Protein AF-A0A8J1ZT63-F1 (afdb_monomer_lite)

Radius of gyration: 28.75 Å; chains: 1; bounding box: 124×44×91 Å

pLDDT: mean 80.73, std 13.9, range [40.09, 97.62]

Secondary structure (DSSP, 8-state):
--PPP----------------TTHHHHHHHHHHHHHHHHHS-HHHHHHHHHHHHHHHHHHHHHHHHS--GGGHHHHH-SEEE--SSS-HHHHHHHHH-HHHHHHHHHHHHHHHHHHHHHHHHHHHHHHHHHHHTTS-----TTSHHHHHHHHHHHHHHHHHHHHHHHHHHHHHH---TTHHHHHHHHHHHHHHHHHHHH-TT--HHHHHHHHHHHHHHHHHHHHHHHHHHHHHIIIIIIHHHHTSHHHHHHHHHHHHTS-GGGT--TTHHHHHHHHHHHHHHHHTTTSSSPPP--HHHHHHHHHHHHHHHHHHHIIIIIHHHHHH-TT-HHHHHHHHHHHHHHHHHIIIII-HHHHHTTHHHHHHHHHHHS---S-TTTHHHHHHHHHHHHHHHHHHHHHTT-TT-S--S-SSSPPP-SS---HHHHHHHHHHHTSSSEEEEEEPPPGGGG-TTS-TT--S------TTPBEE--TT-TTS-GGG---SPPTT-S--EEE-HHHHB-SS-B-HHHHHHHHHHHHT-S-----HHHHHHHHHHHHHHHHHHH--EEETTTTEEP-EEEEEEE-TTT-BEEEE--

Structure (mmCIF, N/CA/C/O backbone):
data_AF-A0A8J1ZT63-F1
#
_entry.id   AF-A0A8J1ZT63-F1
#
loop_
_atom_site.group_PDB
_atom_site.id
_atom_site.type_symbol
_atom_site.label_atom_id
_atom_site.label_alt_id
_atom_site.label_comp_id
_atom_site.label_asym_id
_atom_site.label_entity_id
_atom_site.label_seq_id
_atom_site.pdbx_PDB_ins_code
_atom_site.Cartn_x
_atom_site.Cartn_y
_atom_site.Cartn_z
_atom_site.occupancy
_atom_site.B_iso_or_equiv
_atom_site.auth_seq_id
_atom_site.auth_comp_id
_atom_site.auth_asym_id
_atom_site.auth_atom_id
_atom_site.pdbx_PDB_model_num
ATOM 1 N N . MET A 1 1 ? 77.894 -1.016 -38.483 1.00 40.09 1 MET A N 1
ATOM 2 C CA . MET A 1 1 ? 77.820 -0.683 -37.047 1.00 40.09 1 MET A CA 1
ATOM 3 C C . MET A 1 1 ? 76.648 -1.450 -36.472 1.00 40.09 1 MET A C 1
ATOM 5 O O . MET A 1 1 ? 75.515 -1.083 -36.742 1.00 40.09 1 MET A O 1
ATOM 9 N N . SER A 1 2 ? 76.938 -2.534 -35.761 1.00 40.41 2 SER A N 1
ATOM 10 C CA . SER A 1 2 ? 75.960 -3.343 -35.030 1.00 40.41 2 SER A CA 1
ATOM 11 C C . SER A 1 2 ? 76.412 -3.377 -33.571 1.00 40.41 2 SER A C 1
ATOM 13 O O . SER A 1 2 ? 77.588 -3.677 -33.351 1.00 40.41 2 SER A O 1
ATOM 15 N N . PRO A 1 3 ? 75.554 -3.054 -32.589 1.00 49.69 3 PRO A N 1
ATOM 16 C CA . PRO A 1 3 ? 75.836 -3.321 -31.188 1.00 49.69 3 PRO A CA 1
ATOM 17 C C . PRO A 1 3 ? 75.163 -4.629 -30.715 1.00 49.69 3 PRO A C 1
ATOM 19 O O . PRO A 1 3 ? 74.340 -5.191 -31.441 1.00 49.69 3 PRO A O 1
ATOM 22 N N . PRO A 1 4 ? 75.587 -5.159 -29.553 1.00 52.47 4 PRO A N 1
ATOM 23 C CA . PRO A 1 4 ? 75.747 -6.593 -29.334 1.00 52.47 4 PRO A CA 1
ATOM 24 C C . PRO A 1 4 ? 74.585 -7.267 -28.594 1.00 52.47 4 PRO A C 1
ATOM 26 O O . PRO A 1 4 ? 73.776 -6.627 -27.925 1.00 52.47 4 PRO A O 1
ATOM 29 N N . SER A 1 5 ? 74.583 -8.595 -28.697 1.00 55.31 5 SER A N 1
ATOM 30 C CA . SER A 1 5 ? 73.855 -9.561 -27.874 1.00 55.31 5 SER A CA 1
ATOM 31 C C . SER A 1 5 ? 74.193 -9.422 -26.386 1.00 55.31 5 SER A C 1
ATOM 33 O O . SER A 1 5 ? 75.371 -9.408 -26.023 1.00 55.31 5 SER A O 1
ATOM 35 N N . GLN A 1 6 ? 73.164 -9.388 -25.537 1.00 48.59 6 GLN A N 1
ATOM 36 C CA . GLN A 1 6 ? 73.273 -9.606 -24.095 1.00 48.59 6 GLN A CA 1
ATOM 37 C C . GLN A 1 6 ? 72.514 -10.879 -23.723 1.00 48.59 6 GLN A C 1
ATOM 39 O O . GLN A 1 6 ? 71.290 -10.875 -23.598 1.00 48.59 6 GLN A O 1
ATOM 44 N N . ASP A 1 7 ? 73.284 -11.951 -23.571 1.00 54.41 7 ASP A N 1
ATOM 45 C CA . ASP A 1 7 ? 72.978 -13.042 -22.657 1.00 54.41 7 ASP A CA 1
ATOM 46 C C . ASP A 1 7 ? 73.394 -12.642 -21.228 1.00 54.41 7 ASP A C 1
ATOM 48 O O . ASP A 1 7 ? 74.252 -11.780 -21.032 1.00 54.41 7 ASP A O 1
ATOM 52 N N . GLU A 1 8 ? 72.799 -13.341 -20.261 1.00 51.75 8 GLU A N 1
ATOM 53 C CA . GLU A 1 8 ? 73.175 -13.441 -18.843 1.00 51.75 8 GLU A CA 1
ATOM 54 C C . GLU A 1 8 ? 72.856 -12.259 -17.914 1.00 51.75 8 GLU A C 1
ATOM 56 O O . GLU A 1 8 ? 73.675 -11.387 -17.640 1.00 51.75 8 GLU A O 1
ATOM 61 N N . LEU A 1 9 ? 71.691 -12.353 -17.265 1.00 47.44 9 LEU A N 1
ATOM 62 C CA . LEU A 1 9 ? 71.553 -12.018 -15.844 1.00 47.44 9 LEU A CA 1
ATOM 63 C C . LEU A 1 9 ? 70.508 -12.939 -15.201 1.00 47.44 9 LEU A C 1
ATOM 65 O O . LEU A 1 9 ? 69.333 -12.619 -15.037 1.00 47.44 9 LEU A O 1
ATOM 69 N N . SER A 1 10 ? 70.976 -14.135 -14.851 1.00 50.19 10 SER A N 1
ATOM 70 C CA . SER A 1 10 ? 70.371 -15.010 -13.853 1.00 50.19 10 SER A CA 1
ATOM 71 C C . SER A 1 10 ? 70.476 -14.356 -12.472 1.00 50.19 10 SER A C 1
ATOM 73 O O . SER A 1 10 ? 71.583 -14.110 -11.991 1.00 50.19 10 SER A O 1
ATOM 75 N N . GLY A 1 11 ? 69.346 -14.103 -11.812 1.00 46.75 11 GLY A N 1
ATOM 76 C CA . GLY A 1 11 ? 69.335 -13.511 -10.474 1.00 46.75 11 GLY A CA 1
ATOM 77 C C . GLY A 1 11 ? 68.008 -13.695 -9.745 1.00 46.75 11 GLY A C 1
ATOM 78 O O . GLY A 1 11 ? 67.130 -12.851 -9.839 1.00 46.75 11 GLY A O 1
ATOM 79 N N . HIS A 1 12 ? 67.918 -14.797 -8.997 1.00 47.56 12 HIS A N 1
ATOM 80 C CA . HIS A 1 12 ? 67.053 -15.032 -7.832 1.00 47.56 12 HIS A CA 1
ATOM 81 C C . HIS A 1 12 ? 65.530 -14.842 -7.965 1.00 47.56 12 HIS A C 1
ATOM 83 O O . HIS A 1 12 ? 64.980 -13.770 -7.732 1.00 47.56 12 HIS A O 1
ATOM 89 N N . SER A 1 13 ? 64.830 -15.966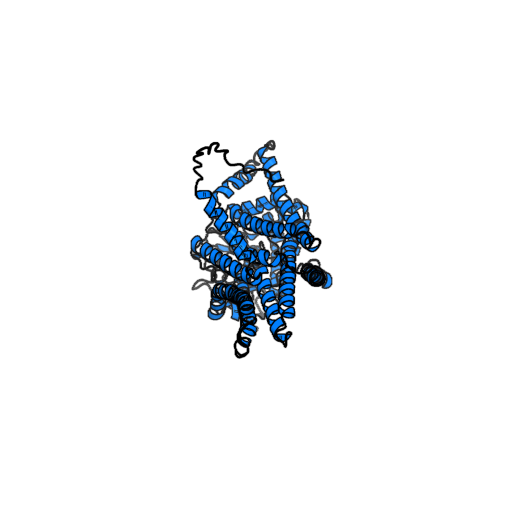 -8.144 1.00 44.75 13 SER A N 1
ATOM 90 C CA . SER A 1 13 ? 63.445 -16.130 -7.693 1.00 44.75 13 SER A CA 1
ATOM 91 C C . SER A 1 13 ? 63.404 -16.247 -6.161 1.00 44.75 13 SER A C 1
ATOM 93 O O . SER A 1 13 ? 63.983 -17.194 -5.623 1.00 44.75 13 SER A O 1
ATOM 95 N N . PRO A 1 14 ? 62.711 -15.357 -5.429 1.00 52.41 14 PRO A N 1
ATOM 96 C CA . PRO A 1 14 ? 62.302 -15.663 -4.071 1.00 52.41 14 PRO A CA 1
ATOM 97 C C . PRO A 1 14 ? 61.133 -16.651 -4.148 1.00 52.41 14 PRO A C 1
ATOM 99 O O . PRO A 1 14 ? 60.061 -16.328 -4.660 1.00 52.41 14 PRO A O 1
ATOM 102 N N . ALA A 1 15 ? 61.350 -17.868 -3.650 1.00 51.81 15 ALA A N 1
ATOM 103 C CA . ALA A 1 15 ? 60.281 -18.802 -3.322 1.00 51.81 15 ALA A CA 1
ATOM 104 C C . ALA A 1 15 ? 59.475 -18.214 -2.152 1.00 51.81 15 ALA A C 1
ATOM 106 O O . ALA A 1 15 ? 59.768 -18.452 -0.984 1.00 51.81 15 ALA A O 1
ATOM 107 N N . GLY A 1 16 ? 58.520 -17.346 -2.480 1.00 52.19 16 GLY A N 1
ATOM 108 C CA . GLY A 1 16 ? 57.492 -16.888 -1.563 1.00 52.19 16 GLY A CA 1
ATOM 109 C C . GLY A 1 16 ? 56.305 -17.830 -1.662 1.00 52.19 16 GLY A C 1
ATOM 110 O O . GLY A 1 16 ? 55.492 -17.690 -2.576 1.00 52.19 16 GLY A O 1
ATOM 111 N N . ASP A 1 17 ? 56.218 -18.773 -0.724 1.00 52.97 17 ASP A N 1
ATOM 112 C CA . ASP A 1 17 ? 55.006 -19.537 -0.431 1.00 52.97 17 ASP A CA 1
ATOM 113 C C . ASP A 1 17 ? 53.875 -18.558 -0.091 1.00 52.97 17 ASP A C 1
ATOM 115 O O . ASP A 1 17 ? 53.680 -18.145 1.052 1.00 52.97 17 ASP A O 1
ATOM 119 N N . SER A 1 18 ? 53.139 -18.139 -1.117 1.00 55.25 18 SER A N 1
ATOM 120 C CA . SER A 1 18 ? 51.895 -17.398 -0.970 1.00 55.25 18 SER A CA 1
ATOM 121 C C . SER A 1 18 ? 50.762 -18.413 -0.933 1.00 55.25 18 SER A C 1
ATOM 123 O O . SER A 1 18 ? 50.160 -18.771 -1.945 1.00 55.25 18 SER A O 1
ATOM 125 N N . SER A 1 19 ? 50.482 -18.890 0.279 1.00 55.09 19 SER A N 1
ATOM 126 C CA . SER A 1 19 ? 49.224 -19.529 0.655 1.00 55.09 19 SER A CA 1
ATOM 127 C C . SER A 1 19 ? 48.077 -18.529 0.466 1.00 55.09 19 SER A C 1
ATOM 129 O O . SER A 1 19 ? 47.542 -17.943 1.403 1.00 55.09 19 SER A O 1
ATOM 131 N N . THR A 1 20 ? 47.720 -18.292 -0.794 1.00 56.62 20 THR A N 1
ATOM 132 C CA . THR A 1 20 ? 46.527 -17.550 -1.176 1.00 56.62 20 THR A CA 1
ATOM 133 C C . THR A 1 20 ? 45.330 -18.403 -0.783 1.00 56.62 20 THR A C 1
ATOM 135 O O . THR A 1 20 ? 45.047 -19.449 -1.362 1.00 56.62 20 THR A O 1
ATOM 138 N N . SER A 1 21 ? 44.673 -17.987 0.296 1.00 59.62 21 SER A N 1
ATOM 139 C CA . SER A 1 21 ? 43.452 -18.599 0.800 1.00 59.62 21 SER A CA 1
ATOM 140 C C . SER A 1 21 ? 42.399 -18.644 -0.322 1.00 59.62 21 SER A C 1
ATOM 142 O O . SER A 1 21 ? 42.011 -17.578 -0.806 1.00 59.62 21 SER A O 1
ATOM 144 N N . PRO A 1 22 ? 41.901 -19.824 -0.733 1.00 60.09 22 PRO A N 1
ATOM 145 C CA . PRO A 1 22 ? 40.982 -19.962 -1.869 1.00 60.09 22 PRO A CA 1
ATOM 146 C C . PRO A 1 22 ? 39.586 -19.344 -1.650 1.00 60.09 22 PRO A C 1
ATOM 148 O O . PRO A 1 22 ? 38.782 -19.293 -2.581 1.00 60.09 22 PRO A O 1
ATOM 151 N N . GLU A 1 23 ? 39.284 -18.834 -0.454 1.00 56.84 23 GLU A N 1
ATOM 152 C CA . GLU A 1 23 ? 37.937 -18.382 -0.090 1.00 56.84 23 GLU A CA 1
ATOM 153 C C . GLU A 1 23 ? 37.541 -17.007 -0.661 1.00 56.84 23 GLU A C 1
ATOM 155 O O . GLU A 1 23 ? 36.349 -16.776 -0.863 1.00 56.84 23 GLU A O 1
ATOM 160 N N . SER A 1 24 ? 38.480 -16.120 -1.024 1.00 57.34 24 SER A N 1
ATOM 161 C CA . SER A 1 24 ? 38.121 -14.797 -1.578 1.00 57.34 24 SER A CA 1
ATOM 162 C C . SER A 1 24 ? 37.667 -14.827 -3.046 1.00 57.34 24 SER A C 1
ATOM 164 O O . SER A 1 24 ? 37.023 -13.891 -3.503 1.00 57.34 24 SER A O 1
ATOM 166 N N . SER A 1 25 ? 37.932 -15.909 -3.787 1.00 65.25 25 SER A N 1
ATOM 167 C CA . SER A 1 25 ? 37.632 -15.991 -5.229 1.00 65.25 25 SER A CA 1
ATOM 168 C C . SER A 1 25 ? 36.149 -16.229 -5.562 1.00 65.25 25 SER A C 1
ATOM 170 O O . SER A 1 25 ? 35.685 -15.887 -6.650 1.00 65.25 25 SER A O 1
ATOM 172 N N . THR A 1 26 ? 35.380 -16.799 -4.630 1.00 69.19 26 THR A N 1
ATOM 173 C CA . THR A 1 26 ? 33.996 -17.235 -4.893 1.00 69.19 26 THR A CA 1
ATOM 174 C C . THR A 1 26 ? 32.977 -16.100 -4.786 1.00 69.19 26 THR A C 1
ATOM 176 O O . THR A 1 26 ? 32.070 -16.010 -5.616 1.00 69.19 26 THR A O 1
ATOM 179 N N . LEU A 1 27 ? 33.141 -15.200 -3.810 1.00 68.12 27 LEU A N 1
ATOM 180 C CA . LEU A 1 27 ? 32.283 -14.022 -3.644 1.00 68.12 27 LEU A CA 1
ATOM 181 C C . LEU A 1 27 ? 32.482 -13.012 -4.777 1.00 68.12 27 LEU A C 1
ATOM 183 O O . LEU A 1 27 ? 31.494 -12.505 -5.314 1.00 68.12 27 LEU A O 1
ATOM 187 N N . ASP A 1 28 ? 33.730 -12.797 -5.196 1.00 74.12 28 ASP A N 1
ATOM 188 C CA . ASP A 1 28 ? 34.040 -11.937 -6.339 1.00 74.12 28 ASP A CA 1
ATOM 189 C C . ASP A 1 28 ? 33.449 -12.520 -7.630 1.00 74.12 28 ASP A C 1
ATOM 191 O O . ASP A 1 28 ? 32.816 -11.799 -8.398 1.00 74.12 28 ASP A O 1
ATOM 195 N N . SER A 1 29 ? 33.523 -13.843 -7.823 1.00 77.00 29 SER A N 1
ATOM 196 C CA . SER A 1 29 ? 32.921 -14.510 -8.985 1.00 77.00 29 SER A CA 1
ATOM 197 C C . SER A 1 29 ? 31.395 -14.359 -9.037 1.00 77.00 29 SER A C 1
ATOM 199 O O . SER A 1 29 ? 30.847 -14.056 -10.098 1.00 77.00 29 SER A O 1
ATOM 201 N N . ALA A 1 30 ? 30.697 -14.492 -7.903 1.00 68.75 30 ALA A N 1
ATOM 202 C CA . ALA A 1 30 ? 29.244 -14.323 -7.847 1.00 68.75 30 ALA A CA 1
ATOM 203 C C . ALA A 1 30 ? 28.812 -12.867 -8.088 1.00 68.75 30 ALA A C 1
ATOM 205 O O . ALA A 1 30 ? 27.855 -12.621 -8.823 1.00 68.75 30 ALA A O 1
ATOM 206 N N . ALA A 1 31 ? 29.523 -11.895 -7.507 1.00 71.00 31 ALA A N 1
ATOM 207 C CA . ALA A 1 31 ? 29.243 -10.476 -7.708 1.00 71.00 31 ALA A CA 1
ATOM 208 C C . ALA A 1 31 ? 29.519 -10.044 -9.156 1.00 71.00 31 ALA A C 1
ATOM 210 O O . ALA A 1 31 ? 28.683 -9.379 -9.768 1.00 71.00 31 ALA A O 1
ATOM 211 N N . THR A 1 32 ? 30.645 -10.469 -9.739 1.00 74.44 32 THR A N 1
ATOM 212 C CA . THR A 1 32 ? 30.961 -10.217 -11.151 1.00 74.44 32 THR A CA 1
ATOM 213 C C . THR A 1 32 ? 29.952 -10.888 -12.077 1.00 74.44 32 THR A C 1
ATOM 215 O O . THR A 1 32 ? 29.496 -10.254 -13.025 1.00 74.44 32 THR A O 1
ATOM 218 N N . PHE A 1 33 ? 29.538 -12.126 -11.787 1.00 76.69 33 PHE A N 1
ATOM 219 C CA . PHE A 1 33 ? 28.488 -12.801 -12.547 1.00 76.69 33 PHE A CA 1
ATOM 220 C C . PHE A 1 33 ? 27.161 -12.043 -12.475 1.00 76.69 33 PHE A C 1
ATOM 222 O O . PHE A 1 33 ? 26.547 -11.811 -13.508 1.00 76.69 33 PHE A O 1
ATOM 229 N N . LEU A 1 34 ? 26.734 -11.594 -11.291 1.00 71.19 34 LEU A N 1
ATOM 230 C CA . LEU A 1 34 ? 25.502 -10.815 -11.132 1.00 71.19 34 LEU A CA 1
ATOM 231 C C . LEU A 1 34 ? 25.571 -9.467 -11.855 1.00 71.19 34 LEU A C 1
ATOM 233 O O . LEU A 1 34 ? 24.600 -9.071 -12.498 1.00 71.19 34 LEU A O 1
ATOM 237 N N . LEU A 1 35 ? 26.709 -8.774 -11.793 1.00 73.25 35 LEU A N 1
ATOM 238 C CA . LEU A 1 35 ? 26.914 -7.520 -12.519 1.00 73.25 35 LEU A CA 1
ATOM 239 C C . LEU A 1 35 ? 26.881 -7.744 -14.032 1.00 73.25 35 LEU A C 1
ATOM 241 O O . LEU A 1 35 ? 26.208 -7.008 -14.743 1.00 73.25 35 LEU A O 1
ATOM 245 N N . HIS A 1 36 ? 27.536 -8.792 -14.529 1.00 74.44 36 HIS A N 1
ATOM 246 C CA . HIS A 1 36 ? 27.523 -9.120 -15.953 1.00 74.44 36 HIS A CA 1
ATOM 247 C C . HIS A 1 36 ? 26.133 -9.585 -16.419 1.00 74.44 36 HIS A C 1
ATOM 249 O O . HIS A 1 36 ? 25.662 -9.201 -17.490 1.00 74.44 36 HIS A O 1
ATOM 255 N N . PHE A 1 37 ? 25.450 -10.399 -15.619 1.00 74.31 37 PHE A N 1
ATOM 256 C CA . PHE A 1 37 ? 24.105 -10.885 -15.905 1.00 74.31 37 PHE A CA 1
ATOM 257 C C . PHE A 1 37 ? 23.098 -9.730 -15.939 1.00 74.31 37 PHE A C 1
ATOM 259 O O . PHE A 1 37 ? 22.317 -9.613 -16.874 1.00 74.31 37 PHE A O 1
ATOM 266 N N . THR A 1 38 ? 23.157 -8.810 -14.976 1.00 72.88 38 THR A N 1
ATOM 267 C CA . THR A 1 38 ? 22.280 -7.627 -14.965 1.00 72.88 38 THR A CA 1
ATOM 268 C C . THR A 1 38 ? 22.640 -6.609 -16.048 1.00 72.88 38 THR A C 1
ATOM 270 O O . THR A 1 38 ? 21.743 -5.959 -16.567 1.00 72.88 38 THR A O 1
ATOM 273 N N . ALA A 1 39 ? 23.908 -6.501 -16.452 1.00 75.00 39 ALA A N 1
ATOM 274 C CA . ALA A 1 39 ? 24.316 -5.619 -17.546 1.00 75.00 39 ALA A CA 1
ATOM 275 C C . ALA A 1 39 ? 23.900 -6.120 -18.942 1.00 75.00 39 ALA A C 1
ATOM 277 O O . ALA A 1 39 ? 23.870 -5.333 -19.883 1.00 75.00 39 ALA A O 1
ATOM 278 N N . THR A 1 40 ? 23.609 -7.415 -19.094 1.00 80.06 40 THR A N 1
ATOM 279 C CA . THR A 1 40 ? 23.285 -8.024 -20.400 1.00 80.06 40 THR A CA 1
ATOM 280 C C . THR A 1 40 ? 21.791 -8.176 -20.654 1.00 80.06 40 THR A C 1
ATOM 282 O O . THR A 1 40 ? 21.382 -8.324 -21.803 1.00 80.06 40 THR A O 1
ATOM 285 N N . LEU A 1 41 ? 20.966 -8.123 -19.608 1.00 83.69 41 LEU A N 1
ATOM 286 C CA . LEU A 1 41 ? 19.524 -8.288 -19.733 1.00 83.69 41 LEU A CA 1
ATOM 287 C C . LEU A 1 41 ? 18.812 -6.963 -20.043 1.00 83.69 41 LEU A C 1
ATOM 289 O O . LEU A 1 41 ? 19.132 -5.936 -19.440 1.00 83.69 41 LEU A O 1
ATOM 293 N N . PRO A 1 42 ? 17.767 -6.977 -20.892 1.00 86.81 42 PRO A N 1
ATOM 294 C CA . PRO A 1 42 ? 16.879 -5.833 -21.036 1.00 86.81 42 PRO A CA 1
ATOM 295 C C . PRO A 1 42 ? 16.265 -5.429 -19.682 1.00 86.81 42 PRO A C 1
ATOM 297 O O . PRO A 1 42 ? 15.869 -6.305 -18.903 1.00 86.81 42 PRO A O 1
ATOM 300 N N . PRO A 1 43 ? 16.089 -4.125 -19.392 1.00 87.50 43 PRO A N 1
ATOM 301 C CA . PRO A 1 43 ? 15.537 -3.675 -18.111 1.00 87.50 43 PRO A CA 1
ATOM 302 C C . PRO A 1 43 ? 14.161 -4.266 -17.770 1.00 87.50 43 PRO A C 1
ATOM 304 O O . PRO A 1 43 ? 13.891 -4.567 -16.608 1.00 87.50 43 PRO A O 1
ATOM 307 N N . ALA A 1 44 ? 13.304 -4.496 -18.773 1.00 90.69 44 ALA A N 1
ATOM 308 C CA . ALA A 1 44 ? 12.016 -5.167 -18.581 1.00 90.69 44 ALA A CA 1
ATOM 309 C C . ALA A 1 44 ? 12.182 -6.628 -18.119 1.00 90.69 44 ALA A C 1
ATOM 311 O O . ALA A 1 44 ? 11.448 -7.083 -17.241 1.00 90.69 44 ALA A O 1
ATOM 312 N N . SER A 1 45 ? 13.173 -7.351 -18.650 1.00 91.25 45 SER A N 1
ATOM 313 C CA . SER A 1 45 ? 13.499 -8.714 -18.216 1.00 91.25 45 SER A CA 1
ATOM 314 C C . SER A 1 45 ? 13.957 -8.733 -16.763 1.00 91.25 45 SER A C 1
ATOM 316 O O . SER A 1 45 ? 13.477 -9.547 -15.975 1.00 91.25 45 SER A O 1
ATOM 318 N N . ILE A 1 46 ? 14.850 -7.807 -16.394 1.00 90.38 46 ILE A N 1
ATOM 319 C CA . ILE A 1 46 ? 15.347 -7.661 -15.019 1.00 90.38 46 ILE A CA 1
ATOM 320 C C . ILE A 1 46 ? 14.182 -7.386 -14.070 1.00 90.38 46 ILE A C 1
ATOM 322 O O . ILE A 1 46 ? 14.081 -8.040 -13.033 1.00 90.38 46 ILE A O 1
ATOM 326 N N . PHE A 1 47 ? 13.287 -6.466 -14.446 1.00 93.69 47 PHE A N 1
ATOM 327 C CA . PHE A 1 47 ? 12.078 -6.170 -13.685 1.00 93.69 47 PHE A CA 1
ATOM 328 C C . PHE A 1 47 ? 11.264 -7.438 -13.426 1.00 93.69 47 PHE A C 1
ATOM 330 O O . PHE A 1 47 ? 11.041 -7.779 -12.268 1.00 93.69 47 PHE A O 1
ATOM 337 N N . TYR A 1 48 ? 10.868 -8.170 -14.472 1.00 95.31 48 TYR A N 1
ATOM 338 C CA . TYR A 1 48 ? 10.021 -9.352 -14.310 1.00 95.31 48 TYR A CA 1
ATOM 339 C C . TYR A 1 48 ? 10.699 -10.475 -13.517 1.00 95.31 48 TYR A C 1
ATOM 341 O O . TYR A 1 48 ? 10.065 -11.058 -12.638 1.00 95.31 48 TYR A O 1
ATOM 349 N N . LEU A 1 49 ? 11.984 -10.755 -13.760 1.00 93.88 49 LEU A N 1
ATOM 350 C CA . LEU A 1 49 ? 12.720 -11.786 -13.020 1.00 93.88 49 LEU A CA 1
ATOM 351 C C . LEU A 1 49 ? 12.863 -11.426 -11.538 1.00 93.88 49 LEU A C 1
ATOM 353 O O . LEU A 1 49 ? 12.568 -12.246 -10.669 1.00 93.88 49 LEU A O 1
ATOM 357 N N . LEU A 1 50 ? 13.274 -10.193 -11.231 1.00 92.00 50 LEU A N 1
ATOM 358 C CA . LEU A 1 50 ? 13.420 -9.734 -9.851 1.00 92.00 50 LEU A CA 1
ATOM 359 C C . LEU A 1 50 ? 12.058 -9.661 -9.144 1.00 92.00 50 LEU A C 1
ATOM 361 O O . LEU A 1 50 ? 11.952 -9.997 -7.963 1.00 92.00 50 LEU A O 1
ATOM 365 N N . GLN A 1 51 ? 10.996 -9.295 -9.862 1.00 94.56 51 GLN A N 1
ATOM 366 C CA . GLN A 1 51 ? 9.634 -9.285 -9.337 1.00 94.56 51 GLN A CA 1
ATOM 367 C C . GLN A 1 51 ? 9.133 -10.701 -9.017 1.00 94.56 51 GLN A C 1
ATOM 369 O O . GLN A 1 51 ? 8.600 -10.932 -7.931 1.00 94.56 51 GLN A O 1
ATOM 374 N N . ALA A 1 52 ? 9.364 -11.664 -9.912 1.00 95.50 52 ALA A N 1
ATOM 375 C CA . ALA A 1 52 ? 9.024 -13.067 -9.692 1.00 95.50 52 ALA A CA 1
ATOM 376 C C . ALA A 1 52 ? 9.769 -13.642 -8.478 1.00 95.50 52 ALA A C 1
ATOM 378 O O . ALA A 1 52 ? 9.161 -14.280 -7.618 1.00 95.50 52 ALA A O 1
ATOM 379 N N . LEU A 1 53 ? 11.074 -13.364 -8.370 1.00 93.44 53 LEU A N 1
ATOM 380 C CA . LEU A 1 53 ? 11.908 -13.808 -7.253 1.00 93.44 53 LEU A CA 1
ATOM 381 C C . LEU A 1 53 ? 11.471 -13.189 -5.923 1.00 93.44 53 LEU A C 1
ATOM 383 O O . LEU A 1 53 ? 11.329 -13.905 -4.936 1.00 93.44 53 LEU A O 1
ATOM 387 N N . THR A 1 54 ? 11.227 -11.878 -5.877 1.00 91.62 54 THR A N 1
ATOM 388 C CA . THR A 1 54 ? 10.792 -11.199 -4.643 1.00 91.62 54 THR A CA 1
ATOM 389 C C . THR A 1 54 ? 9.420 -11.682 -4.174 1.00 91.62 54 THR A C 1
ATOM 391 O O . THR A 1 54 ? 9.250 -11.923 -2.980 1.00 91.62 54 THR A O 1
ATOM 394 N N . LEU A 1 55 ? 8.469 -11.907 -5.088 1.00 92.31 55 LEU A N 1
ATOM 395 C CA . LEU A 1 55 ? 7.161 -12.488 -4.760 1.00 92.31 55 LEU A CA 1
ATOM 396 C C . LEU A 1 55 ? 7.269 -13.943 -4.292 1.00 92.31 55 LEU A C 1
ATOM 398 O O . LEU A 1 55 ? 6.601 -14.323 -3.331 1.00 92.31 55 LEU A O 1
ATOM 402 N N . LEU A 1 56 ? 8.130 -14.750 -4.918 1.00 93.50 56 LEU A N 1
ATOM 403 C CA . LEU A 1 56 ? 8.380 -16.127 -4.491 1.00 93.50 56 LEU A CA 1
ATOM 404 C C . LEU A 1 56 ? 8.997 -16.172 -3.088 1.00 93.50 56 LEU A C 1
ATOM 406 O O . LEU A 1 56 ? 8.538 -16.930 -2.237 1.00 93.50 56 LEU A O 1
ATOM 410 N N . LEU A 1 57 ? 10.003 -15.336 -2.822 1.00 89.44 57 LEU A N 1
ATOM 411 C CA . LEU A 1 57 ? 10.630 -15.230 -1.503 1.00 89.44 57 LEU A CA 1
ATOM 412 C C . LEU A 1 57 ? 9.640 -14.747 -0.444 1.00 89.44 57 LEU A C 1
ATOM 414 O O . LEU A 1 57 ? 9.630 -15.279 0.664 1.00 89.44 57 LEU A O 1
ATOM 418 N N . LEU A 1 58 ? 8.783 -13.782 -0.782 1.00 88.44 58 LEU A N 1
ATOM 419 C CA . LEU A 1 58 ? 7.711 -13.319 0.095 1.00 88.44 58 LEU A CA 1
ATOM 420 C C . LEU A 1 58 ? 6.723 -14.446 0.407 1.00 88.44 58 LEU A C 1
ATOM 422 O O . LEU A 1 58 ? 6.394 -14.666 1.573 1.00 88.44 58 LEU A O 1
ATOM 426 N N . TRP A 1 59 ? 6.294 -15.193 -0.611 1.00 90.44 59 TRP A N 1
ATOM 427 C CA . TRP A 1 59 ? 5.414 -16.344 -0.440 1.00 90.44 59 TRP A CA 1
ATOM 428 C C . TRP A 1 59 ? 6.045 -17.402 0.475 1.00 90.44 59 TRP A C 1
ATOM 430 O O . TRP A 1 59 ? 5.413 -17.805 1.450 1.00 90.44 59 TRP A O 1
ATOM 440 N N . ILE A 1 60 ? 7.313 -17.770 0.244 1.00 87.56 60 ILE A N 1
ATOM 441 C CA . ILE A 1 60 ? 8.064 -18.703 1.100 1.00 87.56 60 ILE A CA 1
ATOM 442 C C . ILE A 1 60 ? 8.167 -18.166 2.531 1.00 87.56 60 ILE A C 1
ATOM 444 O O . ILE A 1 60 ? 7.923 -18.910 3.477 1.00 87.56 60 ILE A O 1
ATOM 448 N N . ALA A 1 61 ? 8.503 -16.887 2.715 1.00 83.31 61 ALA A N 1
ATOM 449 C CA . ALA A 1 61 ? 8.677 -16.287 4.035 1.00 83.31 61 ALA A CA 1
ATOM 450 C C . ALA A 1 61 ? 7.367 -16.261 4.838 1.00 83.31 61 ALA A C 1
ATOM 452 O O . ALA A 1 61 ? 7.356 -16.620 6.018 1.00 83.31 61 ALA A O 1
ATOM 453 N N . VAL A 1 62 ? 6.252 -15.881 4.206 1.00 81.69 62 VAL A N 1
ATOM 454 C CA . VAL A 1 62 ? 4.926 -15.874 4.842 1.00 81.69 62 VAL A CA 1
ATOM 455 C C . VAL A 1 62 ? 4.473 -17.301 5.141 1.00 81.69 62 VAL A C 1
ATOM 457 O O . VAL A 1 62 ? 4.030 -17.571 6.262 1.00 81.69 62 VAL A O 1
ATOM 460 N N . PHE A 1 63 ? 4.643 -18.222 4.192 1.00 85.25 63 PHE A N 1
ATOM 461 C CA . PHE A 1 63 ? 4.274 -19.623 4.362 1.00 85.25 63 PHE A CA 1
ATOM 462 C C . PHE A 1 63 ? 5.089 -20.294 5.473 1.00 85.25 63 PHE A C 1
ATOM 464 O O . PHE A 1 63 ? 4.515 -20.879 6.385 1.00 85.25 63 PHE A O 1
ATOM 471 N N . ALA A 1 64 ? 6.413 -20.146 5.481 1.00 81.69 64 ALA A N 1
ATOM 472 C CA . ALA A 1 64 ? 7.272 -20.701 6.525 1.00 81.69 64 ALA A CA 1
ATOM 473 C C . ALA A 1 64 ? 7.030 -20.045 7.897 1.00 81.69 64 ALA A C 1
ATOM 475 O O . ALA A 1 64 ? 7.052 -20.720 8.925 1.00 81.69 64 ALA A O 1
ATOM 476 N N . GLY A 1 65 ? 6.786 -18.729 7.929 1.00 74.88 65 GLY A N 1
ATOM 477 C CA . GLY A 1 65 ? 6.616 -17.975 9.172 1.00 74.88 65 GLY A CA 1
ATOM 478 C C . GLY A 1 65 ? 5.257 -18.165 9.848 1.00 74.88 65 GLY A C 1
ATOM 479 O O . GLY A 1 65 ? 5.176 -18.158 11.079 1.00 74.88 65 GLY A O 1
ATOM 480 N N . SER A 1 66 ? 4.189 -18.331 9.065 1.00 73.88 66 SER A N 1
ATOM 481 C CA . SER A 1 66 ? 2.804 -18.353 9.565 1.00 73.88 66 SER A CA 1
ATOM 482 C C . SER A 1 66 ? 2.019 -19.620 9.210 1.00 73.88 66 SER A C 1
ATOM 484 O O . SER A 1 66 ? 0.929 -19.827 9.742 1.00 73.88 66 SER A O 1
ATOM 486 N N . GLY A 1 67 ? 2.537 -20.451 8.302 1.00 82.00 67 GLY A N 1
ATOM 487 C CA . GLY A 1 67 ? 1.814 -21.544 7.645 1.00 82.00 67 GLY A CA 1
ATOM 488 C C . GLY A 1 67 ? 0.816 -21.069 6.584 1.00 82.00 67 GLY A C 1
ATOM 489 O O . GLY A 1 67 ? 0.189 -21.894 5.921 1.00 82.00 67 GLY A O 1
ATOM 490 N N . VAL A 1 68 ? 0.577 -19.754 6.471 1.00 83.31 68 VAL A N 1
ATOM 491 C CA . VAL A 1 68 ? -0.486 -19.189 5.634 1.00 83.31 68 VAL A CA 1
ATOM 492 C C . VAL A 1 68 ? 0.024 -19.039 4.215 1.00 83.31 68 VAL A C 1
ATOM 494 O O . VAL A 1 68 ? 1.103 -18.506 3.980 1.00 83.31 68 VAL A O 1
ATOM 497 N N . ASP A 1 69 ? -0.787 -19.468 3.256 1.00 88.81 69 ASP A N 1
ATOM 498 C CA . ASP A 1 69 ? -0.552 -19.145 1.859 1.00 88.81 69 ASP A CA 1
ATOM 499 C C . ASP A 1 69 ? -0.749 -17.640 1.623 1.00 88.81 69 ASP A C 1
ATOM 501 O O . ASP A 1 69 ? -1.867 -17.129 1.749 1.00 88.81 69 ASP A O 1
ATOM 505 N N . PHE A 1 70 ? 0.338 -16.941 1.280 1.00 85.44 70 PHE A N 1
ATOM 506 C CA . PHE A 1 70 ? 0.340 -15.504 0.995 1.00 85.44 70 PHE A CA 1
ATOM 507 C C . PHE A 1 70 ? -0.673 -15.124 -0.093 1.00 85.44 70 PHE A C 1
ATOM 509 O O . PHE A 1 70 ? -1.353 -14.111 0.038 1.00 85.44 70 PHE A O 1
ATOM 516 N N . LEU A 1 71 ? -0.864 -15.968 -1.112 1.00 87.62 71 LEU A N 1
ATOM 517 C CA . LEU A 1 71 ? -1.798 -15.683 -2.207 1.00 87.62 71 LEU A CA 1
ATOM 518 C C . LEU A 1 71 ? -3.271 -15.849 -1.800 1.00 87.62 71 LEU A C 1
ATOM 520 O O . LEU A 1 71 ? -4.165 -15.457 -2.542 1.00 87.62 71 LEU A O 1
ATOM 524 N N . ARG A 1 72 ? -3.538 -16.403 -0.611 1.00 89.44 72 ARG A N 1
ATOM 525 C CA . ARG A 1 72 ? -4.876 -16.491 0.002 1.00 89.44 72 ARG A CA 1
ATOM 526 C C . ARG A 1 72 ? -5.013 -15.597 1.230 1.00 89.44 72 ARG A C 1
ATOM 528 O O . ARG A 1 72 ? -6.006 -15.685 1.955 1.00 89.44 72 ARG A O 1
ATOM 535 N N . LEU A 1 73 ? -4.013 -14.764 1.500 1.00 83.56 73 LEU A N 1
ATOM 536 C CA . LEU A 1 73 ? -3.927 -14.018 2.742 1.00 83.56 73 LEU A CA 1
ATOM 537 C C . LEU A 1 73 ? -5.095 -13.031 2.873 1.00 83.56 73 LEU A C 1
ATOM 539 O O . LEU A 1 73 ? -5.819 -13.098 3.863 1.00 83.56 73 LEU A O 1
ATOM 543 N N . GLY A 1 74 ? -5.382 -12.223 1.846 1.00 82.19 74 GLY A N 1
ATOM 544 C CA . GLY A 1 74 ? -6.544 -11.327 1.840 1.00 82.19 74 GLY A CA 1
ATOM 545 C C . GLY A 1 74 ? -7.885 -12.031 2.115 1.00 82.19 74 GLY A C 1
ATOM 546 O O . GLY A 1 74 ? -8.726 -11.490 2.831 1.00 82.19 74 GLY A O 1
ATOM 547 N N . GLN A 1 75 ? -8.083 -13.264 1.626 1.00 84.88 75 GLN A N 1
ATOM 548 C CA . GLN A 1 75 ? -9.277 -14.077 1.920 1.00 84.88 75 GLN A CA 1
ATOM 549 C C . GLN A 1 75 ? -9.369 -14.502 3.386 1.00 84.88 75 GLN A C 1
ATOM 551 O O . GLN A 1 75 ? -10.452 -14.483 3.970 1.00 84.88 75 GLN A O 1
ATOM 556 N N . LYS A 1 76 ? -8.233 -14.852 3.988 1.00 83.94 76 LYS A N 1
ATOM 557 C CA . LYS A 1 76 ? -8.152 -15.315 5.378 1.00 83.94 76 LYS A CA 1
ATOM 558 C C . LYS A 1 76 ? -8.111 -14.193 6.407 1.00 83.94 76 LYS A C 1
ATOM 560 O O . LYS A 1 76 ? -8.331 -14.454 7.583 1.00 83.94 76 LYS A O 1
ATOM 565 N N . LEU A 1 77 ? -7.805 -12.969 5.994 1.00 81.25 77 LEU A N 1
ATOM 566 C CA . LEU A 1 77 ? -7.660 -11.838 6.905 1.00 81.25 77 LEU A CA 1
ATOM 567 C C . LEU A 1 77 ? -8.939 -11.045 7.111 1.00 81.25 77 LEU A C 1
ATOM 569 O O . LEU A 1 77 ? -9.127 -10.469 8.180 1.00 81.25 77 LEU A O 1
ATOM 573 N N . SER A 1 78 ? -9.795 -10.967 6.092 1.00 86.12 78 SER A N 1
ATOM 574 C CA . SER A 1 78 ? -10.924 -10.047 6.126 1.00 86.12 78 SER A CA 1
ATOM 575 C C . SER A 1 78 ? -12.094 -10.504 5.275 1.00 86.12 78 SER A C 1
ATOM 577 O O . SER A 1 78 ? -11.935 -10.827 4.098 1.00 86.12 78 SER A O 1
ATOM 579 N N . ASN A 1 79 ? -13.289 -10.422 5.860 1.00 91.44 79 ASN A N 1
ATOM 580 C CA . ASN A 1 79 ? -14.551 -10.484 5.127 1.00 91.44 79 ASN A CA 1
ATOM 581 C C . ASN A 1 79 ? -15.084 -9.088 4.765 1.00 91.44 79 ASN A C 1
ATOM 583 O O . ASN A 1 79 ? -16.142 -8.978 4.162 1.00 91.44 79 ASN A O 1
ATOM 587 N N . THR A 1 80 ? -14.374 -8.013 5.111 1.00 92.94 80 THR A N 1
ATOM 588 C CA . THR A 1 80 ? -14.683 -6.659 4.635 1.00 92.94 80 THR A CA 1
ATOM 589 C C . THR A 1 80 ? -13.674 -6.212 3.592 1.00 92.94 80 THR A C 1
ATOM 591 O O . THR A 1 80 ? -12.484 -6.538 3.685 1.00 92.94 80 THR A O 1
ATOM 594 N N . ALA A 1 81 ? -14.145 -5.463 2.601 1.00 92.69 81 ALA A N 1
ATOM 595 C CA . ALA A 1 81 ? -13.303 -4.893 1.565 1.00 92.69 81 ALA A CA 1
ATOM 596 C C . ALA A 1 81 ? -13.694 -3.447 1.252 1.00 92.69 81 ALA A C 1
ATOM 598 O O . ALA A 1 81 ? -14.881 -3.111 1.240 1.00 92.69 81 ALA A O 1
ATOM 599 N N . LEU A 1 82 ? -12.699 -2.604 0.965 1.00 92.38 82 LEU A N 1
ATOM 600 C CA . LEU A 1 82 ? -12.928 -1.252 0.461 1.00 92.38 82 LEU A CA 1
ATOM 601 C C . LEU A 1 82 ? -12.903 -1.250 -1.072 1.00 92.38 82 LEU A C 1
ATOM 603 O O . LEU A 1 82 ? -11.859 -1.412 -1.698 1.00 92.38 82 LEU A O 1
ATOM 607 N N . LYS A 1 83 ? -14.068 -1.052 -1.686 1.00 92.44 83 LYS A N 1
ATOM 608 C CA . LYS A 1 83 ? -14.248 -0.992 -3.138 1.00 92.44 83 LYS A CA 1
ATOM 609 C C . LYS A 1 83 ? -13.610 0.276 -3.726 1.00 92.44 83 LYS A C 1
ATOM 611 O O . LYS A 1 83 ? -13.824 1.356 -3.171 1.00 92.44 83 LYS A O 1
ATOM 616 N N . PRO A 1 84 ? -12.942 0.216 -4.888 1.00 90.19 84 PRO A N 1
ATOM 617 C CA . PRO A 1 84 ? -12.599 1.408 -5.672 1.00 90.19 84 PRO A CA 1
ATOM 618 C C . PRO A 1 84 ? -13.848 2.204 -6.087 1.00 90.19 84 PRO A C 1
ATOM 620 O O . PRO A 1 84 ? -14.913 1.624 -6.312 1.00 90.19 84 PRO A O 1
ATOM 623 N N . SER A 1 85 ? -13.770 3.526 -6.205 1.00 88.38 85 SER A N 1
ATOM 624 C CA . SER A 1 85 ? -14.925 4.357 -6.576 1.00 88.38 85 SER A CA 1
ATOM 625 C C . SER A 1 85 ? -15.385 4.091 -8.014 1.00 88.38 85 SER A C 1
ATOM 627 O O . SER A 1 85 ? -16.585 3.966 -8.259 1.00 88.38 85 SER A O 1
ATOM 629 N N . TRP A 1 86 ? -14.435 3.897 -8.933 1.00 87.56 86 TRP A N 1
ATOM 630 C CA . TRP A 1 86 ? -14.678 3.688 -10.363 1.00 87.56 86 TRP A CA 1
ATOM 631 C C . TRP A 1 86 ? -15.197 2.288 -10.708 1.00 87.56 86 TRP A C 1
ATOM 633 O O . TRP A 1 86 ? -15.798 2.092 -11.763 1.00 87.56 86 TRP A O 1
ATOM 643 N N . LEU A 1 87 ? -14.983 1.299 -9.834 1.00 91.69 87 LEU A N 1
ATOM 644 C CA . LEU A 1 87 ? -15.402 -0.075 -10.088 1.00 91.69 87 LEU A CA 1
ATOM 645 C C . LEU A 1 87 ? -16.832 -0.303 -9.590 1.00 91.69 87 LEU A C 1
ATOM 647 O O . LEU A 1 87 ? -17.167 -0.013 -8.437 1.00 91.69 87 LEU A O 1
ATOM 651 N N . SER A 1 88 ? -17.692 -0.864 -10.442 1.00 95.31 88 SER A N 1
ATOM 652 C CA . SER A 1 88 ? -19.055 -1.217 -10.036 1.00 95.31 88 SER A CA 1
ATOM 653 C C . SER A 1 88 ? -19.043 -2.269 -8.922 1.00 95.31 88 SER A C 1
ATOM 655 O O . SER A 1 88 ? -18.187 -3.153 -8.878 1.00 95.31 88 SER A O 1
ATOM 657 N N . LYS A 1 89 ? -20.032 -2.212 -8.024 1.00 95.19 89 LYS A N 1
ATOM 658 C CA . LYS A 1 89 ? -20.170 -3.173 -6.918 1.00 95.19 89 LYS A CA 1
ATOM 659 C C . LYS A 1 89 ? -20.229 -4.625 -7.403 1.00 95.19 89 LYS A C 1
ATOM 661 O O . LYS A 1 89 ? -19.566 -5.483 -6.833 1.00 95.19 89 LYS A O 1
ATOM 666 N N . ARG A 1 90 ? -20.983 -4.887 -8.477 1.00 96.44 90 ARG A N 1
ATOM 667 C CA . ARG A 1 90 ? -21.109 -6.229 -9.072 1.00 96.44 90 ARG A CA 1
ATOM 668 C C . ARG A 1 90 ? -19.782 -6.730 -9.637 1.00 96.44 90 ARG A C 1
ATOM 670 O O . ARG A 1 90 ? -19.407 -7.857 -9.348 1.00 96.44 90 ARG A O 1
ATOM 677 N N . GLY A 1 91 ? -19.062 -5.894 -10.390 1.00 95.19 91 GLY A N 1
ATOM 678 C CA . GLY A 1 91 ? -17.753 -6.262 -10.938 1.00 95.19 91 GLY A CA 1
ATOM 679 C C . GLY A 1 91 ? -16.720 -6.516 -9.842 1.00 95.19 91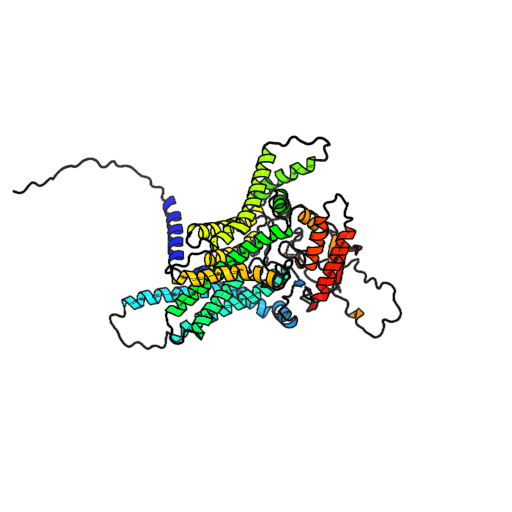 GLY A C 1
ATOM 680 O O . GLY A 1 91 ? -15.982 -7.493 -9.896 1.00 95.19 91 GLY A O 1
ATOM 681 N N . PHE A 1 92 ? -16.724 -5.686 -8.799 1.00 94.88 92 PHE A N 1
ATOM 682 C CA . PHE A 1 92 ? -15.854 -5.874 -7.643 1.00 94.88 92 PHE A CA 1
ATOM 683 C C . PHE A 1 92 ? -16.129 -7.187 -6.907 1.00 94.88 92 PHE A C 1
ATOM 685 O O . PHE A 1 92 ? -15.205 -7.961 -6.664 1.00 94.88 92 PHE A O 1
ATOM 692 N N . LEU A 1 93 ? -17.398 -7.473 -6.598 1.00 95.25 93 LEU A N 1
ATOM 693 C CA . LEU A 1 93 ? -17.782 -8.728 -5.954 1.00 95.25 93 LEU A CA 1
ATOM 694 C C . LEU A 1 93 ? -17.479 -9.938 -6.830 1.00 95.25 93 LEU A C 1
ATOM 696 O O . LEU A 1 93 ? -17.003 -10.934 -6.304 1.00 95.25 93 LEU A O 1
ATOM 700 N N . PHE A 1 94 ? -17.667 -9.839 -8.148 1.00 95.31 94 PHE A N 1
ATOM 701 C CA . PHE A 1 94 ? -17.281 -10.901 -9.070 1.00 95.31 94 PHE A CA 1
ATOM 702 C C . PHE A 1 94 ? -15.791 -11.238 -8.946 1.00 95.31 94 PHE A C 1
ATOM 704 O O . PHE A 1 94 ? -15.457 -12.405 -8.779 1.00 95.31 94 PHE A O 1
ATOM 711 N N . VAL A 1 95 ? -14.900 -10.239 -8.934 1.00 92.94 95 VAL A N 1
ATOM 712 C CA . VAL A 1 95 ? -13.457 -10.484 -8.753 1.00 92.94 95 VAL A CA 1
ATOM 713 C C . VAL A 1 95 ? -13.151 -11.085 -7.379 1.00 92.94 95 VAL A C 1
ATOM 715 O O . VAL A 1 95 ? -12.352 -12.008 -7.271 1.00 92.94 95 VAL A O 1
ATOM 718 N N . LEU A 1 96 ? -13.795 -10.581 -6.326 1.00 90.88 96 LEU A N 1
ATOM 719 C CA . LEU A 1 96 ? -13.531 -11.002 -4.951 1.00 90.88 96 LEU A CA 1
ATOM 720 C C . LEU A 1 96 ? -14.081 -12.395 -4.602 1.00 90.88 96 LEU A C 1
ATOM 722 O O . LEU A 1 96 ? -13.443 -13.129 -3.846 1.00 90.88 96 LEU A O 1
ATOM 726 N N . GLN A 1 97 ? -15.275 -12.732 -5.078 1.00 93.56 97 GLN A N 1
ATOM 727 C CA . GLN A 1 97 ? -15.973 -13.978 -4.747 1.00 93.56 97 GLN A CA 1
ATOM 728 C C . GLN A 1 97 ? -15.612 -15.113 -5.709 1.00 93.56 97 GLN A C 1
ATOM 730 O O . GLN A 1 97 ? -15.746 -16.283 -5.358 1.00 93.56 97 GLN A O 1
ATOM 735 N N . SER A 1 98 ? -15.144 -14.789 -6.916 1.00 94.38 98 SER A N 1
ATOM 736 C CA . SER A 1 98 ? -14.696 -15.785 -7.881 1.00 94.38 98 SER A CA 1
ATOM 737 C C . SER A 1 98 ? -13.318 -16.321 -7.495 1.00 94.38 98 SER A C 1
ATOM 739 O O . SER A 1 98 ? -12.286 -15.810 -7.932 1.00 94.38 98 SER A O 1
ATOM 741 N N . GLU A 1 99 ? -13.295 -17.373 -6.672 1.00 91.00 99 GLU A N 1
ATOM 742 C CA . GLU A 1 99 ? -12.045 -18.039 -6.288 1.00 91.00 99 GLU A CA 1
ATOM 743 C C . GLU A 1 99 ? -11.257 -18.515 -7.508 1.00 91.00 99 GLU A C 1
ATOM 745 O O . GLU A 1 99 ? -10.040 -18.367 -7.532 1.00 91.00 99 GLU A O 1
ATOM 750 N N . TRP A 1 100 ? -11.932 -19.029 -8.541 1.00 94.19 100 TRP A N 1
ATOM 751 C CA . TRP A 1 100 ? -11.260 -19.498 -9.751 1.00 94.19 100 TRP A CA 1
ATOM 752 C C . TRP A 1 100 ? -10.569 -18.358 -10.498 1.00 94.19 100 TRP A C 1
ATOM 754 O O . TRP A 1 100 ? -9.457 -18.551 -10.971 1.00 94.19 100 TRP A O 1
ATOM 764 N N . LEU A 1 101 ? -11.175 -17.169 -10.564 1.00 94.25 101 LEU A N 1
ATOM 765 C CA . LEU A 1 101 ? -10.562 -16.016 -11.220 1.00 94.25 101 LEU A CA 1
ATOM 766 C C . LEU A 1 101 ? -9.417 -15.455 -10.376 1.00 94.25 101 LEU A C 1
ATOM 768 O O . LEU A 1 101 ? -8.300 -15.313 -10.868 1.00 94.25 101 LEU A O 1
ATOM 772 N N . TYR A 1 102 ? -9.686 -15.158 -9.101 1.00 93.44 102 TYR A N 1
ATOM 773 C CA . TYR A 1 102 ? -8.697 -14.560 -8.210 1.00 93.44 102 TYR A CA 1
ATOM 774 C C . TYR A 1 102 ? -7.485 -15.472 -8.020 1.00 93.44 102 TYR A C 1
ATOM 776 O O . TYR A 1 102 ? -6.359 -15.024 -8.222 1.00 93.44 102 TYR A O 1
ATOM 784 N N . LEU A 1 103 ? -7.698 -16.748 -7.677 1.00 93.56 103 LEU A N 1
ATOM 785 C CA . LEU A 1 103 ? -6.598 -17.677 -7.428 1.00 93.56 103 LEU A CA 1
ATOM 786 C C . LEU A 1 103 ? -5.843 -17.999 -8.716 1.00 93.56 103 LEU A C 1
ATOM 788 O O . LEU A 1 103 ? -4.616 -17.999 -8.684 1.00 93.56 103 LEU A O 1
ATOM 792 N N . ALA A 1 104 ? -6.522 -18.215 -9.852 1.00 95.56 104 ALA A N 1
ATOM 793 C CA . ALA A 1 104 ? -5.815 -18.444 -11.113 1.00 95.56 104 ALA A CA 1
ATOM 794 C C . ALA A 1 104 ? -4.906 -17.259 -11.456 1.00 95.56 104 ALA A C 1
ATOM 796 O O . ALA A 1 104 ? -3.728 -17.464 -11.741 1.00 95.56 104 ALA A O 1
ATOM 797 N N . CYS A 1 105 ? -5.407 -16.025 -11.341 1.00 96.06 105 CYS A N 1
ATOM 798 C CA . CYS A 1 105 ? -4.587 -14.835 -11.533 1.00 96.06 105 CYS A CA 1
ATOM 799 C C . CYS A 1 105 ? -3.435 -14.776 -10.524 1.00 96.06 105 CYS A C 1
ATOM 801 O O . CYS A 1 105 ? -2.286 -14.690 -10.945 1.00 96.06 105 CYS A O 1
ATOM 803 N N . ALA A 1 106 ? -3.707 -14.909 -9.224 1.00 94.00 106 ALA A N 1
ATOM 804 C CA . ALA A 1 106 ? -2.701 -14.820 -8.167 1.00 94.00 106 ALA A CA 1
ATOM 805 C C . ALA A 1 106 ? -1.561 -15.845 -8.336 1.00 94.00 106 ALA A C 1
ATOM 807 O O . ALA A 1 106 ? -0.391 -15.463 -8.330 1.00 94.00 106 ALA A O 1
ATOM 808 N N . TYR A 1 107 ? -1.878 -17.128 -8.553 1.00 95.94 107 TYR A N 1
ATOM 809 C CA . TYR A 1 107 ? -0.864 -18.174 -8.759 1.00 95.94 107 TYR A CA 1
ATOM 810 C C . TYR A 1 107 ? -0.174 -18.083 -10.124 1.00 95.94 107 TYR A C 1
ATOM 812 O O . TYR A 1 107 ? 0.935 -18.592 -10.272 1.00 95.94 107 TYR A O 1
ATOM 820 N N . SER A 1 108 ? -0.786 -17.430 -11.118 1.00 97.00 108 SER A N 1
ATOM 821 C CA . SER A 1 108 ? -0.160 -17.235 -12.430 1.00 97.00 108 SER A CA 1
ATOM 822 C C . SER A 1 108 ? 0.898 -16.130 -12.454 1.00 97.00 108 SER A C 1
ATOM 824 O O . SER A 1 108 ? 1.763 -16.174 -13.321 1.00 97.00 108 SER A O 1
ATOM 826 N N . ILE A 1 109 ? 0.886 -15.174 -11.512 1.00 96.19 109 ILE A N 1
ATOM 827 C CA . ILE A 1 109 ? 1.783 -14.002 -11.549 1.00 96.19 109 ILE A CA 1
ATOM 828 C C . ILE A 1 109 ? 3.254 -14.417 -11.622 1.00 96.19 109 ILE A C 1
ATOM 830 O O . ILE A 1 109 ? 3.956 -14.001 -12.540 1.00 96.19 109 ILE A O 1
ATOM 834 N N . VAL A 1 110 ? 3.720 -15.253 -10.690 1.00 96.75 110 VAL A N 1
ATOM 835 C CA . VAL A 1 110 ? 5.136 -15.652 -10.624 1.00 96.75 110 VAL A CA 1
ATOM 836 C C . VAL A 1 110 ? 5.564 -16.429 -11.883 1.00 96.75 110 VAL A C 1
ATOM 838 O O . VAL A 1 110 ? 6.547 -16.022 -12.504 1.00 96.75 110 VAL A O 1
ATOM 841 N N . PRO A 1 111 ? 4.843 -17.481 -12.332 1.00 97.62 111 PRO A N 1
ATOM 842 C CA . PRO A 1 111 ? 5.149 -18.153 -13.596 1.00 97.62 111 PRO A CA 1
ATOM 843 C C . PRO A 1 111 ? 5.140 -17.219 -14.809 1.00 97.62 111 PRO A C 1
ATOM 845 O O . PRO A 1 111 ? 6.080 -17.247 -15.598 1.00 97.62 111 PRO A O 1
ATOM 848 N N . LEU A 1 112 ? 4.116 -16.371 -14.956 1.00 97.44 112 LEU A N 1
ATOM 849 C CA . LEU A 1 112 ? 4.016 -15.452 -16.090 1.00 97.44 112 LEU A CA 1
ATOM 850 C C . LEU A 1 112 ? 5.177 -14.454 -16.102 1.00 97.44 112 LEU A C 1
ATOM 852 O O . LEU A 1 112 ? 5.742 -14.202 -17.162 1.00 97.44 112 LEU A O 1
ATOM 856 N N . MET A 1 113 ? 5.577 -13.931 -14.941 1.00 97.06 113 MET A N 1
ATOM 857 C CA . MET A 1 113 ? 6.733 -13.042 -14.824 1.00 97.06 113 MET A CA 1
ATOM 858 C C . MET A 1 113 ? 8.050 -13.754 -15.165 1.00 97.06 113 MET A C 1
ATOM 860 O O . MET A 1 113 ? 8.873 -13.179 -15.871 1.00 97.06 113 MET A O 1
ATOM 864 N N . PHE A 1 114 ? 8.249 -15.015 -14.763 1.00 96.62 114 PHE A N 1
ATOM 865 C CA . PHE A 1 114 ? 9.417 -15.786 -15.215 1.00 96.62 114 PHE A CA 1
ATOM 866 C C . PHE A 1 114 ? 9.430 -15.978 -16.733 1.00 96.62 114 PHE A C 1
ATOM 868 O O . PHE A 1 114 ? 10.465 -15.771 -17.367 1.00 96.62 114 PHE A O 1
ATOM 875 N N . VAL A 1 115 ? 8.282 -16.329 -17.323 1.00 96.00 115 VAL A N 1
ATOM 876 C CA . VAL A 1 115 ? 8.154 -16.485 -18.778 1.00 96.00 115 VAL A CA 1
ATOM 877 C C . VAL A 1 115 ? 8.425 -15.160 -19.485 1.00 96.00 115 VAL A C 1
ATOM 879 O O . VAL A 1 115 ? 9.173 -15.149 -20.456 1.00 96.00 115 VAL A O 1
ATOM 882 N N . ALA A 1 116 ? 7.900 -14.037 -18.990 1.00 94.75 116 ALA A N 1
ATOM 883 C CA . ALA A 1 116 ? 8.177 -12.726 -19.570 1.00 94.75 116 ALA A CA 1
ATOM 884 C C . ALA A 1 116 ? 9.658 -12.371 -19.466 1.00 94.75 116 ALA A C 1
ATOM 886 O O . ALA A 1 116 ? 10.266 -12.015 -20.468 1.00 94.75 116 ALA A O 1
ATOM 887 N N . GLY A 1 117 ? 10.267 -12.560 -18.295 1.00 93.56 117 GLY A N 1
ATOM 888 C CA . GLY A 1 117 ? 11.702 -12.359 -18.110 1.00 93.56 117 GLY A CA 1
ATOM 889 C C . GLY A 1 117 ? 12.560 -13.168 -19.088 1.00 93.56 117 GLY A C 1
ATOM 890 O O . GLY A 1 117 ? 13.559 -12.664 -19.597 1.00 93.56 117 GLY A O 1
ATOM 891 N N . TRP A 1 118 ? 12.150 -14.404 -19.388 1.00 92.44 118 TRP A N 1
ATOM 892 C CA . TRP A 1 118 ? 12.827 -15.275 -20.347 1.00 92.44 118 TRP A CA 1
ATOM 893 C C . TRP A 1 118 ? 12.609 -14.862 -21.808 1.00 92.44 118 TRP A C 1
ATOM 895 O O . TRP A 1 118 ? 13.575 -14.742 -22.562 1.00 92.44 118 TRP A O 1
ATOM 905 N N . VAL A 1 119 ? 11.354 -14.638 -22.211 1.00 90.88 119 VAL A N 1
ATOM 906 C CA . VAL A 1 119 ? 10.981 -14.273 -23.589 1.00 90.88 119 VAL A CA 1
ATOM 907 C C . VAL A 1 119 ? 11.700 -12.996 -24.013 1.00 90.88 119 VAL A C 1
ATOM 909 O O . VAL A 1 119 ? 12.311 -12.965 -25.078 1.00 90.88 119 VAL A O 1
ATOM 912 N N . GLU A 1 120 ? 11.723 -11.992 -23.137 1.00 87.56 120 GLU A N 1
ATOM 913 C CA . GLU A 1 120 ? 12.402 -10.716 -23.380 1.00 87.56 120 GLU A CA 1
ATOM 914 C C . GLU A 1 120 ? 13.927 -10.874 -23.543 1.00 87.56 120 GLU A C 1
ATOM 916 O O . GLU A 1 120 ? 14.557 -10.077 -24.228 1.00 87.56 120 GLU A O 1
ATOM 921 N N . ASN A 1 121 ? 14.540 -11.906 -22.949 1.00 85.00 121 ASN A N 1
ATOM 922 C CA . ASN A 1 121 ? 15.971 -12.185 -23.106 1.00 85.00 121 ASN A CA 1
ATOM 923 C C . ASN A 1 121 ? 16.295 -12.943 -24.406 1.00 85.00 121 ASN A C 1
ATOM 925 O O . ASN A 1 121 ? 17.304 -12.680 -25.057 1.00 85.00 121 ASN A O 1
ATOM 929 N N . SER A 1 122 ? 15.448 -13.905 -24.781 1.00 82.44 122 SER A N 1
ATOM 930 C CA . SER A 1 122 ? 15.759 -14.853 -25.857 1.00 82.44 122 SER A CA 1
ATOM 931 C C . SER A 1 122 ? 16.014 -14.191 -27.217 1.00 82.44 122 SER A C 1
ATOM 933 O O . SER A 1 122 ? 16.899 -14.627 -27.945 1.00 82.44 122 SER A O 1
ATOM 935 N N . GLU A 1 123 ? 15.326 -13.099 -27.544 1.00 68.50 123 GLU A N 1
ATOM 936 C CA . GLU A 1 123 ? 15.445 -12.452 -28.858 1.00 68.50 123 GLU A CA 1
ATOM 937 C C . GLU A 1 123 ? 16.693 -11.564 -29.002 1.00 68.50 123 GLU A C 1
ATOM 939 O O . GLU A 1 123 ? 17.236 -11.447 -30.102 1.00 68.50 123 GLU A O 1
ATOM 944 N N . GLY A 1 124 ? 17.229 -11.025 -27.899 1.00 65.94 124 GLY A N 1
ATOM 945 C CA . GLY A 1 124 ? 18.504 -10.294 -27.918 1.00 65.94 124 GLY A CA 1
ATOM 946 C C . GLY A 1 124 ? 19.702 -11.195 -28.248 1.00 65.94 124 GLY A C 1
ATOM 947 O O . GLY A 1 124 ? 20.659 -10.766 -28.897 1.00 65.94 124 GLY A O 1
ATOM 948 N N . ALA A 1 125 ? 19.628 -12.470 -27.857 1.00 61.84 125 ALA A N 1
ATOM 949 C CA . ALA A 1 125 ? 20.654 -13.462 -28.169 1.00 61.84 125 ALA A CA 1
ATOM 950 C C . ALA A 1 125 ? 20.604 -13.930 -29.637 1.00 61.84 125 ALA A C 1
ATOM 952 O O . ALA A 1 125 ? 21.642 -14.254 -30.213 1.00 61.84 125 ALA A O 1
ATOM 953 N N . PHE A 1 126 ? 19.422 -13.945 -30.266 1.00 59.81 126 PHE A N 1
ATOM 954 C CA . PHE A 1 126 ? 19.291 -14.347 -31.671 1.00 59.81 126 PHE A CA 1
ATOM 955 C C . PHE A 1 126 ? 19.750 -13.253 -32.645 1.00 59.81 126 PHE A C 1
ATOM 957 O O . PHE A 1 126 ? 20.418 -13.577 -33.626 1.00 59.81 126 PHE A O 1
ATOM 964 N N . SER A 1 127 ? 19.494 -11.968 -32.363 1.00 61.59 127 SER A N 1
ATOM 965 C CA . SER A 1 127 ? 19.902 -10.877 -33.271 1.00 61.59 127 SER A CA 1
ATOM 966 C C . SER A 1 127 ? 21.425 -10.709 -33.377 1.00 61.59 127 SER A C 1
ATOM 968 O O . SER A 1 127 ? 21.952 -10.319 -34.421 1.00 61.59 127 SER A O 1
ATOM 970 N N . THR A 1 128 ? 22.162 -11.044 -32.315 1.00 61.12 128 THR A N 1
ATOM 971 C CA . THR A 1 128 ? 23.632 -11.020 -32.315 1.00 61.12 128 THR A CA 1
ATOM 972 C C . THR A 1 128 ? 24.234 -12.198 -33.081 1.00 61.12 128 THR A C 1
ATOM 974 O O . THR A 1 128 ? 25.259 -12.023 -33.739 1.00 61.12 128 THR A O 1
ATOM 977 N N . ALA A 1 129 ? 23.584 -13.366 -33.069 1.00 61.06 129 ALA A N 1
ATOM 978 C CA . ALA A 1 129 ? 24.009 -14.528 -33.850 1.00 61.06 129 ALA A CA 1
ATOM 979 C C . ALA A 1 129 ? 23.721 -14.367 -35.356 1.00 61.06 129 ALA A C 1
ATOM 981 O O . ALA A 1 129 ? 24.564 -14.714 -36.183 1.00 61.06 129 ALA A O 1
ATOM 982 N N . GLU A 1 130 ? 22.573 -13.789 -35.731 1.00 56.62 130 GLU A N 1
ATOM 983 C CA . GLU A 1 130 ? 22.165 -13.654 -37.140 1.00 56.62 130 GLU A CA 1
ATOM 984 C C . GLU A 1 130 ? 23.054 -12.675 -37.927 1.00 56.62 130 GLU A C 1
ATOM 986 O O . GLU A 1 130 ? 23.411 -12.932 -39.079 1.00 56.62 130 GLU A O 1
ATOM 991 N N . ASN A 1 131 ? 23.526 -11.604 -37.279 1.00 58.16 131 ASN A N 1
ATOM 992 C CA . ASN A 1 131 ? 24.495 -10.676 -37.874 1.00 58.16 131 ASN A CA 1
ATOM 993 C C . ASN A 1 131 ? 25.851 -11.334 -38.200 1.00 58.16 131 ASN A C 1
ATOM 995 O O . ASN A 1 131 ? 26.612 -10.792 -39.000 1.00 58.16 131 ASN A O 1
ATOM 999 N N . TYR A 1 132 ? 26.148 -12.506 -37.627 1.00 58.31 132 TYR A N 1
ATOM 1000 C CA . TYR A 1 132 ? 27.360 -13.267 -37.934 1.00 58.31 132 TYR A CA 1
ATOM 1001 C C . TYR A 1 132 ? 27.183 -14.227 -39.130 1.00 58.31 132 TYR A C 1
ATOM 1003 O O . TYR A 1 132 ? 28.167 -14.582 -39.777 1.00 58.31 132 TYR A O 1
ATOM 1011 N N . GLU A 1 133 ? 25.947 -14.616 -39.474 1.00 58.75 133 GLU A N 1
ATOM 1012 C CA . GLU A 1 133 ? 25.651 -15.628 -40.509 1.00 58.75 133 GLU A CA 1
ATOM 1013 C C . GLU A 1 133 ? 25.059 -15.060 -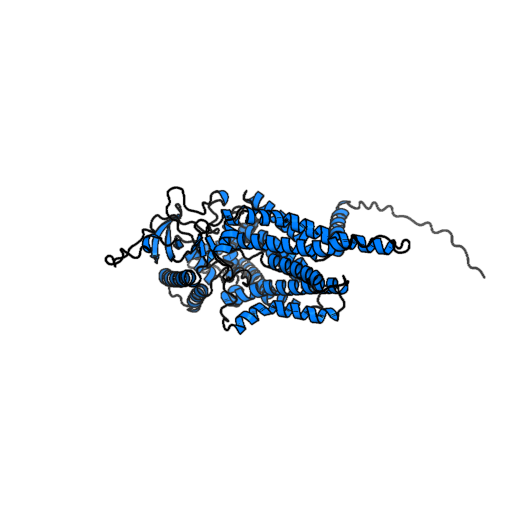41.818 1.00 58.75 133 GLU A C 1
ATOM 1015 O O . GLU A 1 133 ? 25.162 -15.696 -42.874 1.00 58.75 133 GLU A O 1
ATOM 1020 N N . ILE A 1 134 ? 24.526 -13.827 -41.812 1.00 53.66 134 ILE A N 1
ATOM 1021 C CA . ILE A 1 134 ? 23.927 -13.155 -42.993 1.00 53.66 134 ILE A CA 1
ATOM 1022 C C . ILE A 1 134 ? 24.977 -12.699 -44.041 1.00 53.66 134 ILE A C 1
ATOM 1024 O O . ILE A 1 134 ? 24.686 -11.981 -44.996 1.00 53.66 134 ILE A O 1
ATOM 1028 N N . SER A 1 135 ? 26.205 -13.214 -43.970 1.00 55.66 135 SER A N 1
ATOM 1029 C CA . SER A 1 135 ? 27.145 -13.151 -45.096 1.00 55.66 135 SER A CA 1
ATOM 1030 C C . SER A 1 135 ? 26.877 -14.222 -46.176 1.00 55.66 135 SER A C 1
ATOM 1032 O O . SER A 1 135 ? 27.338 -14.047 -47.302 1.00 55.66 135 SER A O 1
ATOM 1034 N N . SER A 1 136 ? 26.125 -15.313 -45.914 1.00 54.59 136 SER A N 1
ATOM 1035 C CA . SER A 1 136 ? 26.169 -16.473 -46.841 1.00 54.59 136 SER A CA 1
ATOM 1036 C C . SER A 1 136 ? 24.881 -17.010 -47.486 1.00 54.59 136 SER A C 1
ATOM 1038 O O . SER A 1 136 ? 25.005 -17.691 -48.503 1.00 54.59 136 SER A O 1
ATOM 1040 N N . THR A 1 137 ? 23.652 -16.700 -47.049 1.00 56.34 137 THR A N 1
ATOM 1041 C CA . THR A 1 137 ? 22.466 -17.358 -47.660 1.00 56.34 137 THR A CA 1
ATOM 1042 C C . THR A 1 137 ? 21.194 -16.507 -47.704 1.00 56.34 137 THR A C 1
ATOM 1044 O O . THR A 1 137 ? 20.413 -16.456 -46.758 1.00 56.34 137 THR A O 1
ATOM 1047 N N . LYS A 1 138 ? 20.929 -15.901 -48.871 1.00 59.00 138 LYS A N 1
ATOM 1048 C CA . LYS A 1 138 ? 19.622 -15.338 -49.257 1.00 59.00 138 LYS A CA 1
ATOM 1049 C C . LYS A 1 138 ? 18.623 -16.471 -49.532 1.00 59.00 138 LYS A C 1
ATOM 1051 O O . LYS A 1 138 ? 18.851 -17.234 -50.466 1.00 59.00 138 LYS A O 1
ATOM 1056 N N . SER A 1 139 ? 17.522 -16.538 -48.770 1.00 57.97 139 SER A N 1
ATOM 1057 C CA . SER A 1 139 ? 16.165 -17.010 -49.179 1.00 57.97 139 SER A CA 1
ATOM 1058 C C . SER A 1 139 ? 15.351 -17.770 -48.113 1.00 57.97 139 SER A C 1
ATOM 1060 O O . SER A 1 139 ? 14.307 -18.336 -48.441 1.00 57.97 139 SER A O 1
ATOM 1062 N N . ARG A 1 140 ? 15.730 -17.768 -46.827 1.00 55.38 140 ARG A N 1
ATOM 1063 C CA . ARG A 1 140 ? 14.882 -18.382 -45.787 1.00 55.38 140 ARG A CA 1
ATOM 1064 C C . ARG A 1 140 ? 13.711 -17.471 -45.372 1.00 55.38 140 ARG A C 1
ATOM 1066 O O . ARG A 1 140 ? 13.866 -16.538 -44.602 1.00 55.38 140 ARG A O 1
ATOM 1073 N N . THR A 1 141 ? 12.559 -17.768 -45.975 1.00 55.00 141 THR A N 1
ATOM 1074 C CA . THR A 1 141 ? 11.152 -17.615 -45.535 1.00 55.00 141 THR A CA 1
ATOM 1075 C C . THR A 1 141 ? 10.854 -16.763 -44.287 1.00 55.00 141 THR A C 1
ATOM 1077 O O . THR A 1 141 ? 11.139 -17.160 -43.161 1.00 55.00 141 THR A O 1
ATOM 1080 N N . SER A 1 142 ? 10.122 -15.668 -44.508 1.00 58.97 142 SER A N 1
ATOM 1081 C CA . SER A 1 142 ? 9.683 -14.603 -43.587 1.00 58.97 142 SER A CA 1
ATOM 1082 C C . SER A 1 142 ? 8.576 -14.955 -42.571 1.00 58.97 142 SER A C 1
ATOM 1084 O O . SER A 1 142 ? 7.949 -14.061 -42.009 1.00 58.97 142 SER A O 1
ATOM 1086 N N . THR A 1 143 ? 8.280 -16.232 -42.315 1.00 59.72 143 THR A N 1
ATOM 1087 C CA . THR A 1 143 ? 7.095 -16.628 -41.525 1.00 59.72 143 THR A CA 1
ATOM 1088 C C . THR A 1 143 ? 7.307 -16.704 -40.008 1.00 59.72 143 THR A C 1
ATOM 1090 O O . THR A 1 143 ? 6.322 -16.704 -39.276 1.00 59.72 143 THR A O 1
ATOM 1093 N N . SER A 1 144 ? 8.545 -16.751 -39.501 1.00 60.44 144 SER A N 1
ATOM 1094 C CA . SER A 1 144 ? 8.810 -16.828 -38.049 1.00 60.44 144 SER A CA 1
ATOM 1095 C C . SER A 1 144 ? 8.735 -15.480 -37.322 1.00 60.44 144 SER A C 1
ATOM 1097 O O . SER A 1 144 ? 8.482 -15.466 -36.120 1.00 60.44 144 SER A O 1
ATOM 1099 N N . ALA A 1 145 ? 8.890 -14.358 -38.032 1.00 61.44 145 ALA A N 1
ATOM 1100 C CA . ALA A 1 145 ? 8.908 -13.021 -37.431 1.00 61.44 145 ALA A CA 1
ATOM 1101 C C . ALA A 1 145 ? 7.542 -12.593 -36.858 1.00 61.44 145 ALA A C 1
ATOM 1103 O O . ALA A 1 145 ? 7.478 -11.868 -35.875 1.00 61.44 145 ALA A O 1
ATOM 1104 N N . SER A 1 146 ? 6.430 -13.095 -37.408 1.00 65.25 146 SER A N 1
ATOM 1105 C CA . SER A 1 146 ? 5.095 -12.626 -37.012 1.00 65.25 146 SER A CA 1
ATOM 1106 C C . SER A 1 146 ? 4.639 -13.103 -35.628 1.00 65.25 146 SER A C 1
ATOM 1108 O O . SER A 1 146 ? 3.704 -12.518 -35.091 1.00 65.25 146 SER A O 1
ATOM 1110 N N . PHE A 1 147 ? 5.205 -14.170 -35.053 1.00 74.19 147 PHE A N 1
ATOM 1111 C CA . PHE A 1 147 ? 4.709 -14.693 -33.771 1.00 74.19 147 PHE A CA 1
ATOM 1112 C C . PHE A 1 147 ? 5.271 -13.925 -32.567 1.00 74.19 147 PHE A C 1
ATOM 1114 O O . PHE A 1 147 ? 4.530 -13.654 -31.618 1.00 74.19 147 PHE A O 1
ATOM 1121 N N . SER A 1 148 ? 6.549 -13.530 -32.602 1.00 75.38 148 SER A N 1
ATOM 1122 C CA . SER A 1 148 ? 7.181 -12.810 -31.489 1.00 75.38 148 SER A CA 1
ATOM 1123 C C . SER A 1 148 ? 6.590 -11.413 -31.287 1.00 75.38 148 SER A C 1
ATOM 1125 O O . SER A 1 148 ? 6.334 -11.032 -30.141 1.00 75.38 148 SER A O 1
ATOM 1127 N N . THR A 1 149 ? 6.263 -10.705 -32.377 1.00 80.38 149 THR A N 1
ATOM 1128 C CA . THR A 1 149 ? 5.714 -9.337 -32.351 1.00 80.38 149 THR A CA 1
ATOM 1129 C C . THR A 1 149 ? 4.466 -9.211 -31.473 1.00 80.38 149 THR A C 1
ATOM 1131 O O . THR A 1 149 ? 4.320 -8.241 -30.732 1.00 80.38 149 THR A O 1
ATOM 1134 N N . TYR A 1 150 ? 3.577 -10.211 -31.486 1.00 86.62 150 TYR A N 1
ATOM 1135 C CA . TYR A 1 150 ? 2.344 -10.187 -30.687 1.00 86.62 150 TYR A CA 1
ATOM 1136 C C . TYR A 1 150 ? 2.478 -10.902 -29.340 1.00 86.62 150 TYR A C 1
ATOM 1138 O O . TYR A 1 150 ? 1.774 -10.553 -28.389 1.00 86.62 150 TYR A O 1
ATOM 1146 N N . ALA A 1 151 ? 3.379 -11.882 -29.225 1.00 90.12 151 ALA A N 1
ATOM 1147 C CA . ALA A 1 151 ? 3.515 -12.680 -28.012 1.00 90.12 151 ALA A CA 1
ATOM 1148 C C . ALA A 1 151 ? 3.920 -11.834 -26.794 1.00 90.12 151 ALA A C 1
ATOM 1150 O O . ALA A 1 151 ? 3.298 -11.968 -25.736 1.00 90.12 151 ALA A O 1
ATOM 1151 N N . ARG A 1 152 ? 4.909 -10.929 -26.924 1.00 90.38 152 ARG A N 1
ATOM 1152 C CA . ARG A 1 152 ? 5.373 -10.129 -25.770 1.00 90.38 152 ARG A CA 1
ATOM 1153 C C . ARG A 1 152 ? 4.292 -9.171 -25.254 1.00 90.38 152 ARG A C 1
ATOM 1155 O O . ARG A 1 152 ? 3.989 -9.221 -24.063 1.00 90.38 152 ARG A O 1
ATOM 1162 N N . PRO A 1 153 ? 3.645 -8.341 -26.094 1.00 92.75 153 PRO A N 1
ATOM 1163 C CA . PRO A 1 153 ? 2.594 -7.427 -25.640 1.00 92.75 153 PRO A CA 1
ATOM 1164 C C . PRO A 1 153 ? 1.406 -8.146 -24.997 1.00 92.75 153 PRO A C 1
ATOM 1166 O O . PRO A 1 153 ? 0.908 -7.693 -23.965 1.00 92.75 153 PRO A O 1
ATOM 1169 N N . ILE A 1 154 ? 0.995 -9.294 -25.550 1.00 94.50 154 ILE A N 1
ATOM 1170 C CA . ILE A 1 154 ? -0.062 -10.127 -24.962 1.00 94.50 154 ILE A CA 1
ATOM 1171 C C . ILE A 1 154 ? 0.370 -10.643 -23.589 1.00 94.50 154 ILE A C 1
ATOM 1173 O O . ILE A 1 154 ? -0.386 -10.521 -22.628 1.00 94.50 154 ILE A O 1
ATOM 1177 N N . LEU A 1 155 ? 1.589 -11.173 -23.461 1.00 96.00 155 LEU A N 1
ATOM 1178 C CA . LEU A 1 155 ? 2.102 -11.671 -22.186 1.00 96.00 155 LEU A CA 1
ATOM 1179 C C . LEU A 1 155 ? 2.184 -10.564 -21.125 1.00 96.00 155 LEU A C 1
ATOM 1181 O O . LEU A 1 155 ? 1.732 -10.760 -19.997 1.00 96.00 155 LEU A O 1
ATOM 1185 N N . ARG A 1 156 ? 2.689 -9.379 -21.489 1.00 95.75 156 ARG A N 1
ATOM 1186 C CA . ARG A 1 156 ? 2.731 -8.209 -20.596 1.00 95.75 156 ARG A CA 1
ATOM 1187 C C . ARG A 1 156 ? 1.326 -7.781 -20.161 1.00 95.75 156 ARG A C 1
ATOM 1189 O O . ARG A 1 156 ? 1.114 -7.500 -18.984 1.00 95.75 156 ARG A O 1
ATOM 1196 N N . LEU A 1 157 ? 0.356 -7.781 -21.079 1.00 96.75 157 LEU A N 1
ATOM 1197 C CA . LEU A 1 157 ? -1.045 -7.485 -20.769 1.00 96.75 157 LEU A CA 1
ATOM 1198 C C . LEU A 1 157 ? -1.647 -8.523 -19.811 1.00 96.75 157 LEU A C 1
ATOM 1200 O O . LEU A 1 157 ? -2.307 -8.146 -18.845 1.00 96.75 157 LEU A O 1
ATOM 1204 N N . LEU A 1 158 ? -1.392 -9.815 -20.035 1.00 97.38 158 LEU A N 1
ATOM 1205 C CA . LEU A 1 158 ? -1.844 -10.888 -19.144 1.00 97.38 158 LEU A CA 1
ATOM 1206 C C . LEU A 1 158 ? -1.268 -10.727 -17.733 1.00 97.38 158 LEU A C 1
ATOM 1208 O O . LEU A 1 158 ? -2.014 -10.842 -16.761 1.00 97.38 158 LEU A O 1
ATOM 1212 N N . ILE A 1 159 ? 0.023 -10.398 -17.611 1.00 97.38 159 ILE A N 1
ATOM 1213 C CA . ILE A 1 159 ? 0.660 -10.102 -16.319 1.00 97.38 159 ILE A CA 1
ATOM 1214 C C . ILE A 1 159 ? -0.006 -8.896 -15.661 1.00 97.38 159 ILE A C 1
ATOM 1216 O O . ILE A 1 159 ? -0.401 -8.985 -14.500 1.00 97.38 159 ILE A O 1
ATOM 1220 N N . ALA A 1 160 ? -0.178 -7.789 -16.388 1.00 96.62 160 ALA A N 1
ATOM 1221 C CA . ALA A 1 160 ? -0.804 -6.583 -15.854 1.00 96.62 160 ALA A CA 1
ATOM 1222 C C . ALA A 1 160 ? -2.225 -6.862 -15.337 1.00 96.62 160 ALA A C 1
ATOM 1224 O O . ALA A 1 160 ? -2.570 -6.445 -14.231 1.00 96.62 160 ALA A O 1
ATOM 1225 N N . VAL A 1 161 ? -3.029 -7.634 -16.074 1.00 96.56 161 VAL A N 1
ATOM 1226 C CA . VAL A 1 161 ? -4.374 -8.056 -15.651 1.00 96.56 161 VAL A CA 1
ATOM 1227 C C . VAL A 1 161 ? -4.319 -8.966 -14.420 1.00 96.56 161 VAL A C 1
ATOM 1229 O O . VAL A 1 161 ? -5.058 -8.731 -13.462 1.00 96.56 161 VAL A O 1
ATOM 1232 N N . ALA A 1 162 ? -3.433 -9.964 -14.400 1.00 96.75 162 ALA A N 1
ATOM 1233 C CA . ALA A 1 162 ? -3.292 -10.880 -13.269 1.00 96.75 162 ALA A CA 1
ATOM 1234 C C . ALA A 1 162 ? -2.882 -10.141 -11.984 1.00 96.75 162 ALA A C 1
ATOM 1236 O O . ALA A 1 162 ? -3.506 -10.322 -10.937 1.00 96.75 162 ALA A O 1
ATOM 1237 N N . VAL A 1 163 ? -1.897 -9.244 -12.085 1.00 95.19 163 VAL A N 1
ATOM 1238 C CA . VAL A 1 163 ? -1.439 -8.367 -10.997 1.00 95.19 163 VAL A CA 1
ATOM 1239 C C . VAL A 1 163 ? -2.561 -7.431 -10.536 1.00 95.19 163 VAL A C 1
ATOM 1241 O O . VAL A 1 163 ? -2.771 -7.268 -9.336 1.00 95.19 163 VAL A O 1
ATOM 1244 N N . THR A 1 164 ? -3.345 -6.872 -11.463 1.00 94.56 164 THR A N 1
ATOM 1245 C CA . THR A 1 164 ? -4.516 -6.029 -11.154 1.00 94.56 164 THR A CA 1
ATOM 1246 C C . THR A 1 164 ? -5.554 -6.787 -10.331 1.00 94.56 164 THR A C 1
ATOM 1248 O O . THR A 1 164 ? -6.017 -6.280 -9.312 1.00 94.56 164 THR A O 1
ATOM 1251 N N . ILE A 1 165 ? -5.904 -8.009 -10.741 1.00 94.31 165 ILE A N 1
ATOM 1252 C CA . ILE A 1 165 ? -6.873 -8.860 -10.037 1.00 94.31 165 ILE A CA 1
ATOM 1253 C C . ILE A 1 165 ? -6.348 -9.257 -8.656 1.00 94.31 165 ILE A C 1
ATOM 1255 O O . ILE A 1 165 ? -7.090 -9.180 -7.674 1.00 94.31 165 ILE A O 1
ATOM 1259 N N . PHE A 1 166 ? -5.071 -9.631 -8.563 1.00 92.62 166 PHE A N 1
ATOM 1260 C CA . PHE A 1 166 ? -4.435 -9.957 -7.292 1.00 92.62 166 PHE A CA 1
ATOM 1261 C C . PHE A 1 166 ? -4.461 -8.771 -6.322 1.00 92.62 166 PHE A C 1
ATOM 1263 O O . PHE A 1 166 ? -4.917 -8.936 -5.192 1.00 92.62 166 PHE A O 1
ATOM 1270 N N . HIS A 1 167 ? -4.072 -7.569 -6.762 1.00 90.38 167 HIS A N 1
ATOM 1271 C CA . HIS A 1 167 ? -4.119 -6.373 -5.913 1.00 90.38 167 HIS A CA 1
ATOM 1272 C C . HIS A 1 167 ? -5.530 -5.948 -5.553 1.00 90.38 167 HIS A C 1
ATOM 1274 O O . HIS A 1 167 ? -5.773 -5.587 -4.407 1.00 90.38 167 HIS A O 1
ATOM 1280 N N . LEU A 1 168 ? -6.478 -6.027 -6.484 1.00 90.50 168 LEU A N 1
ATOM 1281 C CA . LEU A 1 168 ? -7.874 -5.742 -6.172 1.00 90.50 168 LEU A CA 1
ATOM 1282 C C . LEU A 1 168 ? -8.406 -6.703 -5.095 1.00 90.50 168 LEU A C 1
ATOM 1284 O O . LEU A 1 168 ? -9.179 -6.300 -4.230 1.00 90.50 168 LEU A O 1
ATOM 1288 N N . GLY A 1 169 ? -7.969 -7.965 -5.124 1.00 88.75 169 GLY A N 1
ATOM 1289 C CA . GLY A 1 169 ? -8.294 -8.958 -4.106 1.00 88.75 169 GLY A CA 1
ATOM 1290 C C . GLY A 1 169 ? -7.614 -8.719 -2.761 1.00 88.75 169 GLY A C 1
ATOM 1291 O O . GLY A 1 169 ? -8.285 -8.733 -1.727 1.00 88.75 169 GLY A O 1
ATOM 1292 N N . ASP A 1 170 ? -6.298 -8.504 -2.768 1.00 87.19 170 ASP A N 1
ATOM 1293 C CA . ASP A 1 170 ? -5.501 -8.372 -1.550 1.00 87.19 170 ASP A CA 1
ATOM 1294 C C . ASP A 1 170 ? -5.609 -6.972 -0.944 1.00 87.19 170 ASP A C 1
ATOM 1296 O O . ASP A 1 170 ? -6.086 -6.829 0.179 1.00 87.19 170 ASP A O 1
ATOM 1300 N N . SER A 1 171 ? -5.262 -5.919 -1.687 1.00 85.25 171 SER A N 1
ATOM 1301 C CA . SER A 1 171 ? -5.195 -4.545 -1.177 1.00 85.25 171 SER A CA 1
ATOM 1302 C C . SER A 1 171 ? -6.540 -4.044 -0.661 1.00 85.25 171 SER A C 1
ATOM 1304 O O . SER A 1 171 ? -6.577 -3.379 0.370 1.00 85.25 171 SER A O 1
ATOM 1306 N N . CYS A 1 172 ? -7.660 -4.409 -1.290 1.00 86.62 172 CYS A N 1
ATOM 1307 C CA . CYS A 1 172 ? -8.978 -4.023 -0.780 1.00 86.62 172 CYS A CA 1
ATOM 1308 C C . CYS A 1 172 ? -9.350 -4.730 0.534 1.00 86.62 172 CYS A C 1
ATOM 1310 O O . CYS A 1 172 ? -10.181 -4.208 1.276 1.00 86.62 172 CYS A O 1
ATOM 1312 N N . ARG A 1 173 ? -8.752 -5.895 0.830 1.00 86.56 173 ARG A N 1
ATOM 1313 C CA . ARG A 1 173 ? -8.995 -6.714 2.034 1.00 86.56 173 ARG A CA 1
ATOM 1314 C C . ARG A 1 173 ? -7.887 -6.652 3.070 1.00 86.56 173 ARG A C 1
ATOM 1316 O O . ARG A 1 173 ? -8.076 -7.125 4.182 1.00 86.56 173 ARG A O 1
ATOM 1323 N N . THR A 1 174 ? -6.739 -6.081 2.761 1.00 82.69 174 THR A N 1
ATOM 1324 C CA . THR A 1 174 ? -5.660 -5.833 3.726 1.00 82.69 174 THR A CA 1
ATOM 1325 C C . THR A 1 174 ? -5.490 -4.341 3.977 1.00 82.69 174 THR A C 1
ATOM 1327 O O . THR A 1 174 ? -4.838 -3.950 4.938 1.00 82.69 174 THR A O 1
ATOM 1330 N N . SER A 1 175 ? -6.127 -3.499 3.149 1.00 76.06 175 SER A N 1
ATOM 1331 C CA . SER A 1 175 ? -5.886 -2.052 3.083 1.00 76.06 175 SER A CA 1
ATOM 1332 C C . SER A 1 175 ? -4.401 -1.749 2.884 1.00 76.06 175 SER A C 1
ATOM 1334 O O . SER A 1 175 ? -3.878 -0.708 3.283 1.00 76.06 175 SER A O 1
ATOM 1336 N N . SER A 1 176 ? -3.696 -2.709 2.278 1.00 76.25 176 SER A N 1
ATOM 1337 C CA . SER A 1 176 ? -2.281 -2.605 2.027 1.00 76.25 176 SER A CA 1
ATOM 1338 C C . SER A 1 176 ? -2.040 -2.160 0.604 1.00 76.25 176 SER A C 1
ATOM 1340 O O . SER A 1 176 ? -2.304 -2.873 -0.359 1.00 76.25 176 SER A O 1
ATOM 1342 N N . HIS A 1 177 ? -1.540 -0.942 0.485 1.00 73.19 177 HIS A N 1
ATOM 1343 C CA . HIS A 1 177 ? -1.348 -0.269 -0.797 1.00 73.19 177 HIS A CA 1
ATOM 1344 C C . HIS A 1 177 ? 0.067 -0.453 -1.354 1.00 73.19 177 HIS A C 1
ATOM 1346 O O . HIS A 1 177 ? 0.385 -0.016 -2.454 1.00 73.19 177 HIS A O 1
ATOM 1352 N N . ARG A 1 178 ? 0.916 -1.119 -0.571 1.00 70.94 178 ARG A N 1
ATOM 1353 C CA . ARG A 1 178 ? 2.378 -1.170 -0.683 1.00 70.94 178 ARG A CA 1
ATOM 1354 C C . ARG A 1 178 ? 2.940 -1.636 -2.021 1.00 70.94 178 ARG A C 1
ATOM 1356 O O . ARG A 1 178 ? 4.100 -1.353 -2.273 1.00 70.94 178 ARG A O 1
ATOM 1363 N N . ASP A 1 179 ? 2.143 -2.299 -2.851 1.00 75.31 179 ASP A N 1
ATOM 1364 C CA . ASP A 1 179 ? 2.572 -2.930 -4.099 1.00 75.31 179 ASP A CA 1
ATOM 1365 C C . ASP A 1 179 ? 2.083 -2.187 -5.360 1.00 75.31 179 ASP A C 1
ATOM 1367 O O . ASP A 1 179 ? 2.235 -2.673 -6.481 1.00 75.31 179 ASP A O 1
ATOM 1371 N N . TYR A 1 180 ? 1.488 -0.995 -5.220 1.00 86.31 180 TYR A N 1
ATOM 1372 C CA . TYR A 1 180 ? 0.950 -0.259 -6.375 1.00 86.31 180 TYR A CA 1
ATOM 1373 C C . TYR A 1 180 ? 2.014 0.090 -7.408 1.00 86.31 180 TYR A C 1
ATOM 1375 O O . TYR A 1 180 ? 1.724 0.113 -8.600 1.00 86.31 180 TYR A O 1
ATOM 1383 N N . LEU A 1 181 ? 3.257 0.297 -6.976 1.00 88.88 181 LEU A N 1
ATOM 1384 C CA . LEU A 1 181 ? 4.347 0.584 -7.896 1.00 88.88 181 LEU A CA 1
ATOM 1385 C C . LEU A 1 181 ? 4.609 -0.586 -8.868 1.00 88.88 181 LEU A C 1
ATOM 1387 O O . LEU A 1 181 ? 4.808 -0.348 -10.059 1.00 88.88 181 LEU A O 1
ATOM 1391 N N . MET A 1 182 ? 4.504 -1.837 -8.399 1.00 92.19 182 MET A N 1
ATOM 1392 C CA . MET A 1 182 ? 4.577 -3.022 -9.265 1.00 92.19 182 MET A CA 1
ATOM 1393 C C . MET A 1 182 ? 3.426 -3.032 -10.273 1.00 92.19 182 MET A C 1
ATOM 1395 O O . MET A 1 182 ? 3.656 -3.232 -11.467 1.00 92.19 182 MET A O 1
ATOM 1399 N N . LEU A 1 183 ? 2.198 -2.794 -9.803 1.00 92.81 183 LEU A N 1
ATOM 1400 C CA . LEU A 1 183 ? 1.009 -2.723 -10.653 1.00 92.81 183 LEU A CA 1
ATOM 1401 C C . LEU A 1 183 ? 1.182 -1.689 -11.772 1.00 92.81 183 LEU A C 1
ATOM 1403 O O . LEU A 1 183 ? 0.927 -1.997 -12.937 1.00 92.81 183 LEU A O 1
ATOM 1407 N N . TYR A 1 184 ? 1.642 -0.483 -11.436 1.00 92.00 184 TYR A N 1
ATOM 1408 C CA . TYR A 1 184 ? 1.846 0.571 -12.424 1.00 92.00 184 TYR A CA 1
ATOM 1409 C C . TYR A 1 184 ? 2.911 0.207 -13.447 1.00 92.00 184 TYR A C 1
ATOM 1411 O O . TYR A 1 184 ? 2.667 0.355 -14.641 1.00 92.00 184 TYR A O 1
ATOM 1419 N N . ASN A 1 185 ? 4.046 -0.338 -13.011 1.00 93.31 185 ASN A N 1
ATOM 1420 C CA . ASN A 1 185 ? 5.108 -0.750 -13.925 1.00 93.31 185 ASN A CA 1
ATOM 1421 C C . ASN A 1 185 ? 4.660 -1.873 -14.872 1.00 93.31 185 ASN A C 1
ATOM 1423 O O . ASN A 1 185 ? 4.986 -1.832 -16.058 1.00 93.31 185 ASN A O 1
ATOM 1427 N N . CYS A 1 186 ? 3.842 -2.822 -14.401 1.00 95.31 186 CYS A N 1
ATOM 1428 C CA . CYS A 1 186 ? 3.258 -3.849 -15.269 1.00 95.31 186 CYS A CA 1
ATOM 1429 C C . CYS A 1 186 ? 2.370 -3.233 -16.364 1.00 95.31 186 CYS A C 1
ATOM 1431 O O . CYS A 1 186 ? 2.486 -3.602 -17.532 1.00 95.31 186 CYS A O 1
ATOM 1433 N N . TRP A 1 187 ? 1.515 -2.264 -16.015 1.00 95.44 187 TRP A N 1
ATOM 1434 C CA . TRP A 1 187 ? 0.676 -1.565 -16.997 1.00 95.44 187 TRP A CA 1
ATOM 1435 C C . TRP A 1 187 ? 1.484 -0.704 -17.965 1.00 95.44 187 TRP A C 1
ATOM 1437 O O . TRP A 1 187 ? 1.198 -0.703 -19.158 1.00 95.44 187 TRP A O 1
ATOM 1447 N N . VAL A 1 188 ? 2.516 -0.013 -17.484 1.00 93.94 188 VAL A N 1
ATOM 1448 C CA . VAL A 1 188 ? 3.422 0.783 -18.322 1.00 93.94 188 VAL A CA 1
ATOM 1449 C C . VAL A 1 188 ? 4.114 -0.094 -19.367 1.00 93.94 188 VAL A C 1
ATOM 1451 O O . VAL A 1 188 ? 4.113 0.245 -20.550 1.00 93.94 188 VAL A O 1
ATOM 1454 N N . LEU A 1 189 ? 4.626 -1.259 -18.963 1.00 94.06 189 LEU A N 1
ATOM 1455 C CA . LEU A 1 189 ? 5.231 -2.230 -19.876 1.00 94.06 189 LEU A CA 1
ATOM 1456 C C . LEU A 1 189 ? 4.216 -2.820 -20.867 1.00 94.06 189 LEU A C 1
ATOM 1458 O O . LEU A 1 189 ? 4.548 -3.005 -22.043 1.00 94.06 189 LEU A O 1
ATOM 1462 N N . ALA A 1 190 ? 2.991 -3.107 -20.414 1.00 95.56 190 ALA A N 1
ATOM 1463 C CA . ALA A 1 190 ? 1.912 -3.596 -21.269 1.00 95.56 190 ALA A CA 1
ATOM 1464 C C . ALA A 1 190 ? 1.520 -2.562 -22.333 1.00 95.56 190 ALA A C 1
ATOM 1466 O O . ALA A 1 190 ? 1.486 -2.890 -23.518 1.00 95.56 190 ALA A O 1
ATOM 1467 N N . PHE A 1 191 ? 1.298 -1.303 -21.943 1.00 94.69 191 PHE A N 1
ATOM 1468 C CA . PHE A 1 191 ? 0.967 -0.230 -22.880 1.00 94.69 191 PHE A CA 1
ATOM 1469 C C . PHE A 1 191 ? 2.101 0.064 -23.856 1.00 94.69 191 PHE A C 1
ATOM 1471 O O . PHE A 1 191 ? 1.828 0.262 -25.035 1.00 94.69 191 PHE A O 1
ATOM 1478 N N . ALA A 1 192 ? 3.356 0.027 -23.406 1.00 91.50 192 ALA A N 1
ATOM 1479 C CA . ALA A 1 192 ? 4.504 0.168 -24.296 1.00 91.50 192 ALA A CA 1
ATOM 1480 C C . ALA A 1 192 ? 4.532 -0.938 -25.363 1.00 91.50 192 ALA A C 1
ATOM 1482 O O . ALA A 1 192 ? 4.735 -0.651 -26.538 1.00 91.50 192 ALA A O 1
ATOM 1483 N N . GLY A 1 193 ? 4.253 -2.189 -24.980 1.00 89.19 193 GLY A N 1
ATOM 1484 C CA . GLY A 1 193 ? 4.155 -3.298 -25.933 1.00 89.19 193 GLY A CA 1
ATOM 1485 C C . GLY A 1 193 ? 2.998 -3.130 -26.923 1.00 89.19 193 GLY A C 1
ATOM 1486 O O . GLY A 1 193 ? 3.180 -3.303 -28.124 1.00 89.19 193 GLY A O 1
ATOM 1487 N N . LEU A 1 194 ? 1.810 -2.757 -26.436 1.00 92.19 194 LEU A N 1
ATOM 1488 C CA . LEU A 1 194 ? 0.645 -2.522 -27.297 1.00 92.19 194 LEU A CA 1
ATOM 1489 C C . LEU A 1 194 ? 0.868 -1.345 -28.252 1.00 92.19 194 LEU A C 1
ATOM 1491 O O . LEU A 1 194 ? 0.445 -1.405 -29.402 1.00 92.19 194 LEU A O 1
ATOM 1495 N N . PHE A 1 195 ? 1.554 -0.293 -27.801 1.00 90.44 195 PHE A N 1
ATOM 1496 C CA . PHE A 1 195 ? 1.900 0.846 -28.642 1.00 90.44 195 PHE A CA 1
ATOM 1497 C C . PHE A 1 195 ? 2.746 0.417 -29.846 1.00 90.44 195 PHE A C 1
ATOM 1499 O O . PHE A 1 195 ? 2.426 0.794 -30.969 1.00 90.44 195 PHE A O 1
ATOM 1506 N N . VAL A 1 196 ? 3.760 -0.430 -29.638 1.00 88.25 196 VAL A N 1
ATOM 1507 C CA . VAL A 1 196 ? 4.570 -0.972 -30.743 1.00 88.25 196 VAL A CA 1
ATOM 1508 C C . VAL A 1 196 ? 3.688 -1.727 -31.740 1.00 88.25 196 VAL A C 1
ATOM 1510 O O . VAL A 1 196 ? 3.760 -1.453 -32.931 1.00 88.25 196 VAL A O 1
ATOM 1513 N N . VAL A 1 197 ? 2.786 -2.592 -31.264 1.00 88.31 197 VAL A N 1
ATOM 1514 C CA . VAL A 1 197 ? 1.896 -3.382 -32.137 1.00 88.31 197 VAL A CA 1
ATOM 1515 C C . VAL A 1 197 ? 0.963 -2.511 -32.976 1.00 88.31 197 VAL A C 1
ATOM 1517 O O . VAL A 1 197 ? 0.763 -2.782 -34.156 1.00 88.31 197 VAL A O 1
ATOM 1520 N N . PHE A 1 198 ? 0.358 -1.483 -32.380 1.00 89.50 198 PHE A N 1
ATOM 1521 C CA . PHE A 1 198 ? -0.653 -0.682 -33.072 1.00 89.50 198 PHE A CA 1
ATOM 1522 C C . PHE A 1 198 ? -0.071 0.449 -33.921 1.00 89.50 198 PHE A C 1
ATOM 1524 O O . PHE A 1 198 ? -0.715 0.868 -34.882 1.00 89.50 198 PHE A O 1
ATOM 1531 N N . PHE A 1 199 ? 1.115 0.956 -33.574 1.00 87.88 199 PHE A N 1
ATOM 1532 C CA . PHE A 1 199 ? 1.683 2.160 -34.187 1.00 87.88 199 PHE A CA 1
ATOM 1533 C C . PHE A 1 199 ? 3.000 1.930 -34.938 1.00 87.88 199 PHE A C 1
ATOM 1535 O O . PHE A 1 199 ? 3.471 2.869 -35.577 1.00 87.88 199 PHE A O 1
ATOM 1542 N N . SER A 1 200 ? 3.563 0.713 -34.931 1.00 86.31 200 SER A N 1
ATOM 1543 C CA . SER A 1 200 ? 4.714 0.329 -35.766 1.00 86.31 200 SER A CA 1
ATOM 1544 C C . SER A 1 200 ? 4.271 -0.586 -36.921 1.00 86.31 200 SER A C 1
ATOM 1546 O O . SER A 1 200 ? 4.457 -1.799 -36.862 1.00 86.31 200 SER A O 1
ATOM 1548 N N . PRO A 1 201 ? 3.667 -0.046 -37.999 1.00 73.25 201 PRO A N 1
ATOM 1549 C CA . PRO A 1 201 ? 3.114 -0.850 -39.095 1.00 73.25 201 PRO A CA 1
ATOM 1550 C C . PRO A 1 201 ? 4.158 -1.622 -39.924 1.00 73.25 201 PRO A C 1
ATOM 1552 O O . PRO A 1 201 ? 3.765 -2.392 -40.793 1.00 73.25 201 PRO A O 1
ATOM 1555 N N . ASN A 1 202 ? 5.461 -1.421 -39.684 1.00 80.31 202 ASN A N 1
ATOM 1556 C CA . ASN A 1 202 ? 6.554 -2.003 -40.472 1.00 80.31 202 ASN A CA 1
ATOM 1557 C C . ASN A 1 202 ? 7.688 -2.592 -39.605 1.00 80.31 202 ASN A C 1
ATOM 1559 O O . ASN A 1 202 ? 8.822 -2.641 -40.075 1.00 80.31 202 ASN A O 1
ATOM 1563 N N . ASP A 1 203 ? 7.417 -2.964 -38.346 1.00 73.50 203 ASP A N 1
ATOM 1564 C CA . ASP A 1 203 ? 8.426 -3.516 -37.418 1.00 73.50 203 ASP A CA 1
ATOM 1565 C C . ASP A 1 203 ? 9.717 -2.670 -37.357 1.00 73.50 203 ASP A C 1
ATOM 1567 O O . ASP A 1 203 ? 10.836 -3.181 -37.311 1.00 73.50 203 ASP A O 1
ATOM 1571 N N . LEU A 1 204 ? 9.571 -1.340 -37.396 1.00 82.19 204 LEU A N 1
ATOM 1572 C CA . LEU A 1 204 ? 10.713 -0.430 -37.393 1.00 82.19 204 LEU A CA 1
ATOM 1573 C C . LEU A 1 204 ? 11.366 -0.432 -35.993 1.00 82.19 204 LEU A C 1
ATOM 1575 O O . LEU A 1 204 ? 10.684 -0.074 -35.025 1.00 82.19 204 LEU A O 1
ATOM 1579 N N . PRO A 1 205 ? 12.672 -0.766 -35.867 1.00 82.12 205 PRO A N 1
ATOM 1580 C CA . PRO A 1 205 ? 13.367 -0.879 -34.575 1.00 82.12 205 PRO A CA 1
ATOM 1581 C C . PRO A 1 205 ? 13.299 0.386 -33.707 1.00 82.12 205 PRO A C 1
ATOM 1583 O O . PRO A 1 205 ? 13.319 0.319 -32.479 1.00 82.12 205 PRO A O 1
ATOM 1586 N N . GLU A 1 206 ? 13.172 1.549 -34.346 1.00 85.69 206 GLU A N 1
ATOM 1587 C CA . GLU A 1 206 ? 13.070 2.857 -33.693 1.00 85.69 206 GLU A CA 1
ATOM 1588 C C . GLU A 1 206 ? 11.862 2.950 -32.744 1.00 85.69 206 GLU A C 1
ATOM 1590 O O . GLU A 1 206 ? 11.964 3.535 -31.665 1.00 85.69 206 GLU A O 1
ATOM 1595 N N . TYR A 1 207 ? 10.728 2.324 -33.085 1.00 85.00 207 TYR A N 1
ATOM 1596 C CA . TYR A 1 207 ? 9.535 2.348 -32.231 1.00 85.00 207 TYR A CA 1
ATOM 1597 C C . TYR A 1 207 ? 9.687 1.477 -30.984 1.00 85.00 207 TYR A C 1
ATOM 1599 O O . TYR A 1 207 ? 9.162 1.837 -29.931 1.00 85.00 207 TYR A O 1
ATOM 1607 N N . GLU A 1 208 ? 10.395 0.348 -31.074 1.00 84.31 208 GLU A N 1
ATOM 1608 C CA . GLU A 1 208 ? 10.660 -0.513 -29.915 1.00 84.31 208 GLU A CA 1
ATOM 1609 C C . GLU A 1 208 ? 11.596 0.188 -28.926 1.00 84.31 208 GLU A C 1
ATOM 1611 O O . GLU A 1 208 ? 11.331 0.213 -27.720 1.00 84.31 208 GLU A O 1
ATOM 1616 N N . VAL A 1 209 ? 12.638 0.835 -29.451 1.00 85.69 209 VAL A N 1
ATOM 1617 C CA . VAL A 1 209 ? 13.537 1.697 -28.682 1.00 85.69 209 VAL A CA 1
ATOM 1618 C C . VAL A 1 209 ? 12.755 2.814 -27.987 1.00 85.69 209 VAL A C 1
ATOM 1620 O O . VAL A 1 209 ? 12.844 2.956 -26.765 1.00 85.69 209 VAL A O 1
ATOM 1623 N N . LEU A 1 210 ? 11.928 3.552 -28.734 1.00 86.69 210 LEU A N 1
ATOM 1624 C CA . LEU A 1 210 ? 11.121 4.643 -28.195 1.00 86.69 210 LEU A CA 1
ATOM 1625 C C . LEU A 1 210 ? 10.131 4.156 -27.129 1.00 86.69 210 LEU A C 1
ATOM 1627 O O . LEU A 1 210 ? 9.994 4.789 -26.081 1.00 86.69 210 LEU A O 1
ATOM 1631 N N . ALA A 1 211 ? 9.447 3.035 -27.363 1.00 87.75 211 ALA A N 1
ATOM 1632 C CA . ALA A 1 211 ? 8.497 2.460 -26.416 1.00 87.75 211 ALA A CA 1
ATOM 1633 C C . ALA A 1 211 ? 9.194 1.997 -25.130 1.00 87.75 211 ALA A C 1
ATOM 1635 O O . ALA A 1 211 ? 8.708 2.275 -24.031 1.00 87.75 211 ALA A O 1
ATOM 1636 N N . SER A 1 212 ? 10.356 1.347 -25.251 1.00 86.50 212 SER A N 1
ATOM 1637 C CA . SER A 1 212 ? 11.179 0.937 -24.111 1.00 86.50 212 SER A CA 1
ATOM 1638 C C . SER A 1 212 ? 11.642 2.149 -23.300 1.00 86.50 212 SER A C 1
ATOM 1640 O O . SER A 1 212 ? 11.397 2.205 -22.092 1.00 86.50 212 SER A O 1
ATOM 1642 N N . ALA A 1 213 ? 12.206 3.168 -23.954 1.00 86.44 213 ALA A N 1
ATOM 1643 C CA . ALA A 1 213 ? 12.642 4.396 -23.296 1.00 86.44 213 ALA A CA 1
ATOM 1644 C C . ALA A 1 213 ? 11.468 5.109 -22.606 1.00 86.44 213 ALA A C 1
ATOM 1646 O O . ALA A 1 213 ? 11.544 5.434 -21.421 1.00 86.44 213 ALA A O 1
ATOM 1647 N N . THR A 1 214 ? 10.342 5.277 -23.305 1.00 87.94 214 THR A N 1
ATOM 1648 C CA . THR A 1 214 ? 9.116 5.882 -22.761 1.00 87.94 214 THR A CA 1
ATOM 1649 C C . THR A 1 214 ? 8.632 5.131 -21.521 1.00 87.94 214 THR A C 1
ATOM 1651 O O . THR A 1 214 ? 8.324 5.753 -20.505 1.00 87.94 214 THR A O 1
ATOM 1654 N N . SER A 1 215 ? 8.613 3.796 -21.569 1.00 89.00 215 SER A N 1
ATOM 1655 C CA . SER A 1 215 ? 8.179 2.959 -20.447 1.00 89.00 215 SER A CA 1
ATOM 1656 C C . SER A 1 215 ? 9.062 3.138 -19.207 1.00 89.00 215 SER A C 1
ATOM 1658 O O . SER A 1 215 ? 8.546 3.325 -18.105 1.00 89.00 215 SER A O 1
ATOM 1660 N N . GLN A 1 216 ? 10.385 3.203 -19.384 1.00 86.06 216 GLN A N 1
ATOM 1661 C CA . GLN A 1 216 ? 11.328 3.438 -18.290 1.00 86.06 216 GLN A CA 1
ATOM 1662 C C . GLN A 1 216 ? 11.182 4.846 -17.706 1.00 86.06 216 GLN A C 1
ATOM 1664 O O . GLN A 1 216 ? 11.190 5.007 -16.488 1.00 86.06 216 GLN A O 1
ATOM 1669 N N . TRP A 1 217 ? 10.983 5.871 -18.540 1.00 88.62 217 TRP A N 1
ATOM 1670 C CA . TRP A 1 217 ? 10.782 7.243 -18.065 1.00 88.62 217 TRP A CA 1
ATOM 1671 C C . TRP A 1 217 ? 9.464 7.428 -17.304 1.00 88.62 217 TRP A C 1
ATOM 1673 O O . TRP A 1 217 ? 9.432 8.141 -16.297 1.00 88.62 217 TRP A O 1
ATOM 1683 N N . ILE A 1 218 ? 8.387 6.757 -17.723 1.00 89.69 218 ILE A N 1
ATOM 1684 C CA . ILE A 1 218 ? 7.136 6.734 -16.954 1.00 89.69 218 ILE A CA 1
ATOM 1685 C C . ILE A 1 218 ? 7.353 6.003 -15.624 1.00 89.69 218 ILE A C 1
ATOM 1687 O O . ILE A 1 218 ? 6.973 6.532 -14.581 1.00 89.69 218 ILE A O 1
ATOM 1691 N N . ALA A 1 219 ? 8.004 4.835 -15.635 1.00 88.62 219 ALA A N 1
ATOM 1692 C CA . ALA A 1 219 ? 8.334 4.089 -14.419 1.00 88.62 219 ALA A CA 1
ATOM 1693 C C . ALA A 1 219 ? 9.194 4.912 -13.448 1.00 88.62 219 ALA A C 1
ATOM 1695 O O . ALA A 1 219 ? 8.936 4.925 -12.245 1.00 88.62 219 ALA A O 1
ATOM 1696 N N . PHE A 1 220 ? 10.162 5.673 -13.963 1.00 89.12 220 PHE A N 1
ATOM 1697 C CA . PHE A 1 220 ? 10.952 6.615 -13.177 1.00 89.12 220 PHE A CA 1
ATOM 1698 C C . PHE A 1 220 ? 10.072 7.685 -12.520 1.00 89.12 220 PHE A C 1
ATOM 1700 O O . PHE A 1 220 ? 10.143 7.887 -11.306 1.00 89.12 220 PHE A O 1
ATOM 1707 N N . GLY A 1 221 ? 9.196 8.330 -13.298 1.00 88.69 221 GLY A N 1
ATOM 1708 C CA . GLY A 1 221 ? 8.240 9.312 -12.782 1.00 88.69 221 GLY A CA 1
ATOM 1709 C C . GLY A 1 221 ? 7.325 8.734 -11.698 1.00 88.69 221 GLY A C 1
ATOM 1710 O O . GLY A 1 221 ? 7.095 9.385 -10.680 1.00 88.69 221 GLY A O 1
ATOM 1711 N N . LEU A 1 222 ? 6.864 7.491 -11.871 1.00 90.12 222 LEU A N 1
ATOM 1712 C CA . LEU A 1 222 ? 6.054 6.766 -10.888 1.00 90.12 222 LEU A CA 1
ATOM 1713 C C . LEU A 1 222 ? 6.833 6.452 -9.604 1.00 90.12 222 LEU A C 1
ATOM 1715 O O . LEU A 1 222 ? 6.283 6.623 -8.518 1.00 90.12 222 LEU A O 1
ATOM 1719 N N . CYS A 1 223 ? 8.104 6.045 -9.699 1.00 89.62 223 CYS A N 1
ATOM 1720 C CA . CYS A 1 223 ? 8.969 5.839 -8.533 1.00 89.62 223 CYS A CA 1
ATOM 1721 C C . CYS A 1 223 ? 9.105 7.127 -7.718 1.00 89.62 223 CYS A C 1
ATOM 1723 O O . CYS A 1 223 ? 8.911 7.111 -6.501 1.00 89.62 223 CYS A O 1
ATOM 1725 N N . ILE A 1 224 ? 9.400 8.252 -8.379 1.00 90.31 224 ILE A N 1
ATOM 1726 C CA . ILE A 1 224 ? 9.543 9.533 -7.681 1.00 90.31 224 ILE A CA 1
ATOM 1727 C C . ILE A 1 224 ? 8.213 9.992 -7.100 1.00 90.31 224 ILE A C 1
ATOM 1729 O O . ILE A 1 224 ? 8.179 10.395 -5.942 1.00 90.31 224 ILE A O 1
ATOM 1733 N N . TRP A 1 225 ? 7.116 9.882 -7.852 1.00 89.06 225 TRP A N 1
ATOM 1734 C CA . TRP A 1 225 ? 5.777 10.159 -7.337 1.00 89.06 225 TRP A CA 1
ATOM 1735 C C . TRP A 1 225 ? 5.485 9.367 -6.060 1.00 89.06 225 TRP A C 1
ATOM 1737 O O . TRP A 1 225 ? 5.062 9.939 -5.053 1.00 89.06 225 TRP A O 1
ATOM 1747 N N . TYR A 1 226 ? 5.733 8.060 -6.089 1.00 87.25 226 TYR A N 1
ATOM 1748 C CA . TYR A 1 226 ? 5.437 7.161 -4.983 1.00 87.25 226 TYR A CA 1
ATOM 1749 C C . TYR A 1 226 ? 6.240 7.522 -3.725 1.00 87.25 226 TYR A C 1
ATOM 1751 O O . TYR A 1 226 ? 5.673 7.667 -2.642 1.00 87.25 226 TYR A O 1
ATOM 1759 N N . ILE A 1 227 ? 7.547 7.758 -3.874 1.00 88.94 227 ILE A N 1
ATOM 1760 C CA . ILE A 1 227 ? 8.426 8.159 -2.766 1.00 88.94 227 ILE A CA 1
ATOM 1761 C C . ILE A 1 227 ? 8.038 9.548 -2.238 1.00 88.94 227 ILE A C 1
ATOM 1763 O O . ILE A 1 227 ? 7.877 9.744 -1.032 1.00 88.94 227 ILE A O 1
ATOM 1767 N N . PHE A 1 228 ? 7.840 10.509 -3.140 1.00 88.81 228 PHE A N 1
ATOM 1768 C CA . PHE A 1 228 ? 7.545 11.892 -2.783 1.00 88.81 228 PHE A CA 1
ATOM 1769 C C . PHE A 1 228 ? 6.211 12.026 -2.056 1.00 88.81 228 PHE A C 1
ATOM 1771 O O . PHE A 1 228 ? 6.123 12.699 -1.030 1.00 88.81 228 PHE A O 1
ATOM 1778 N N . THR A 1 229 ? 5.167 11.358 -2.540 1.00 84.94 229 THR A N 1
ATOM 1779 C CA . THR A 1 229 ? 3.848 11.423 -1.902 1.00 84.94 229 THR A CA 1
ATOM 1780 C C . THR A 1 229 ? 3.817 10.768 -0.528 1.00 84.94 229 THR A C 1
ATOM 1782 O O . THR A 1 229 ? 3.118 11.265 0.362 1.00 84.94 229 THR A O 1
ATOM 1785 N N . CYS A 1 230 ? 4.644 9.743 -0.309 1.00 86.31 230 CYS A N 1
ATOM 1786 C CA . CYS A 1 230 ? 4.870 9.158 1.008 1.00 86.31 230 CYS A CA 1
ATOM 1787 C C . CYS A 1 230 ? 5.458 10.179 1.995 1.00 86.31 230 CYS A C 1
ATOM 1789 O O . CYS A 1 230 ? 4.989 10.264 3.134 1.00 86.31 230 CYS A O 1
ATOM 1791 N N . GLY A 1 231 ? 6.423 10.992 1.555 1.00 89.50 231 GLY A N 1
ATOM 1792 C CA . GLY A 1 231 ? 7.011 12.069 2.358 1.00 89.50 231 GLY A CA 1
ATOM 1793 C C . GLY A 1 231 ? 6.059 13.245 2.587 1.00 89.50 231 GLY A C 1
ATOM 1794 O O . GLY A 1 231 ? 5.847 13.670 3.725 1.00 89.50 231 GLY A O 1
ATOM 1795 N N . VAL A 1 232 ? 5.419 13.743 1.523 1.00 87.25 232 VAL A N 1
ATOM 1796 C CA . VAL A 1 232 ? 4.455 14.856 1.599 1.00 87.25 232 VAL A CA 1
ATOM 1797 C C . VAL A 1 232 ? 3.322 14.527 2.559 1.00 87.25 232 VAL A C 1
ATOM 1799 O O . VAL A 1 232 ? 2.946 15.369 3.367 1.00 87.25 232 VAL A O 1
ATOM 1802 N N . SER A 1 233 ? 2.811 13.298 2.535 1.00 85.44 233 SER A N 1
ATOM 1803 C CA . SER A 1 233 ? 1.731 12.900 3.435 1.00 85.44 233 SER A CA 1
ATOM 1804 C C . SER A 1 233 ? 2.143 12.952 4.909 1.00 85.44 233 SER A C 1
ATOM 1806 O O . SER A 1 233 ? 1.355 13.398 5.739 1.00 85.44 233 SER A O 1
ATOM 1808 N N . LYS A 1 234 ? 3.387 12.581 5.249 1.00 90.00 234 LYS A N 1
ATOM 1809 C CA . LYS A 1 234 ? 3.930 12.734 6.613 1.00 90.00 234 LYS A CA 1
ATOM 1810 C C . LYS A 1 234 ? 4.019 14.200 7.024 1.00 90.00 234 LYS A C 1
ATOM 1812 O O . LYS A 1 234 ? 3.656 14.552 8.141 1.00 90.00 234 LYS A O 1
ATOM 1817 N N . VAL A 1 235 ? 4.471 15.059 6.111 1.00 90.06 235 VAL A N 1
ATOM 1818 C CA . VAL A 1 235 ? 4.576 16.503 6.351 1.00 90.06 235 VAL A CA 1
ATOM 1819 C C . VAL A 1 235 ? 3.200 17.141 6.534 1.00 90.06 235 VAL A C 1
ATOM 1821 O O . VAL A 1 235 ? 3.018 17.925 7.459 1.00 90.06 235 VAL A O 1
ATOM 1824 N N . VAL A 1 236 ? 2.236 16.805 5.677 1.00 86.62 236 VAL A N 1
ATOM 1825 C CA . VAL A 1 236 ? 0.899 17.413 5.666 1.00 86.62 236 VAL A CA 1
ATOM 1826 C C . VAL A 1 236 ? 0.043 16.923 6.832 1.00 86.62 236 VAL A C 1
ATOM 1828 O O . VAL A 1 236 ? -0.649 17.726 7.451 1.00 86.62 236 VAL A O 1
ATOM 1831 N N . ILE A 1 237 ? 0.081 15.625 7.147 1.00 88.12 237 ILE A N 1
ATOM 1832 C CA . ILE A 1 237 ? -0.769 15.030 8.189 1.00 88.12 237 ILE A CA 1
ATOM 1833 C C . ILE A 1 237 ? -0.091 15.108 9.553 1.00 88.12 237 ILE A C 1
ATOM 1835 O O . ILE A 1 237 ? -0.688 15.578 10.523 1.00 88.12 237 ILE A O 1
ATOM 1839 N N . GLY A 1 238 ? 1.155 14.647 9.630 1.00 89.94 238 GLY A N 1
ATOM 1840 C CA . GLY A 1 238 ? 1.924 14.598 10.865 1.00 89.94 238 GLY A CA 1
ATOM 1841 C C . GLY A 1 238 ? 2.516 15.946 11.259 1.00 89.94 238 GLY A C 1
ATOM 1842 O O . GLY A 1 238 ? 2.748 16.166 12.441 1.00 89.94 238 GLY A O 1
ATOM 1843 N N . GLY A 1 239 ? 2.724 16.858 10.311 1.00 91.38 239 GLY A N 1
ATOM 1844 C CA . GLY A 1 239 ? 3.514 18.067 10.529 1.00 91.38 239 GLY A CA 1
ATOM 1845 C C . GLY A 1 239 ? 5.007 17.764 10.412 1.00 91.38 239 GLY A C 1
ATOM 1846 O O . GLY A 1 239 ? 5.518 16.832 11.032 1.00 91.38 239 GLY A O 1
ATOM 1847 N N . ALA A 1 240 ? 5.738 18.544 9.608 1.00 92.75 240 ALA A N 1
ATOM 1848 C CA . ALA A 1 240 ? 7.160 18.289 9.347 1.00 92.75 240 ALA A CA 1
ATOM 1849 C C . ALA A 1 240 ? 8.001 18.223 10.632 1.00 92.75 240 ALA A C 1
ATOM 1851 O O . ALA A 1 240 ? 8.844 17.340 10.782 1.00 92.75 240 ALA A O 1
ATOM 1852 N N . LYS A 1 241 ? 7.760 19.146 11.571 1.00 94.25 241 LYS A N 1
ATOM 1853 C CA . LYS A 1 241 ? 8.524 19.244 12.817 1.00 94.25 241 LYS A CA 1
ATOM 1854 C C . LYS A 1 241 ? 8.204 18.080 13.747 1.00 94.25 241 LYS A C 1
ATOM 1856 O O . LYS A 1 241 ? 9.112 17.449 14.274 1.00 94.25 241 LYS A O 1
ATOM 1861 N N . GLU A 1 242 ? 6.925 17.799 13.950 1.00 93.69 242 GLU A N 1
ATOM 1862 C CA . GLU A 1 242 ? 6.430 16.773 14.863 1.00 93.69 242 GLU A CA 1
ATOM 1863 C C . GLU A 1 242 ? 6.773 15.370 14.353 1.00 93.69 242 GLU A C 1
ATOM 1865 O O . GLU A 1 242 ? 7.144 14.490 15.133 1.00 93.69 242 GLU A O 1
ATOM 1870 N N . TRP A 1 243 ? 6.719 15.160 13.036 1.00 93.38 243 TRP A N 1
ATOM 1871 C CA . TRP A 1 243 ? 7.110 13.894 12.430 1.00 93.38 243 TRP A CA 1
ATOM 1872 C C . TRP A 1 243 ? 8.628 13.667 12.506 1.00 93.38 243 TRP A C 1
ATOM 1874 O O . TRP A 1 243 ? 9.059 12.570 12.850 1.00 93.38 243 TRP A O 1
ATOM 1884 N N . ALA A 1 244 ? 9.443 14.711 12.290 1.00 93.31 244 ALA A N 1
ATOM 1885 C CA . ALA A 1 244 ? 10.905 14.650 12.427 1.00 93.31 244 ALA A CA 1
ATOM 1886 C C . ALA A 1 244 ? 11.397 14.421 13.872 1.00 93.31 244 ALA A C 1
ATOM 1888 O O . ALA A 1 244 ? 12.582 14.168 14.097 1.00 93.31 244 ALA A O 1
ATOM 1889 N N . CYS A 1 245 ? 10.510 14.518 14.864 1.00 92.12 245 CYS A N 1
ATOM 1890 C CA . CYS A 1 245 ? 10.844 14.265 16.259 1.00 92.12 245 CYS A CA 1
ATOM 1891 C C . CYS A 1 245 ? 10.896 12.760 16.576 1.00 92.12 245 CYS A C 1
ATOM 1893 O O . CYS A 1 245 ? 10.066 11.961 16.138 1.00 92.12 245 CYS A O 1
ATOM 1895 N N . ASN A 1 246 ? 11.832 12.384 17.448 1.00 86.56 246 ASN A N 1
ATOM 1896 C CA . ASN A 1 246 ? 12.075 11.020 17.922 1.00 86.56 246 ASN A CA 1
ATOM 1897 C C . ASN A 1 246 ? 10.820 10.317 18.443 1.00 86.56 246 ASN A C 1
ATOM 1899 O O . ASN A 1 246 ? 10.708 9.101 18.312 1.00 86.56 246 ASN A O 1
ATOM 1903 N N . GLY A 1 247 ? 9.879 11.069 19.018 1.00 89.75 247 GLY A N 1
ATOM 1904 C CA . GLY A 1 247 ? 8.642 10.545 19.568 1.00 89.75 247 GLY A CA 1
ATOM 1905 C C . GLY A 1 247 ? 7.837 9.779 18.527 1.00 89.75 247 GLY A C 1
ATOM 1906 O O . GLY A 1 247 ? 7.188 8.801 18.885 1.00 89.75 247 GLY A O 1
ATOM 1907 N N . THR A 1 248 ? 7.890 10.191 17.256 1.00 91.25 248 THR A N 1
ATOM 1908 C CA . THR A 1 248 ? 7.106 9.576 16.178 1.00 91.25 248 THR A CA 1
ATOM 1909 C C . THR A 1 248 ? 7.673 8.208 15.829 1.00 91.25 248 THR A C 1
ATOM 1911 O O . THR A 1 248 ? 6.973 7.204 15.967 1.00 91.25 248 THR A O 1
ATOM 1914 N N . LEU A 1 249 ? 8.970 8.128 15.508 1.00 89.81 249 LEU A N 1
ATOM 1915 C CA . LEU A 1 249 ? 9.628 6.840 15.267 1.00 89.81 249 LEU A CA 1
ATOM 1916 C C . LEU A 1 249 ? 9.589 5.926 16.494 1.00 89.81 249 LEU A C 1
ATOM 1918 O O . LEU A 1 249 ? 9.367 4.727 16.348 1.00 89.81 249 LEU A O 1
ATOM 1922 N N . LEU A 1 250 ? 9.744 6.468 17.703 1.00 89.31 250 LEU A N 1
ATOM 1923 C CA . LEU A 1 250 ? 9.651 5.677 18.927 1.00 89.31 250 LEU A CA 1
ATOM 1924 C C . LEU A 1 250 ? 8.251 5.078 19.107 1.00 89.31 250 LEU A C 1
ATOM 1926 O O . LEU A 1 250 ? 8.147 3.894 19.406 1.00 89.31 250 LEU A O 1
ATOM 1930 N N . ALA A 1 251 ? 7.183 5.852 18.891 1.00 89.12 251 ALA A N 1
ATOM 1931 C CA . ALA A 1 251 ? 5.809 5.360 19.005 1.00 89.12 251 ALA A CA 1
ATOM 1932 C C . ALA A 1 251 ? 5.499 4.262 17.969 1.00 89.12 251 ALA A C 1
ATOM 1934 O O . ALA A 1 251 ? 4.816 3.275 18.275 1.00 89.12 251 ALA A O 1
ATOM 1935 N N . ILE A 1 252 ? 6.046 4.400 16.759 1.00 88.75 252 ILE A N 1
ATOM 1936 C CA . ILE A 1 252 ? 5.967 3.388 15.704 1.00 88.75 252 ILE A CA 1
ATOM 1937 C C . ILE A 1 252 ? 6.707 2.115 16.144 1.00 88.75 252 ILE A C 1
ATOM 1939 O O . ILE A 1 252 ? 6.098 1.047 16.214 1.00 88.75 252 ILE A O 1
ATOM 1943 N N . LEU A 1 253 ? 7.988 2.220 16.514 1.00 87.69 253 LEU A N 1
ATOM 1944 C CA . LEU A 1 253 ? 8.805 1.087 16.968 1.00 87.69 253 LEU A CA 1
ATOM 1945 C C . LEU A 1 253 ? 8.198 0.391 18.192 1.00 87.69 253 LEU A C 1
ATOM 1947 O O . LEU A 1 253 ? 8.149 -0.837 18.252 1.00 87.69 253 LEU A O 1
ATOM 1951 N N . GLU A 1 254 ? 7.670 1.153 19.148 1.00 86.31 254 GLU A N 1
ATOM 1952 C CA . GLU A 1 254 ? 6.967 0.624 20.314 1.00 86.31 254 GLU A CA 1
ATOM 1953 C C . GLU A 1 254 ? 5.770 -0.235 19.900 1.00 86.31 254 GLU A C 1
ATOM 1955 O O . GLU A 1 254 ? 5.576 -1.329 20.424 1.00 86.31 254 GLU A O 1
ATOM 1960 N N . THR A 1 255 ? 4.983 0.235 18.931 1.00 85.00 255 THR A N 1
ATOM 1961 C CA . THR A 1 255 ? 3.787 -0.474 18.464 1.00 85.00 255 THR A CA 1
ATOM 1962 C C . THR A 1 255 ? 4.129 -1.840 17.882 1.00 85.00 255 THR A C 1
ATOM 1964 O O . THR A 1 255 ? 3.442 -2.816 18.180 1.00 85.00 255 THR A O 1
ATOM 1967 N N . PHE A 1 256 ? 5.197 -1.939 17.089 1.00 85.25 256 PHE A N 1
ATOM 1968 C CA . PHE A 1 256 ? 5.547 -3.204 16.442 1.00 85.25 256 PHE A CA 1
ATOM 1969 C C . PHE A 1 256 ? 6.475 -4.101 17.261 1.00 85.25 256 PHE A C 1
ATOM 1971 O O . PHE A 1 256 ? 6.393 -5.319 17.128 1.00 85.25 256 PHE A O 1
ATOM 1978 N N . SER A 1 257 ? 7.300 -3.549 18.153 1.00 85.25 257 SER A N 1
ATOM 1979 C CA . SER A 1 257 ? 8.170 -4.342 19.039 1.00 85.25 257 SER A CA 1
ATOM 1980 C C . SER A 1 257 ? 7.397 -5.249 20.004 1.00 85.25 257 SER A C 1
ATOM 1982 O O . SER A 1 257 ? 7.935 -6.253 20.474 1.00 85.25 257 SER A O 1
ATOM 1984 N N . ARG A 1 258 ? 6.125 -4.925 20.271 1.00 82.75 258 ARG A N 1
ATOM 1985 C CA . ARG A 1 258 ? 5.202 -5.754 21.059 1.00 82.75 258 ARG A CA 1
ATOM 1986 C C . ARG A 1 258 ? 4.705 -6.985 20.297 1.00 82.75 258 ARG A C 1
ATOM 1988 O O . ARG A 1 258 ? 4.237 -7.931 20.923 1.00 82.75 258 ARG A O 1
ATOM 1995 N N . LYS A 1 259 ? 4.806 -7.001 18.965 1.00 81.19 259 LYS A N 1
ATOM 1996 C CA . LYS A 1 259 ? 4.329 -8.116 18.142 1.00 81.19 259 LYS A CA 1
ATOM 1997 C C . LYS A 1 259 ? 5.356 -9.243 18.096 1.00 81.19 259 LYS A C 1
ATOM 1999 O O . LYS A 1 259 ? 6.560 -9.018 17.978 1.00 81.19 259 LYS A O 1
ATOM 2004 N N . SER A 1 260 ? 4.869 -10.481 18.131 1.00 82.56 260 SER A N 1
ATOM 2005 C CA . SER A 1 260 ? 5.700 -11.646 17.823 1.00 82.56 260 SER A CA 1
ATOM 2006 C C . SER A 1 260 ? 6.058 -11.661 16.327 1.00 82.56 260 SER A C 1
ATOM 2008 O O . SER A 1 260 ? 5.285 -11.137 15.522 1.00 82.56 260 SER A O 1
ATOM 2010 N N . PRO A 1 261 ? 7.174 -12.288 15.908 1.00 78.56 261 PRO A N 1
ATOM 2011 C CA . PRO A 1 261 ? 7.485 -12.454 14.485 1.00 78.56 261 PRO A CA 1
ATOM 2012 C C . PRO A 1 261 ? 6.351 -13.135 13.702 1.00 78.56 261 PRO A C 1
ATOM 2014 O O . PRO A 1 261 ? 6.003 -12.692 12.612 1.00 78.56 261 PRO A O 1
ATOM 2017 N N . ARG A 1 262 ? 5.689 -14.137 14.306 1.00 76.25 262 ARG A N 1
ATOM 2018 C CA . ARG A 1 262 ? 4.494 -14.799 13.740 1.00 76.25 262 ARG A CA 1
ATOM 2019 C C . ARG A 1 262 ? 3.310 -13.845 13.560 1.00 76.25 262 ARG A C 1
ATOM 2021 O O . ARG A 1 262 ? 2.525 -14.005 12.636 1.00 76.25 262 ARG A O 1
ATOM 2028 N N . GLY A 1 263 ? 3.200 -12.847 14.432 1.00 73.62 263 GLY A N 1
ATOM 2029 C CA . GLY A 1 263 ? 2.214 -11.771 14.376 1.00 73.62 263 GLY A CA 1
ATOM 2030 C C . GLY A 1 263 ? 2.593 -10.599 13.465 1.00 73.62 263 GLY A C 1
ATOM 2031 O O . GLY A 1 263 ? 1.981 -9.534 13.558 1.00 73.62 263 GLY A O 1
ATOM 2032 N N . GLY A 1 264 ? 3.636 -10.743 12.641 1.00 77.12 264 GLY A N 1
ATOM 2033 C CA . GLY A 1 264 ? 4.152 -9.677 11.783 1.00 77.12 264 GLY A CA 1
ATOM 2034 C C . GLY A 1 264 ? 5.032 -8.653 12.506 1.00 77.12 264 GLY A C 1
ATOM 2035 O O . GLY A 1 264 ? 5.260 -7.559 11.986 1.00 77.12 264 GLY A O 1
ATOM 2036 N N . GLY A 1 265 ? 5.520 -8.979 13.703 1.00 82.81 265 GLY A N 1
ATOM 2037 C CA . GLY A 1 265 ? 6.555 -8.219 14.400 1.00 82.81 265 GLY A CA 1
ATOM 2038 C C . GLY A 1 265 ? 7.911 -8.247 13.682 1.00 82.81 265 GLY A C 1
ATOM 2039 O O . GLY A 1 265 ? 8.040 -8.845 12.612 1.00 82.81 265 GLY A O 1
ATOM 2040 N N . PRO A 1 266 ? 8.931 -7.575 14.230 1.00 84.19 266 PRO A N 1
ATOM 2041 C CA . PRO A 1 266 ? 10.265 -7.499 13.631 1.00 84.19 266 PRO A CA 1
ATOM 2042 C C . PRO A 1 266 ? 10.913 -8.884 13.486 1.00 84.19 266 PRO A C 1
ATOM 2044 O O . PRO A 1 266 ? 10.819 -9.710 14.399 1.00 84.19 266 PRO A O 1
ATOM 2047 N N . VAL A 1 267 ? 11.615 -9.122 12.368 1.00 81.62 267 VAL A N 1
ATOM 2048 C CA . VAL A 1 267 ? 12.355 -10.384 12.144 1.00 81.62 267 VAL A CA 1
ATOM 2049 C C . VAL A 1 267 ? 13.434 -10.555 13.209 1.00 81.62 267 VAL A C 1
ATOM 2051 O O . VAL A 1 267 ? 13.545 -11.607 13.837 1.00 81.62 267 VAL A O 1
ATOM 2054 N N . LEU A 1 268 ? 14.180 -9.485 13.490 1.00 82.25 268 LEU A N 1
ATOM 2055 C CA . LEU A 1 268 ? 15.211 -9.471 14.520 1.00 82.25 268 LEU A CA 1
ATOM 2056 C C . LEU A 1 268 ? 14.618 -9.078 15.875 1.00 82.25 268 LEU A C 1
ATOM 2058 O O . LEU A 1 268 ? 15.135 -8.201 16.558 1.00 82.25 268 LEU A O 1
ATOM 2062 N N . GLY A 1 269 ? 13.532 -9.732 16.297 1.00 76.75 269 GLY A N 1
ATOM 2063 C CA . GLY A 1 269 ? 12.792 -9.338 17.499 1.00 76.75 269 GLY A CA 1
ATOM 2064 C C . GLY A 1 269 ? 13.624 -9.293 18.784 1.00 76.75 269 GLY A C 1
ATOM 2065 O O . GLY A 1 269 ? 13.325 -8.498 19.670 1.00 76.75 269 GLY A O 1
ATOM 2066 N N . VAL A 1 270 ? 14.698 -10.084 18.894 1.00 76.88 270 VAL A N 1
ATOM 2067 C CA . VAL A 1 270 ? 15.667 -9.962 20.000 1.00 76.88 270 VAL A CA 1
ATOM 2068 C C . VAL A 1 270 ? 16.436 -8.645 19.909 1.00 76.88 270 VAL A C 1
ATOM 2070 O O . VAL A 1 270 ? 16.477 -7.914 20.891 1.00 76.88 270 VAL A O 1
ATOM 2073 N N . VAL A 1 271 ? 16.975 -8.302 18.737 1.00 75.50 271 VAL A N 1
ATOM 2074 C CA . VAL A 1 271 ? 17.705 -7.046 18.506 1.00 75.50 271 VAL A CA 1
ATOM 2075 C C . VAL A 1 271 ? 16.779 -5.850 18.691 1.00 75.50 271 VAL A C 1
ATOM 2077 O O . VAL A 1 271 ? 17.112 -4.950 19.454 1.00 75.50 271 VAL A O 1
ATOM 2080 N N . THR A 1 272 ? 15.585 -5.863 18.090 1.00 79.06 272 THR A N 1
ATOM 2081 C CA . THR A 1 272 ? 14.601 -4.793 18.280 1.00 79.06 272 THR A CA 1
ATOM 2082 C C . THR A 1 272 ? 14.242 -4.644 19.746 1.00 79.06 272 THR A C 1
ATOM 2084 O O . THR A 1 272 ? 14.258 -3.529 20.244 1.00 79.06 272 THR A O 1
ATOM 2087 N N . ARG A 1 273 ? 13.962 -5.727 20.482 1.00 78.88 273 ARG A N 1
ATOM 2088 C CA . ARG A 1 273 ? 13.670 -5.612 21.918 1.00 78.88 273 ARG A CA 1
ATOM 2089 C C . ARG A 1 273 ? 14.872 -5.099 22.700 1.00 78.88 273 ARG A C 1
ATOM 2091 O O . ARG A 1 273 ? 14.680 -4.252 23.555 1.00 78.88 273 ARG A O 1
ATOM 2098 N N . SER A 1 274 ? 16.092 -5.521 22.392 1.00 75.75 274 SER A N 1
ATOM 2099 C CA . SER A 1 274 ? 17.294 -5.005 23.055 1.00 75.75 274 SER A CA 1
ATOM 2100 C C . SER A 1 274 ? 17.572 -3.532 22.738 1.00 75.75 274 SER A C 1
ATOM 2102 O O . SER A 1 274 ? 18.080 -2.821 23.596 1.00 75.75 274 SER A O 1
ATOM 2104 N N . LEU A 1 275 ? 17.214 -3.049 21.545 1.00 75.44 275 LEU A N 1
ATOM 2105 C CA . LEU A 1 275 ? 17.350 -1.640 21.159 1.00 75.44 275 LEU A CA 1
ATOM 2106 C C . LEU A 1 275 ? 16.204 -0.775 21.703 1.00 75.44 275 LEU A C 1
ATOM 2108 O O . LEU A 1 275 ? 16.434 0.327 22.196 1.00 75.44 275 LEU A O 1
ATOM 2112 N N . VAL A 1 276 ? 14.971 -1.280 21.632 1.00 78.88 276 VAL A N 1
ATOM 2113 C CA . VAL A 1 276 ? 13.734 -0.555 21.949 1.00 78.88 276 VAL A CA 1
ATOM 2114 C C . VAL A 1 276 ? 13.397 -0.619 23.433 1.00 78.88 276 VAL A C 1
ATOM 2116 O O . VAL A 1 276 ? 13.010 0.392 24.003 1.00 78.88 276 VAL A O 1
ATOM 2119 N N . LYS A 1 277 ? 13.581 -1.753 24.113 1.00 80.62 277 LYS A N 1
ATOM 2120 C CA . LYS A 1 277 ? 13.234 -1.884 25.538 1.00 80.62 277 LYS A CA 1
ATOM 2121 C C . LYS A 1 277 ? 13.968 -0.857 26.418 1.00 80.62 277 LYS A C 1
ATOM 2123 O O . LYS A 1 277 ? 13.288 -0.169 27.172 1.00 80.62 277 LYS A O 1
ATOM 2128 N N . PRO A 1 278 ? 15.284 -0.605 26.258 1.00 79.00 278 PRO A N 1
ATOM 2129 C CA . PRO A 1 278 ? 15.959 0.464 26.997 1.00 79.00 278 PRO A CA 1
ATOM 2130 C C . PRO A 1 278 ? 15.508 1.883 26.618 1.00 79.00 278 PRO A C 1
ATOM 2132 O O . PRO A 1 278 ? 15.913 2.833 27.284 1.00 79.00 278 PRO A O 1
ATOM 2135 N N . LEU A 1 279 ? 14.779 2.063 25.510 1.00 72.44 279 LEU A N 1
ATOM 2136 C CA . LEU A 1 279 ? 14.130 3.333 25.157 1.00 72.44 279 LEU A CA 1
ATOM 2137 C C . LEU A 1 279 ? 12.780 3.477 25.869 1.00 72.44 279 LEU A C 1
ATOM 2139 O O . LEU A 1 279 ? 12.410 4.581 26.256 1.00 72.44 279 LEU A O 1
ATOM 2143 N N . LEU A 1 280 ? 12.060 2.370 26.059 1.00 74.75 280 LEU A N 1
ATOM 2144 C CA . LEU A 1 280 ? 10.743 2.349 26.696 1.00 74.75 280 LEU A CA 1
ATOM 2145 C C . LEU A 1 280 ? 10.828 2.386 28.227 1.00 74.75 280 LEU A C 1
ATOM 2147 O O . LEU A 1 280 ? 10.098 3.149 28.860 1.00 74.75 280 LEU A O 1
ATOM 2151 N N . ASP A 1 281 ? 11.749 1.623 28.820 1.00 75.62 281 ASP A N 1
ATOM 2152 C CA . ASP A 1 281 ? 11.870 1.466 30.278 1.00 75.62 281 ASP A CA 1
ATOM 2153 C C . ASP A 1 281 ? 12.232 2.789 30.985 1.00 75.62 281 ASP A C 1
ATOM 2155 O O . ASP A 1 281 ? 11.833 3.022 32.129 1.00 75.62 281 ASP A O 1
ATOM 2159 N N . GLY A 1 282 ? 12.910 3.710 30.285 1.00 66.44 282 GLY A N 1
ATOM 2160 C CA . GLY A 1 282 ? 13.221 5.050 30.798 1.00 66.44 282 GLY A CA 1
ATOM 2161 C C . GLY A 1 282 ? 11.981 5.900 31.105 1.00 66.44 282 GLY A C 1
ATOM 2162 O O . GLY A 1 282 ? 12.041 6.786 31.951 1.00 66.44 282 GLY A O 1
ATOM 2163 N N . ARG A 1 283 ? 10.837 5.603 30.474 1.00 64.88 283 ARG A N 1
ATOM 2164 C CA . ARG A 1 283 ? 9.584 6.358 30.635 1.00 64.88 283 ARG A CA 1
ATOM 2165 C C . ARG A 1 283 ? 8.757 5.893 31.834 1.00 64.88 283 ARG A C 1
ATOM 2167 O O . ARG A 1 283 ? 8.073 6.687 32.469 1.00 64.88 283 ARG A O 1
ATOM 2174 N N . SER A 1 284 ? 8.837 4.610 32.190 1.00 58.12 284 SER A N 1
ATOM 2175 C CA . SER A 1 284 ? 8.071 4.042 33.311 1.00 58.12 284 SER A CA 1
ATOM 2176 C C . SER A 1 284 ? 8.519 4.526 34.696 1.00 58.12 284 SER A C 1
ATOM 2178 O O . SER A 1 284 ? 7.773 4.367 35.661 1.00 58.12 284 SER A O 1
ATOM 2180 N N . SER A 1 285 ? 9.698 5.149 34.807 1.00 53.81 285 SER A N 1
ATOM 2181 C CA . SER A 1 285 ? 10.225 5.677 36.074 1.00 53.81 285 SER A CA 1
ATOM 2182 C C . SER A 1 285 ? 9.726 7.091 36.430 1.00 53.81 285 SER A C 1
ATOM 2184 O O . SER A 1 285 ? 10.008 7.566 37.531 1.00 53.81 285 SER A O 1
ATOM 2186 N N . GLU A 1 286 ? 8.960 7.766 35.562 1.00 52.81 286 GLU A N 1
ATOM 2187 C CA . GLU A 1 286 ? 8.463 9.143 35.785 1.00 52.81 286 GLU A CA 1
ATOM 2188 C C . GLU A 1 286 ? 7.381 9.277 36.878 1.00 52.81 286 GLU A C 1
ATOM 2190 O O . GLU A 1 286 ? 6.905 10.376 37.146 1.00 52.81 286 GLU A O 1
ATOM 2195 N N . LYS A 1 287 ? 7.010 8.197 37.585 1.00 56.53 287 LYS A N 1
ATOM 2196 C CA . LYS A 1 287 ? 6.240 8.321 38.842 1.00 56.53 287 LYS A CA 1
ATOM 2197 C C . LYS A 1 287 ? 7.081 8.825 40.024 1.00 56.53 287 LYS A C 1
ATOM 2199 O O . LYS A 1 287 ? 6.520 9.114 41.077 1.00 56.53 287 LYS A O 1
ATOM 2204 N N . SER A 1 288 ? 8.400 8.937 39.865 1.00 59.50 288 SER A N 1
ATOM 2205 C CA . SER A 1 288 ? 9.262 9.649 40.809 1.00 59.50 288 SER A CA 1
ATOM 2206 C C . SER A 1 288 ? 9.125 11.157 40.587 1.00 59.50 288 SER A C 1
ATOM 2208 O O . SER A 1 288 ? 9.350 11.645 39.484 1.00 59.50 288 SER A O 1
ATOM 2210 N N . SER A 1 289 ? 8.782 11.911 41.632 1.00 70.88 289 SER A N 1
ATOM 2211 C CA . SER A 1 289 ? 8.590 13.370 41.594 1.00 70.88 289 SER A CA 1
ATOM 2212 C C . SER A 1 289 ? 9.862 14.181 41.302 1.00 70.88 289 SER A C 1
ATOM 2214 O O . SER A 1 289 ? 9.799 15.408 41.260 1.00 70.88 289 SER A O 1
ATOM 2216 N N . ALA A 1 290 ? 11.014 13.531 41.122 1.00 67.81 290 ALA A N 1
ATOM 2217 C CA . ALA A 1 290 ? 12.268 14.181 40.768 1.00 67.81 290 ALA A CA 1
ATOM 2218 C C . ALA A 1 290 ? 12.611 13.907 39.290 1.00 67.81 290 ALA A C 1
ATOM 2220 O O . ALA A 1 290 ? 12.710 12.735 38.915 1.00 67.81 290 ALA A O 1
ATOM 2221 N N . PRO A 1 291 ? 12.820 14.945 38.453 1.00 58.06 291 PRO A N 1
ATOM 2222 C CA . PRO A 1 291 ? 13.242 14.757 37.072 1.00 58.06 291 PRO A CA 1
ATOM 2223 C C . PRO A 1 291 ? 14.622 14.083 37.063 1.00 58.06 291 PRO A C 1
ATOM 2225 O O . PRO A 1 291 ? 15.577 14.653 37.602 1.00 58.06 291 PRO A O 1
ATOM 2228 N N . PRO A 1 292 ? 14.764 12.871 36.500 1.00 60.03 292 PRO A N 1
ATOM 2229 C CA . PRO A 1 292 ? 16.071 12.248 36.382 1.00 60.03 292 PRO A CA 1
ATOM 2230 C C . PRO A 1 292 ? 16.954 13.124 35.489 1.00 60.03 292 PRO A C 1
ATOM 2232 O O . PRO A 1 292 ? 16.521 13.588 34.431 1.00 60.03 292 PRO A O 1
ATOM 2235 N N . ALA A 1 293 ? 18.197 13.362 35.915 1.00 69.56 293 ALA A N 1
ATOM 2236 C CA . ALA A 1 293 ? 19.172 14.043 35.074 1.00 69.56 293 ALA A CA 1
ATOM 2237 C C . ALA A 1 293 ? 19.300 13.271 33.744 1.00 69.56 293 ALA A C 1
ATOM 2239 O O . ALA A 1 293 ? 19.427 12.042 33.777 1.00 69.56 293 ALA A O 1
ATOM 2240 N N . PRO A 1 294 ? 19.241 13.943 32.580 1.00 66.75 294 PRO A N 1
ATOM 2241 C CA . PRO A 1 294 ? 19.327 13.269 31.292 1.00 66.75 294 PRO A CA 1
ATOM 2242 C C . PRO A 1 294 ? 20.684 12.570 31.180 1.00 66.75 294 PRO A C 1
ATOM 2244 O O . PRO A 1 294 ? 21.725 13.210 31.039 1.00 66.75 294 PRO A O 1
ATOM 2247 N N . GLY A 1 295 ? 20.682 11.241 31.282 1.00 76.88 295 GLY A N 1
ATOM 2248 C CA . GLY A 1 295 ? 21.888 10.445 31.099 1.00 76.88 295 GLY A CA 1
ATOM 2249 C C . GLY A 1 295 ? 22.409 10.591 29.668 1.00 76.88 295 GLY A C 1
ATOM 2250 O O . GLY A 1 295 ? 21.628 10.626 28.720 1.00 76.88 295 GLY A O 1
ATOM 2251 N N . TYR A 1 296 ? 23.732 10.624 29.494 1.00 76.38 296 TYR A N 1
ATOM 2252 C CA . TYR A 1 296 ? 24.401 10.748 28.188 1.00 76.38 296 TYR A CA 1
ATOM 2253 C C . TYR A 1 296 ? 23.856 9.778 27.120 1.00 76.38 296 TYR A C 1
ATOM 2255 O O . TYR A 1 296 ? 23.667 10.145 25.959 1.00 76.38 296 TYR A O 1
ATOM 2263 N N . LEU A 1 297 ? 23.535 8.549 27.535 1.00 76.50 297 LEU A N 1
ATOM 2264 C CA . LEU A 1 297 ? 22.968 7.512 26.676 1.00 76.50 297 LEU A CA 1
ATOM 2265 C C . LEU A 1 297 ? 21.611 7.927 26.072 1.00 76.50 297 LEU A C 1
ATOM 2267 O O . LEU A 1 297 ? 21.345 7.621 24.912 1.00 76.50 297 LEU A O 1
ATOM 2271 N N . ASP A 1 298 ? 20.763 8.627 26.831 1.00 80.81 298 ASP A N 1
ATOM 2272 C CA . ASP A 1 298 ? 19.455 9.097 26.360 1.00 80.81 298 ASP A CA 1
ATOM 2273 C C . ASP A 1 298 ? 19.616 10.188 25.290 1.00 80.81 298 ASP A C 1
ATOM 2275 O O . ASP A 1 298 ? 18.978 10.136 24.241 1.00 80.81 298 ASP A O 1
ATOM 2279 N N . SER A 1 299 ? 20.563 11.111 25.473 1.00 86.06 299 SER A N 1
ATOM 2280 C CA . SER A 1 299 ? 20.867 12.151 24.481 1.00 86.06 299 SER A CA 1
ATOM 2281 C C . SER A 1 299 ? 21.306 11.571 23.132 1.00 86.06 299 SER A C 1
ATOM 2283 O O . SER A 1 299 ? 20.770 11.966 22.094 1.00 86.06 299 SER A O 1
ATOM 2285 N N . ALA A 1 300 ? 22.222 10.595 23.131 1.00 86.31 300 ALA A N 1
ATOM 2286 C CA . ALA A 1 300 ? 22.676 9.938 21.902 1.00 86.31 300 ALA A CA 1
ATOM 2287 C C . ALA A 1 300 ? 21.524 9.213 21.185 1.00 86.31 300 ALA A C 1
ATOM 2289 O O . ALA A 1 300 ? 21.338 9.356 19.978 1.00 86.31 300 ALA A O 1
ATOM 2290 N N . LYS A 1 301 ? 20.691 8.486 21.936 1.00 83.56 301 LYS A N 1
ATOM 2291 C CA . LYS A 1 301 ? 19.510 7.787 21.406 1.00 83.56 301 LYS A CA 1
ATOM 2292 C C . LYS A 1 301 ? 18.521 8.741 20.737 1.00 83.56 301 LYS A C 1
ATOM 2294 O O . LYS A 1 301 ? 18.089 8.500 19.609 1.00 83.56 301 LYS A O 1
ATOM 2299 N N . ARG A 1 302 ? 18.170 9.837 21.419 1.00 86.25 302 ARG A N 1
ATOM 2300 C CA . ARG A 1 302 ? 17.270 10.866 20.880 1.00 86.25 302 ARG A CA 1
ATOM 2301 C C . ARG A 1 302 ? 17.844 11.483 19.609 1.00 86.25 302 ARG A C 1
ATOM 2303 O O . ARG A 1 302 ? 17.091 11.683 18.660 1.00 86.25 302 ARG A O 1
ATOM 2310 N N . PHE A 1 303 ? 19.154 11.729 19.579 1.00 91.06 303 PHE A N 1
ATOM 2311 C CA . PHE A 1 303 ? 19.848 12.219 18.393 1.00 91.06 303 PHE A CA 1
ATOM 2312 C C . PHE A 1 303 ? 19.701 11.257 17.207 1.00 91.06 303 PHE A C 1
ATOM 2314 O O . PHE A 1 303 ? 19.249 11.689 16.152 1.00 91.06 303 PHE A O 1
ATOM 2321 N N . PHE A 1 304 ? 19.981 9.959 17.377 1.00 90.31 304 PHE A N 1
ATOM 2322 C CA . PHE A 1 304 ? 19.854 8.982 16.286 1.00 90.31 304 PHE A CA 1
ATOM 2323 C C . PHE A 1 304 ? 18.421 8.845 15.762 1.00 90.31 304 PHE A C 1
ATOM 2325 O O . PHE A 1 304 ? 18.220 8.789 14.552 1.00 90.31 304 PHE A O 1
ATOM 2332 N N . LEU A 1 305 ? 17.416 8.832 16.644 1.00 89.81 305 LEU A N 1
ATOM 2333 C CA . LEU A 1 305 ? 16.012 8.765 16.224 1.00 89.81 305 LEU A CA 1
ATOM 2334 C C . LEU A 1 305 ? 15.569 10.037 15.489 1.00 89.81 305 LEU A C 1
ATOM 2336 O O . LEU A 1 305 ? 14.917 9.941 14.454 1.00 89.81 305 LEU A O 1
ATOM 2340 N N . ASN A 1 306 ? 15.952 11.220 15.979 1.00 91.38 306 ASN A N 1
ATOM 2341 C CA . ASN A 1 306 ? 15.695 12.483 15.280 1.00 91.38 306 ASN A CA 1
ATOM 2342 C C . ASN A 1 306 ? 16.382 12.503 13.910 1.00 91.38 306 ASN A C 1
ATOM 2344 O O . ASN A 1 306 ? 15.776 12.911 12.921 1.00 91.38 306 ASN A O 1
ATOM 2348 N N . ALA A 1 307 ? 17.635 12.046 13.843 1.00 92.75 307 ALA A N 1
ATOM 2349 C CA . ALA A 1 307 ? 18.398 11.973 12.606 1.00 92.75 307 ALA A CA 1
ATOM 2350 C C . ALA A 1 307 ? 17.741 11.014 11.608 1.00 92.75 307 ALA A C 1
ATOM 2352 O O . ALA A 1 307 ? 17.569 11.387 10.456 1.00 92.75 307 ALA A O 1
ATOM 2353 N N . ALA A 1 308 ? 17.297 9.831 12.043 1.00 91.12 308 ALA A N 1
ATOM 2354 C CA . ALA A 1 308 ? 16.597 8.873 11.190 1.00 91.12 308 ALA A CA 1
ATOM 2355 C C . ALA A 1 308 ? 15.252 9.417 10.674 1.00 91.12 308 ALA A C 1
ATOM 2357 O O . ALA A 1 308 ? 14.944 9.278 9.489 1.00 91.12 308 ALA A O 1
ATOM 2358 N N . ALA A 1 309 ? 14.467 10.076 11.533 1.00 91.25 309 ALA A N 1
ATOM 2359 C CA . ALA A 1 309 ? 13.191 10.679 11.145 1.00 91.25 309 ALA A CA 1
ATOM 2360 C C . ALA A 1 309 ? 13.399 11.833 10.153 1.00 91.25 309 ALA A C 1
ATOM 2362 O O . ALA A 1 309 ? 12.783 11.875 9.090 1.00 91.25 309 ALA A O 1
ATOM 2363 N N . THR A 1 310 ? 14.334 12.733 10.465 1.00 93.44 310 THR A N 1
ATOM 2364 C CA . THR A 1 310 ? 14.702 13.859 9.596 1.00 93.44 310 THR A CA 1
ATOM 2365 C C . THR A 1 310 ? 15.248 13.362 8.263 1.00 93.44 310 THR A C 1
ATOM 2367 O O . THR A 1 310 ? 14.829 13.844 7.217 1.00 93.44 310 THR A O 1
ATOM 2370 N N . PHE A 1 311 ? 16.138 12.367 8.287 1.00 93.44 311 PHE A N 1
ATOM 2371 C CA . PHE A 1 311 ? 16.688 11.756 7.084 1.00 93.44 311 PHE A CA 1
ATOM 2372 C C . PHE A 1 311 ? 15.588 11.141 6.226 1.00 93.44 311 PHE A C 1
ATOM 2374 O O . PHE A 1 311 ? 15.583 11.376 5.028 1.00 93.44 311 PHE A O 1
ATOM 2381 N N . THR A 1 312 ? 14.622 10.435 6.821 1.00 91.69 312 THR A N 1
ATOM 2382 C CA . THR A 1 312 ? 13.482 9.870 6.080 1.00 91.69 312 THR A CA 1
ATOM 2383 C C . THR A 1 312 ? 12.699 10.966 5.352 1.00 91.69 312 THR A C 1
ATOM 2385 O O . THR A 1 312 ? 12.452 10.841 4.156 1.00 91.69 312 THR A O 1
ATOM 2388 N N . LEU A 1 313 ? 12.381 12.079 6.026 1.00 92.19 313 LEU A N 1
ATOM 2389 C CA . LEU A 1 313 ? 11.680 13.200 5.388 1.00 92.19 313 LEU A CA 1
ATOM 2390 C C . LEU A 1 313 ? 12.520 13.886 4.311 1.00 92.19 313 LEU A C 1
ATOM 2392 O O . LEU A 1 313 ? 12.003 14.187 3.243 1.00 92.19 313 LEU A O 1
ATOM 2396 N N . LEU A 1 314 ? 13.804 14.144 4.565 1.00 93.44 314 LEU A N 1
ATOM 2397 C CA . LEU A 1 314 ? 14.694 14.737 3.564 1.00 93.44 314 LEU A CA 1
ATOM 2398 C C . LEU A 1 314 ? 14.842 13.818 2.353 1.00 93.44 314 LEU A C 1
ATOM 2400 O O . LEU A 1 314 ? 14.841 14.275 1.216 1.00 93.44 314 LEU A O 1
ATOM 2404 N N . PHE A 1 315 ? 14.936 12.518 2.586 1.00 91.94 315 PHE A N 1
ATOM 2405 C CA . PHE A 1 315 ? 15.062 11.529 1.537 1.00 91.94 315 PHE A CA 1
ATOM 2406 C C . PHE A 1 315 ? 13.807 11.479 0.656 1.00 91.94 315 PHE A C 1
ATOM 2408 O O . PHE A 1 315 ? 13.907 11.614 -0.564 1.00 91.94 315 PHE A O 1
ATOM 2415 N N . GLU A 1 316 ? 12.623 11.385 1.265 1.00 91.19 316 GLU A N 1
ATOM 2416 C CA . GLU A 1 316 ? 11.355 11.293 0.537 1.00 91.19 316 GLU A CA 1
ATOM 2417 C C . GLU A 1 316 ? 10.927 12.631 -0.095 1.00 91.19 316 GLU A C 1
ATOM 2419 O O . GLU A 1 316 ? 10.518 12.668 -1.254 1.00 91.19 316 GLU A O 1
ATOM 2424 N N . CYS A 1 317 ? 11.039 13.746 0.635 1.00 91.56 317 CYS A N 1
ATOM 2425 C CA . CYS A 1 317 ? 10.544 15.057 0.197 1.00 91.56 317 CYS A CA 1
ATOM 2426 C C . CYS A 1 317 ? 11.555 15.874 -0.614 1.00 91.56 317 CYS A C 1
ATOM 2428 O O . CYS A 1 317 ? 11.148 16.813 -1.295 1.00 91.56 317 CYS A O 1
ATOM 2430 N N . VAL A 1 318 ? 12.855 15.583 -0.507 1.00 91.69 318 VAL A N 1
ATOM 2431 C CA . VAL A 1 318 ? 13.915 16.383 -1.143 1.00 91.69 318 VAL A CA 1
ATOM 2432 C C . VAL A 1 318 ? 14.760 15.522 -2.075 1.00 91.69 318 VAL A C 1
ATOM 2434 O O . VAL A 1 318 ? 14.774 15.779 -3.274 1.00 91.69 318 VAL A O 1
ATOM 2437 N N . ALA A 1 319 ? 15.426 14.478 -1.575 1.00 90.38 319 ALA A N 1
ATOM 2438 C CA . ALA A 1 319 ? 16.364 13.697 -2.384 1.00 90.38 319 ALA A CA 1
ATOM 2439 C C . ALA A 1 319 ? 15.687 13.020 -3.588 1.00 90.38 319 ALA A C 1
ATOM 2441 O O . ALA A 1 319 ? 16.211 13.096 -4.700 1.00 90.38 319 ALA A O 1
ATOM 2442 N N . ALA A 1 320 ? 14.506 12.420 -3.398 1.00 87.56 320 ALA A N 1
ATOM 2443 C CA . ALA A 1 320 ? 13.762 11.800 -4.493 1.00 87.56 320 ALA A CA 1
ATOM 2444 C C . ALA A 1 320 ? 13.348 12.813 -5.585 1.00 87.56 320 ALA A C 1
ATOM 2446 O O . ALA A 1 320 ? 13.732 12.611 -6.738 1.00 87.56 320 ALA A O 1
ATOM 2447 N N . PRO A 1 321 ? 12.677 13.944 -5.287 1.00 87.62 321 PRO A N 1
ATOM 2448 C CA . PRO A 1 321 ? 12.411 14.975 -6.296 1.00 87.62 321 PRO A CA 1
ATOM 2449 C C . PRO A 1 321 ? 13.663 15.558 -6.962 1.00 87.62 321 PRO A C 1
ATOM 2451 O O . PRO A 1 321 ? 13.642 15.831 -8.161 1.00 87.62 321 PRO A O 1
ATOM 2454 N N . LEU A 1 322 ? 14.774 15.721 -6.232 1.00 87.44 322 LEU A N 1
ATOM 2455 C CA . LEU A 1 322 ? 16.032 16.201 -6.820 1.00 87.44 322 LEU A CA 1
ATOM 2456 C C . LEU A 1 322 ? 16.594 15.238 -7.877 1.00 87.44 322 LEU A C 1
ATOM 2458 O O . LEU A 1 322 ? 17.265 15.691 -8.803 1.00 87.44 322 LEU A O 1
ATOM 2462 N N . CYS A 1 323 ? 16.277 13.939 -7.804 1.00 84.19 323 CYS A N 1
ATOM 2463 C CA . CYS A 1 323 ? 16.636 12.981 -8.855 1.00 84.19 323 CYS A CA 1
ATOM 2464 C C . CYS A 1 323 ? 15.932 13.272 -10.182 1.00 84.19 323 CYS A C 1
ATOM 2466 O O . CYS A 1 323 ? 16.479 12.932 -11.234 1.00 84.19 323 CYS A O 1
ATOM 2468 N N . LEU A 1 324 ? 14.746 13.899 -10.149 1.00 81.81 324 LEU A N 1
ATOM 2469 C CA . LEU A 1 324 ? 14.149 14.451 -11.359 1.00 81.81 324 LEU A CA 1
ATOM 2470 C C . LEU A 1 324 ? 15.043 15.586 -11.835 1.00 81.81 324 LEU A C 1
ATOM 2472 O O . LEU A 1 324 ? 15.593 15.471 -12.910 1.00 81.81 324 LEU A O 1
ATOM 2476 N N . VAL A 1 325 ? 15.297 16.626 -11.041 1.00 81.94 325 VAL A N 1
ATOM 2477 C CA . VAL A 1 32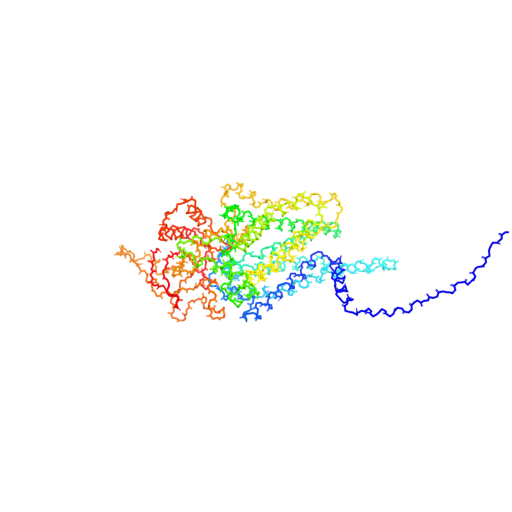5 ? 16.016 17.841 -11.490 1.00 81.94 325 VAL A CA 1
ATOM 2478 C C . VAL A 1 325 ? 17.423 17.577 -12.048 1.00 81.94 325 VAL A C 1
ATOM 2480 O O . VAL A 1 325 ? 17.845 18.261 -12.978 1.00 81.94 325 VAL A O 1
ATOM 2483 N N . PHE A 1 326 ? 18.142 16.583 -11.521 1.00 78.94 326 PHE A N 1
ATOM 2484 C CA . PHE A 1 326 ? 19.526 16.290 -11.905 1.00 78.94 326 PHE A CA 1
ATOM 2485 C C . PHE A 1 326 ? 19.674 14.927 -12.605 1.00 78.94 326 PHE A C 1
ATOM 2487 O O . PHE A 1 326 ? 20.270 14.003 -12.043 1.00 78.94 326 PHE A O 1
ATOM 2494 N N . PRO A 1 327 ? 19.175 14.776 -13.849 1.00 65.69 327 PRO A N 1
ATOM 2495 C CA . PRO A 1 327 ? 19.178 13.493 -14.551 1.00 65.69 327 PRO A CA 1
ATOM 2496 C C . PRO A 1 327 ? 20.588 12.987 -14.879 1.00 65.69 327 PRO A C 1
ATOM 2498 O O . PRO A 1 327 ? 20.787 11.780 -14.979 1.00 65.69 327 PRO A O 1
ATOM 2501 N N . SER A 1 328 ? 21.565 13.891 -15.004 1.00 61.09 328 SER A N 1
ATOM 2502 C CA . SER A 1 328 ? 22.966 13.572 -15.298 1.00 61.09 328 SER A CA 1
ATOM 2503 C C . SER A 1 328 ? 23.725 12.964 -14.115 1.00 61.09 328 SER A C 1
ATOM 2505 O O . SER A 1 328 ? 24.802 12.398 -14.306 1.00 61.09 328 SER A O 1
ATOM 2507 N N . ILE A 1 329 ? 23.188 13.035 -12.891 1.00 71.19 329 ILE A N 1
ATOM 2508 C CA . ILE A 1 329 ? 23.840 12.466 -11.707 1.00 71.19 329 ILE A CA 1
ATOM 2509 C C . ILE A 1 329 ? 23.407 11.004 -11.564 1.00 71.19 329 ILE A C 1
ATOM 2511 O O . ILE A 1 329 ? 22.611 10.653 -10.694 1.00 71.19 329 ILE A O 1
ATOM 2515 N N . PHE A 1 330 ? 23.961 10.141 -12.422 1.00 73.56 330 PHE A N 1
ATOM 2516 C CA . PHE A 1 330 ? 23.777 8.680 -12.394 1.00 73.56 330 PHE A CA 1
ATOM 2517 C C . PHE A 1 330 ? 23.834 8.119 -10.964 1.00 73.56 330 PHE A C 1
ATOM 2519 O O . PHE A 1 330 ? 22.939 7.397 -10.524 1.00 73.56 330 PHE A O 1
ATOM 2526 N N . TYR A 1 331 ? 24.858 8.525 -10.208 1.00 80.19 331 TYR A N 1
ATOM 2527 C CA . TYR A 1 331 ? 25.097 8.031 -8.856 1.00 80.19 331 TYR A CA 1
ATOM 2528 C C . TYR A 1 331 ? 23.947 8.350 -7.901 1.00 80.19 331 TYR A C 1
ATOM 2530 O O . TYR A 1 331 ? 23.660 7.551 -7.018 1.00 80.19 331 TYR A O 1
ATOM 2538 N N . LEU A 1 332 ? 23.243 9.470 -8.090 1.00 81.62 332 LEU A N 1
ATOM 2539 C CA . LEU A 1 332 ? 22.149 9.862 -7.209 1.00 81.62 332 LEU A CA 1
ATOM 2540 C C . LEU A 1 332 ? 20.949 8.915 -7.344 1.00 81.62 332 LEU A C 1
ATOM 2542 O O . LEU A 1 332 ? 20.359 8.553 -6.331 1.00 81.62 332 LEU A O 1
ATOM 2546 N N . ARG A 1 333 ? 20.626 8.453 -8.561 1.00 83.81 333 ARG A N 1
ATOM 2547 C CA . ARG A 1 333 ? 19.524 7.497 -8.787 1.00 83.81 333 ARG A CA 1
ATOM 2548 C C . ARG A 1 333 ? 19.821 6.132 -8.179 1.00 83.81 333 ARG A C 1
ATOM 2550 O O . ARG A 1 333 ? 18.967 5.564 -7.501 1.00 83.81 333 ARG A O 1
ATOM 2557 N N . VAL A 1 334 ? 21.048 5.643 -8.365 1.00 82.94 334 VAL A N 1
ATOM 2558 C CA . VAL A 1 334 ? 21.509 4.381 -7.768 1.00 82.94 334 VAL A CA 1
ATOM 2559 C C . VAL A 1 334 ? 21.503 4.477 -6.241 1.00 82.94 334 VAL A C 1
ATOM 2561 O O . VAL A 1 334 ? 20.986 3.582 -5.576 1.00 82.94 334 VAL A O 1
ATOM 2564 N N . LEU A 1 335 ? 22.002 5.584 -5.679 1.00 86.38 335 LEU A N 1
ATOM 2565 C CA . LEU A 1 335 ? 21.967 5.837 -4.237 1.00 86.38 335 LEU A CA 1
ATOM 2566 C C . LEU A 1 335 ? 20.533 5.929 -3.701 1.00 86.38 335 LEU A C 1
ATOM 2568 O O . LEU A 1 335 ? 20.261 5.391 -2.630 1.00 86.38 335 LEU A O 1
ATOM 2572 N N . LEU A 1 336 ? 19.606 6.555 -4.437 1.00 87.31 336 LEU A N 1
ATOM 2573 C CA . LEU A 1 336 ? 18.190 6.604 -4.064 1.00 87.31 336 LEU A CA 1
ATOM 2574 C C . LEU A 1 336 ? 17.574 5.198 -4.060 1.00 87.31 336 LEU A C 1
ATOM 2576 O O . LEU A 1 336 ? 16.919 4.818 -3.092 1.00 87.31 336 LEU A O 1
ATOM 2580 N N . GLY A 1 337 ? 17.821 4.402 -5.102 1.00 86.50 337 GLY A N 1
ATOM 2581 C CA . GLY A 1 337 ? 17.324 3.028 -5.187 1.00 86.50 337 GLY A CA 1
ATOM 2582 C C . GLY A 1 337 ? 17.864 2.150 -4.060 1.00 86.50 337 GLY A C 1
ATOM 2583 O O . GLY A 1 337 ? 17.090 1.500 -3.356 1.00 86.50 337 GLY A O 1
ATOM 2584 N N . ALA A 1 338 ? 19.175 2.202 -3.819 1.00 87.31 338 ALA A N 1
ATOM 2585 C CA . ALA A 1 338 ? 19.815 1.504 -2.708 1.00 87.31 338 ALA A CA 1
ATOM 2586 C C . ALA A 1 338 ? 19.274 1.975 -1.348 1.00 87.31 338 ALA A C 1
ATOM 2588 O O . ALA A 1 338 ? 18.998 1.153 -0.476 1.00 87.31 338 ALA A O 1
ATOM 2589 N N . GLY A 1 339 ? 19.063 3.284 -1.183 1.00 88.62 339 GLY A N 1
ATOM 2590 C CA . GLY A 1 339 ? 18.482 3.879 0.018 1.00 88.62 339 GLY A CA 1
ATOM 2591 C C . GLY A 1 339 ? 17.058 3.392 0.296 1.00 88.62 339 GLY A C 1
ATOM 2592 O O . GLY A 1 339 ? 16.758 3.030 1.431 1.00 88.62 339 GLY A O 1
ATOM 2593 N N . MET A 1 340 ? 16.199 3.302 -0.727 1.00 88.88 340 MET A N 1
ATOM 2594 C CA . MET A 1 340 ? 14.839 2.759 -0.594 1.00 88.88 340 MET A CA 1
ATOM 2595 C C . MET A 1 340 ? 14.856 1.276 -0.212 1.00 88.88 340 MET A C 1
ATOM 2597 O O . MET A 1 340 ? 14.134 0.863 0.696 1.00 88.88 340 MET A O 1
ATOM 2601 N N . ILE A 1 341 ? 15.702 0.470 -0.865 1.00 87.19 341 ILE A N 1
ATOM 2602 C CA . ILE A 1 341 ? 15.857 -0.954 -0.536 1.00 87.19 341 ILE A CA 1
ATOM 2603 C C . ILE A 1 341 ? 16.324 -1.105 0.916 1.00 87.19 341 ILE A C 1
ATOM 2605 O O . ILE A 1 341 ? 15.720 -1.854 1.685 1.00 87.19 341 ILE A O 1
ATOM 2609 N N . PHE A 1 342 ? 17.349 -0.351 1.318 1.00 89.19 342 PHE A N 1
ATOM 2610 C CA . PHE A 1 342 ? 17.850 -0.349 2.688 1.00 89.19 342 PHE A CA 1
ATOM 2611 C C . PHE A 1 342 ? 16.769 0.058 3.695 1.00 89.19 342 PHE A C 1
ATOM 2613 O O . PHE A 1 342 ? 16.599 -0.622 4.705 1.00 89.19 342 PHE A O 1
ATOM 2620 N N . LEU A 1 343 ? 16.000 1.115 3.414 1.00 87.44 343 LEU A N 1
ATOM 2621 C CA . LEU A 1 343 ? 14.904 1.570 4.271 1.00 87.44 343 LEU A CA 1
ATOM 2622 C C . LEU A 1 343 ? 13.866 0.458 4.480 1.00 87.44 343 LEU A C 1
ATOM 2624 O O . LEU A 1 343 ? 13.454 0.202 5.611 1.00 87.44 343 LEU A O 1
ATOM 2628 N N . HIS A 1 344 ? 13.476 -0.252 3.420 1.00 86.12 344 HIS A N 1
ATOM 2629 C CA . HIS A 1 344 ? 12.516 -1.354 3.512 1.00 86.12 344 HIS A CA 1
ATOM 2630 C C . HIS A 1 344 ? 13.066 -2.565 4.274 1.00 86.12 344 HIS A C 1
ATOM 2632 O O . HIS A 1 344 ? 12.358 -3.135 5.110 1.00 86.12 344 HIS A O 1
ATOM 2638 N N . LEU A 1 345 ? 14.335 -2.921 4.057 1.00 86.38 345 LEU A N 1
ATOM 2639 C CA . LEU A 1 345 ? 15.011 -3.960 4.836 1.00 86.38 345 LEU A CA 1
ATOM 2640 C C . LEU A 1 345 ? 15.111 -3.571 6.317 1.00 86.38 345 LEU A C 1
ATOM 2642 O O . LEU A 1 345 ? 14.848 -4.403 7.184 1.00 86.38 345 LEU A O 1
ATOM 2646 N N . ALA A 1 346 ? 15.415 -2.307 6.620 1.00 87.88 346 ALA A N 1
ATOM 2647 C CA . ALA A 1 346 ? 15.463 -1.786 7.982 1.00 87.88 346 ALA A CA 1
ATOM 2648 C C . ALA A 1 346 ? 14.080 -1.825 8.651 1.00 87.88 346 ALA A C 1
ATOM 2650 O O . ALA A 1 346 ? 13.976 -2.248 9.803 1.00 87.88 346 ALA A O 1
ATOM 2651 N N . ILE A 1 347 ? 13.008 -1.474 7.930 1.00 87.19 347 ILE A N 1
ATOM 2652 C CA . ILE A 1 347 ? 11.627 -1.642 8.408 1.00 87.19 347 ILE A CA 1
ATOM 2653 C C . ILE A 1 347 ? 11.350 -3.120 8.708 1.00 87.19 347 ILE A C 1
ATOM 2655 O O . ILE A 1 347 ? 10.847 -3.430 9.785 1.00 87.19 347 ILE A O 1
ATOM 2659 N N . GLY A 1 348 ? 11.719 -4.044 7.818 1.00 85.25 348 GLY A N 1
ATOM 2660 C CA . GLY A 1 348 ? 11.548 -5.487 8.034 1.00 85.25 348 GLY A CA 1
ATOM 2661 C C . GLY A 1 348 ? 12.288 -6.012 9.264 1.00 85.25 348 GLY A C 1
ATOM 2662 O O . GLY A 1 348 ? 11.728 -6.717 10.108 1.00 85.25 348 GLY A O 1
ATOM 2663 N N . ALA A 1 349 ? 13.557 -5.636 9.379 1.00 83.88 349 ALA A N 1
ATOM 2664 C CA . ALA A 1 349 ? 14.436 -6.092 10.440 1.00 83.88 349 ALA A CA 1
ATOM 2665 C C . ALA A 1 349 ? 14.048 -5.507 11.803 1.00 83.88 349 ALA A C 1
ATOM 2667 O O . ALA A 1 349 ? 13.959 -6.254 12.780 1.00 83.88 349 ALA A O 1
ATOM 2668 N N . LEU A 1 350 ? 13.819 -4.190 11.865 1.00 82.44 350 LEU A N 1
ATOM 2669 C CA . LEU A 1 350 ? 13.721 -3.438 13.116 1.00 82.44 350 LEU A CA 1
ATOM 2670 C C . LEU A 1 350 ? 12.288 -3.122 13.532 1.00 82.44 350 LEU A C 1
ATOM 2672 O O . LEU A 1 350 ? 12.020 -3.062 14.729 1.00 82.44 350 LEU A O 1
ATOM 2676 N N . GLN A 1 351 ? 11.376 -2.929 12.581 1.00 84.38 351 GLN A N 1
ATOM 2677 C CA . GLN A 1 351 ? 10.014 -2.491 12.859 1.00 84.38 351 GLN A CA 1
ATOM 2678 C C . GLN A 1 351 ? 9.019 -3.641 12.708 1.00 84.38 351 GLN A C 1
ATOM 2680 O O . GLN A 1 351 ? 8.497 -4.125 13.703 1.00 84.38 351 GLN A O 1
ATOM 2685 N N . SER A 1 352 ? 8.750 -4.102 11.492 1.00 84.25 352 SER A N 1
ATOM 2686 C CA . SER A 1 352 ? 7.773 -5.150 11.209 1.00 84.25 352 SER A CA 1
ATOM 2687 C C . SER A 1 352 ? 8.243 -5.992 10.037 1.00 84.25 352 SER A C 1
ATOM 2689 O O . SER A 1 352 ? 8.277 -5.517 8.904 1.00 84.25 352 SER A O 1
ATOM 2691 N N . GLY A 1 353 ? 8.550 -7.260 10.317 1.00 81.31 353 GLY A N 1
ATOM 2692 C CA . GLY A 1 353 ? 8.980 -8.234 9.320 1.00 81.31 353 GLY A CA 1
ATOM 2693 C C . GLY A 1 353 ? 7.929 -8.452 8.247 1.00 81.31 353 GLY A C 1
ATOM 2694 O O . GLY A 1 353 ? 8.276 -8.508 7.076 1.00 81.31 353 GLY A O 1
ATOM 2695 N N . ALA A 1 354 ? 6.650 -8.464 8.637 1.00 79.25 354 ALA A N 1
ATOM 2696 C CA . ALA A 1 354 ? 5.541 -8.465 7.694 1.00 79.25 354 ALA A CA 1
ATOM 2697 C C . ALA A 1 354 ? 5.641 -7.258 6.755 1.00 79.25 354 ALA A C 1
ATOM 2699 O O . ALA A 1 354 ? 5.837 -7.441 5.559 1.00 79.25 354 ALA A O 1
ATOM 2700 N N . ILE A 1 355 ? 5.583 -6.032 7.291 1.00 81.69 355 ILE A N 1
ATOM 2701 C CA . ILE A 1 355 ? 5.611 -4.810 6.474 1.00 81.69 355 ILE A CA 1
ATOM 2702 C C . ILE A 1 355 ? 6.841 -4.789 5.559 1.00 81.69 355 ILE A C 1
ATOM 2704 O O . ILE A 1 355 ? 6.680 -4.587 4.362 1.00 81.69 355 ILE A O 1
ATOM 2708 N N . GLY A 1 356 ? 8.043 -5.045 6.084 1.00 82.06 356 GLY A N 1
ATOM 2709 C CA . GLY A 1 356 ? 9.268 -5.040 5.281 1.00 82.06 356 GLY A CA 1
ATOM 2710 C C . GLY A 1 356 ? 9.304 -6.119 4.199 1.00 82.06 356 GLY A C 1
ATOM 2711 O O . GLY A 1 356 ? 9.684 -5.820 3.071 1.00 82.06 356 GLY A O 1
ATOM 2712 N N . ALA A 1 357 ? 8.858 -7.345 4.496 1.00 79.94 357 ALA A N 1
ATOM 2713 C CA . ALA A 1 357 ? 8.780 -8.415 3.501 1.00 79.94 357 ALA A CA 1
ATOM 2714 C C . ALA A 1 357 ? 7.816 -8.044 2.370 1.00 79.94 357 ALA A C 1
ATOM 2716 O O . ALA A 1 357 ? 8.134 -8.216 1.196 1.00 79.94 357 ALA A O 1
ATOM 2717 N N . PHE A 1 358 ? 6.672 -7.453 2.710 1.00 81.25 358 PHE A N 1
ATOM 2718 C CA . PHE A 1 358 ? 5.726 -6.999 1.706 1.00 81.25 358 PHE A CA 1
ATOM 2719 C C . PHE A 1 358 ? 6.186 -5.759 0.911 1.00 81.25 358 PHE A C 1
ATOM 2721 O O . PHE A 1 358 ? 5.512 -5.375 -0.033 1.00 81.25 358 PHE A O 1
ATOM 2728 N N . PHE A 1 359 ? 7.306 -5.118 1.261 1.00 82.44 359 PHE A N 1
ATOM 2729 C CA . PHE A 1 359 ? 7.926 -4.077 0.431 1.00 82.44 359 PHE A CA 1
ATOM 2730 C C . PHE A 1 359 ? 8.993 -4.616 -0.524 1.00 82.44 359 PHE A C 1
ATOM 2732 O O . PHE A 1 359 ? 9.439 -3.882 -1.405 1.00 82.44 359 PHE A O 1
ATOM 2739 N N . LEU A 1 360 ? 9.397 -5.885 -0.393 1.00 82.44 360 LEU A N 1
ATOM 2740 C CA . LEU A 1 360 ? 10.346 -6.507 -1.319 1.00 82.44 360 LEU A CA 1
ATOM 2741 C C . LEU A 1 360 ? 9.888 -6.430 -2.785 1.00 82.44 360 LEU A C 1
ATOM 2743 O O . LEU A 1 360 ? 10.738 -6.132 -3.624 1.00 82.44 360 LEU A O 1
ATOM 2747 N N . PRO A 1 361 ? 8.591 -6.589 -3.122 1.00 85.00 361 PRO A N 1
ATOM 2748 C CA . PRO A 1 361 ? 8.110 -6.374 -4.484 1.00 85.00 361 PRO A CA 1
ATOM 2749 C C . PRO A 1 361 ? 8.448 -4.989 -5.060 1.00 85.00 361 PRO A C 1
ATOM 2751 O O . PRO A 1 361 ? 8.748 -4.874 -6.246 1.00 85.00 361 PRO A O 1
ATOM 2754 N N . CYS A 1 362 ? 8.490 -3.937 -4.236 1.00 86.50 362 CYS A N 1
ATOM 2755 C CA . CYS A 1 362 ? 8.871 -2.598 -4.690 1.00 86.50 362 CYS A CA 1
ATOM 2756 C C . CYS A 1 362 ? 10.350 -2.485 -5.064 1.00 86.50 362 CYS A C 1
ATOM 2758 O O . CYS A 1 362 ? 10.695 -1.624 -5.868 1.00 86.50 362 CYS A O 1
ATOM 2760 N N . ALA A 1 363 ? 11.223 -3.359 -4.551 1.00 86.81 363 ALA A N 1
ATOM 2761 C CA . ALA A 1 363 ? 12.641 -3.350 -4.906 1.00 86.81 363 ALA A CA 1
ATOM 2762 C C . ALA A 1 363 ? 12.852 -3.557 -6.413 1.00 86.81 363 ALA A C 1
ATOM 2764 O O . ALA A 1 363 ? 13.658 -2.848 -7.011 1.00 86.81 363 ALA A O 1
ATOM 2765 N N . ALA A 1 364 ? 12.083 -4.456 -7.040 1.00 89.00 364 ALA A N 1
ATOM 2766 C CA . ALA A 1 364 ? 12.137 -4.670 -8.486 1.00 89.00 364 ALA A CA 1
ATOM 2767 C C . ALA A 1 364 ? 11.696 -3.427 -9.264 1.00 89.00 364 ALA A C 1
ATOM 2769 O O . ALA A 1 364 ? 12.314 -3.045 -10.254 1.00 89.00 364 ALA A O 1
ATOM 2770 N N . SER A 1 365 ? 10.666 -2.747 -8.768 1.00 88.94 365 SER A N 1
ATOM 2771 C CA . SER A 1 365 ? 10.182 -1.503 -9.357 1.00 88.94 365 SER A CA 1
ATOM 2772 C C . SER A 1 365 ? 11.176 -0.348 -9.229 1.00 88.94 365 SER A C 1
ATOM 2774 O O . SER A 1 365 ? 11.362 0.395 -10.189 1.00 88.94 365 SER A O 1
ATOM 2776 N N . TYR A 1 366 ? 11.853 -0.213 -8.084 1.00 87.56 366 TYR A N 1
ATOM 2777 C CA . TYR A 1 366 ? 12.928 0.766 -7.920 1.00 87.56 366 TYR A CA 1
ATOM 2778 C C . TYR A 1 366 ? 14.118 0.434 -8.814 1.00 87.56 366 TYR A C 1
ATOM 2780 O O . TYR A 1 366 ? 14.642 1.330 -9.463 1.00 87.56 366 TYR A O 1
ATOM 2788 N N . ALA A 1 367 ? 14.508 -0.840 -8.901 1.00 86.62 367 ALA A N 1
ATOM 2789 C CA . ALA A 1 367 ? 15.562 -1.274 -9.809 1.00 86.62 367 ALA A CA 1
ATOM 2790 C C . ALA A 1 367 ? 15.203 -0.969 -11.267 1.00 86.62 367 ALA A C 1
ATOM 2792 O O . ALA A 1 367 ? 16.059 -0.517 -12.009 1.00 86.62 367 ALA A O 1
ATOM 2793 N N . TYR A 1 368 ? 13.946 -1.133 -11.675 1.00 86.81 368 TYR A N 1
ATOM 2794 C CA . TYR A 1 368 ? 13.518 -0.806 -13.032 1.00 86.81 368 TYR A CA 1
ATOM 2795 C C . TYR A 1 368 ? 13.466 0.707 -13.289 1.00 86.81 368 TYR A C 1
ATOM 2797 O O . TYR A 1 368 ? 14.096 1.195 -14.221 1.00 86.81 368 TYR A O 1
ATOM 2805 N N . GLY A 1 369 ? 12.756 1.463 -12.447 1.00 82.56 369 GLY A N 1
ATOM 2806 C CA . GLY A 1 369 ? 12.526 2.892 -12.666 1.00 82.56 369 GLY A CA 1
ATOM 2807 C C . GLY A 1 369 ? 13.714 3.797 -12.325 1.00 82.56 369 GLY A C 1
ATOM 2808 O O . GLY A 1 369 ? 13.791 4.903 -12.843 1.00 82.56 369 GLY A O 1
ATOM 2809 N N . LEU A 1 370 ? 14.636 3.375 -11.449 1.00 83.38 370 LEU A N 1
ATOM 2810 C CA . LEU A 1 370 ? 15.820 4.167 -11.069 1.00 83.38 370 LEU A CA 1
ATOM 2811 C C . LEU A 1 370 ? 17.093 3.729 -11.803 1.00 83.38 370 LEU A C 1
ATOM 2813 O O . LEU A 1 370 ? 18.116 4.408 -11.685 1.00 83.38 370 LEU A O 1
ATOM 2817 N N . THR A 1 371 ? 17.039 2.641 -12.578 1.00 81.69 371 THR A N 1
ATOM 2818 C CA . THR A 1 371 ? 18.117 2.299 -13.509 1.00 81.69 371 THR A CA 1
ATOM 2819 C C . THR A 1 371 ? 18.232 3.391 -14.579 1.00 81.69 371 THR A C 1
ATOM 2821 O O . THR A 1 371 ? 17.225 3.900 -15.075 1.00 81.69 371 THR A O 1
ATOM 2824 N N . PRO A 1 372 ? 19.451 3.823 -14.921 1.00 71.94 372 PRO A N 1
ATOM 2825 C CA . PRO A 1 372 ? 19.673 4.785 -15.994 1.00 71.94 372 PRO A CA 1
ATOM 2826 C C . PRO A 1 372 ? 19.240 4.229 -17.351 1.00 71.94 372 PRO A C 1
ATOM 2828 O O . PRO A 1 372 ? 19.573 3.104 -17.715 1.00 71.94 372 PRO A O 1
ATOM 2831 N N . VAL A 1 373 ? 18.567 5.073 -18.128 1.00 69.31 373 VAL A N 1
ATOM 2832 C CA . VAL A 1 373 ? 18.280 4.803 -19.537 1.00 69.31 373 VAL A CA 1
ATOM 2833 C C . VAL A 1 373 ? 19.560 5.073 -20.327 1.00 69.31 373 VAL A C 1
ATOM 2835 O O . VAL A 1 373 ? 20.028 6.211 -20.384 1.00 69.31 373 VAL A O 1
ATOM 2838 N N . THR A 1 374 ? 20.167 4.037 -20.901 1.00 60.72 374 THR A N 1
ATOM 2839 C CA . THR A 1 374 ? 21.350 4.170 -21.759 1.00 60.72 374 THR A CA 1
ATOM 2840 C C . THR A 1 374 ? 20.918 4.633 -23.150 1.00 60.72 374 THR A C 1
ATOM 2842 O O . THR A 1 374 ? 20.599 3.790 -23.984 1.00 60.72 374 THR A O 1
ATOM 2845 N N . GLN A 1 375 ? 20.855 5.944 -23.410 1.00 55.38 375 GLN A N 1
ATOM 2846 C CA . GLN A 1 375 ? 20.649 6.462 -24.772 1.00 55.38 375 GLN A CA 1
ATOM 2847 C C . GLN A 1 375 ? 21.044 7.932 -24.948 1.00 55.38 375 GLN A C 1
ATOM 2849 O O . GLN A 1 375 ? 21.156 8.676 -23.972 1.00 55.38 375 GLN A O 1
ATOM 2854 N N . ASP A 1 376 ? 21.285 8.309 -26.208 1.00 58.09 376 ASP A N 1
ATOM 2855 C CA . ASP A 1 376 ? 21.803 9.606 -26.644 1.00 58.09 376 ASP A CA 1
ATOM 2856 C C . ASP A 1 376 ? 21.095 10.798 -25.983 1.00 58.09 376 ASP A C 1
ATOM 2858 O O . ASP A 1 376 ? 19.866 10.892 -25.913 1.00 58.09 376 ASP A O 1
ATOM 2862 N N . ALA A 1 377 ? 21.902 11.751 -25.508 1.00 51.91 377 ALA A N 1
ATOM 2863 C CA . ALA A 1 377 ? 21.472 12.841 -24.633 1.00 51.91 377 ALA A CA 1
ATOM 2864 C C . ALA A 1 377 ? 20.315 13.698 -25.194 1.00 51.91 377 ALA A C 1
ATOM 2866 O O . ALA A 1 377 ? 19.559 14.278 -24.415 1.00 51.91 377 ALA A O 1
ATOM 2867 N N . ASN A 1 378 ? 20.135 13.758 -26.516 1.00 54.59 378 ASN A N 1
ATOM 2868 C CA . ASN A 1 378 ? 19.147 14.630 -27.156 1.00 54.59 378 ASN A CA 1
ATOM 2869 C C . ASN A 1 378 ? 17.722 14.049 -27.184 1.00 54.59 378 ASN A C 1
ATOM 2871 O O . ASN A 1 378 ? 16.772 14.784 -26.919 1.00 54.59 378 ASN A O 1
ATOM 2875 N N . GLU A 1 379 ? 17.546 12.747 -27.429 1.00 57.38 379 GLU A N 1
ATOM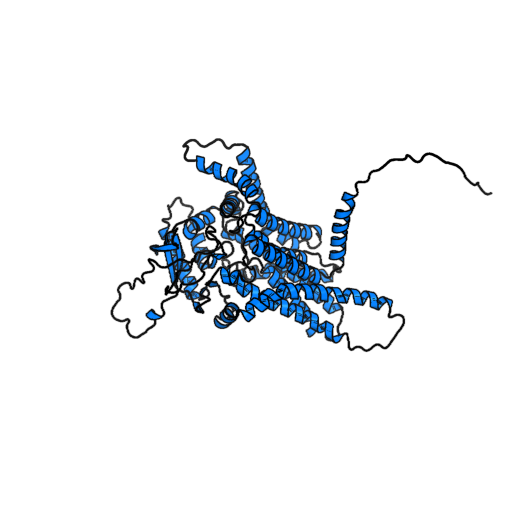 2876 C CA . GLU A 1 379 ? 16.219 12.103 -27.355 1.00 57.38 379 GLU A CA 1
ATOM 2877 C C . GLU A 1 379 ? 15.738 11.976 -25.903 1.00 57.38 379 GLU A C 1
ATOM 2879 O O . GLU A 1 379 ? 14.538 12.021 -25.614 1.00 57.38 379 GLU A O 1
ATOM 2884 N N . SER A 1 380 ? 16.690 11.938 -24.964 1.00 62.72 380 SER A N 1
ATOM 2885 C CA . SER A 1 380 ? 16.419 11.813 -23.535 1.00 62.72 380 SER A CA 1
ATOM 2886 C C . SER A 1 380 ? 15.619 12.982 -22.947 1.00 62.72 380 SER A C 1
ATOM 2888 O O . SER A 1 380 ? 14.871 12.772 -21.997 1.00 62.72 380 SER A O 1
ATOM 2890 N N . LEU A 1 381 ? 15.715 14.199 -23.502 1.00 72.31 381 LEU A N 1
ATOM 2891 C CA . LEU A 1 381 ? 15.164 15.392 -22.849 1.00 72.31 381 LEU A CA 1
ATOM 2892 C C . LEU A 1 381 ? 13.625 15.438 -22.883 1.00 72.31 381 LEU A C 1
ATOM 2894 O O . LEU A 1 381 ? 12.994 15.793 -21.888 1.00 72.31 381 LEU A O 1
ATOM 2898 N N . SER A 1 382 ? 13.004 15.056 -24.003 1.00 74.62 382 SER A N 1
ATOM 2899 C CA . SER A 1 382 ? 11.537 15.051 -24.134 1.00 74.62 382 SER A CA 1
ATOM 2900 C C . SER A 1 382 ? 10.887 13.982 -23.246 1.00 74.62 382 SER A C 1
ATOM 2902 O O . SER A 1 382 ? 9.940 14.267 -22.509 1.00 74.62 382 SER A O 1
ATOM 2904 N N . LEU A 1 383 ? 11.454 12.773 -23.238 1.00 78.38 383 LEU A N 1
ATOM 2905 C CA . LEU A 1 383 ? 11.012 11.667 -22.390 1.00 78.38 383 LEU A CA 1
ATOM 2906 C C . LEU A 1 383 ? 11.327 11.918 -20.908 1.00 78.38 383 LEU A C 1
ATOM 2908 O O . LEU A 1 383 ? 10.572 11.523 -20.023 1.00 78.38 383 LEU A O 1
ATOM 2912 N N . TYR A 1 384 ? 12.391 12.657 -20.615 1.00 78.50 384 TYR A N 1
ATOM 2913 C CA . TYR A 1 384 ? 12.675 13.130 -19.269 1.00 78.50 384 TYR A CA 1
ATOM 2914 C C . TYR A 1 384 ? 11.556 14.034 -18.727 1.00 78.50 384 TYR A C 1
ATOM 2916 O O . TYR A 1 384 ? 11.093 13.816 -17.603 1.00 78.50 384 TYR A O 1
ATOM 2924 N N . TYR A 1 385 ? 11.040 14.987 -19.514 1.00 85.50 385 TYR A N 1
ATOM 2925 C CA . TYR A 1 385 ? 9.900 15.810 -19.085 1.00 85.50 385 TYR A CA 1
ATOM 2926 C C . TYR A 1 385 ? 8.639 14.983 -18.818 1.00 85.50 385 TYR A C 1
ATOM 2928 O O . TYR A 1 385 ? 7.862 15.335 -17.929 1.00 85.50 385 TYR A O 1
ATOM 2936 N N . LEU A 1 386 ? 8.456 13.853 -19.509 1.00 84.56 386 LEU A N 1
ATOM 2937 C CA . LEU A 1 386 ? 7.364 12.925 -19.217 1.00 84.56 386 LEU A CA 1
ATOM 2938 C C . LEU A 1 386 ? 7.446 12.391 -17.780 1.00 84.56 386 LEU A C 1
ATOM 2940 O O . LEU A 1 386 ? 6.426 12.351 -17.097 1.00 84.56 386 LEU A O 1
ATOM 2944 N N . SER A 1 387 ? 8.643 12.066 -17.279 1.00 84.00 387 SER A N 1
ATOM 2945 C CA . SER A 1 387 ? 8.820 11.626 -15.886 1.00 84.00 387 SER A CA 1
ATOM 2946 C C . SER A 1 387 ? 8.419 12.704 -14.870 1.00 84.00 387 SER A C 1
ATOM 2948 O O . SER A 1 387 ? 7.780 12.394 -13.865 1.00 84.00 387 SER A O 1
ATOM 2950 N N . ILE A 1 388 ? 8.700 13.980 -15.165 1.00 86.00 388 ILE A N 1
ATOM 2951 C CA . ILE A 1 388 ? 8.277 15.124 -14.343 1.00 86.00 388 ILE A CA 1
ATOM 2952 C C . ILE A 1 388 ? 6.754 15.273 -14.371 1.00 86.00 388 ILE A C 1
ATOM 2954 O O . ILE A 1 388 ? 6.134 15.444 -13.322 1.00 86.00 388 ILE A O 1
ATOM 2958 N N . ILE A 1 389 ? 6.143 15.194 -15.558 1.00 87.75 389 ILE A N 1
ATOM 2959 C CA . ILE A 1 389 ? 4.687 15.287 -15.717 1.00 87.75 389 ILE A CA 1
ATOM 2960 C C . ILE A 1 389 ? 4.009 14.176 -14.919 1.00 87.75 389 ILE A C 1
ATOM 2962 O O . ILE A 1 389 ? 3.106 14.462 -14.135 1.00 87.75 389 ILE A O 1
ATOM 2966 N N . VAL A 1 390 ? 4.472 12.932 -15.063 1.00 85.62 390 VAL A N 1
ATOM 2967 C CA . VAL A 1 390 ? 3.967 11.786 -14.296 1.00 85.62 390 VAL A CA 1
ATOM 2968 C C . VAL A 1 390 ? 4.112 12.051 -12.799 1.00 85.62 390 VAL A C 1
ATOM 2970 O O . VAL A 1 390 ? 3.126 11.922 -12.073 1.00 85.62 390 VAL A O 1
ATOM 2973 N N . ALA A 1 391 ? 5.286 12.511 -12.352 1.00 84.56 391 ALA A N 1
ATOM 2974 C CA . ALA A 1 391 ? 5.566 12.770 -10.944 1.00 84.56 391 ALA A CA 1
ATOM 2975 C C . ALA A 1 391 ? 4.668 13.850 -10.314 1.00 84.56 391 ALA A C 1
ATOM 2977 O O . ALA A 1 391 ? 4.229 13.715 -9.170 1.00 84.56 391 ALA A O 1
ATOM 2978 N N . ILE A 1 392 ? 4.383 14.921 -11.059 1.00 84.50 392 ILE A N 1
ATOM 2979 C CA . ILE A 1 392 ? 3.603 16.073 -10.584 1.00 84.50 392 ILE A CA 1
ATOM 2980 C C . ILE A 1 392 ? 2.099 15.874 -10.804 1.00 84.50 392 ILE A C 1
ATOM 2982 O O . ILE A 1 392 ? 1.300 16.475 -10.082 1.00 84.50 392 ILE A O 1
ATOM 2986 N N . SER A 1 393 ? 1.689 15.033 -11.759 1.00 82.56 393 SER A N 1
ATOM 2987 C CA . SER A 1 393 ? 0.286 14.882 -12.170 1.00 82.56 393 SER A CA 1
ATOM 2988 C C . SER A 1 393 ? -0.706 14.688 -11.013 1.00 82.56 393 SER A C 1
ATOM 2990 O O . SER A 1 393 ? -1.759 15.324 -11.058 1.00 82.56 393 SER A O 1
ATOM 2992 N N . PRO A 1 394 ? -0.406 13.948 -9.927 1.00 70.56 394 PRO A N 1
ATOM 2993 C CA . PRO A 1 394 ? -1.375 13.740 -8.850 1.00 70.56 394 PRO A CA 1
ATOM 2994 C C . PRO A 1 394 ? -1.490 14.963 -7.931 1.00 70.56 394 PRO A C 1
ATOM 2996 O O . PRO A 1 394 ? -2.575 15.274 -7.437 1.00 70.56 394 PRO A O 1
ATOM 2999 N N . VAL A 1 395 ? -0.396 15.715 -7.761 1.00 71.94 395 VAL A N 1
ATOM 3000 C CA . VAL A 1 395 ? -0.404 17.013 -7.068 1.00 71.94 395 VAL A CA 1
ATOM 3001 C C . VAL A 1 395 ? -1.176 18.034 -7.898 1.00 71.94 395 VAL A C 1
ATOM 3003 O O . VAL A 1 395 ? -2.062 18.710 -7.376 1.00 71.94 395 VAL A O 1
ATOM 3006 N N . ALA A 1 396 ? -0.896 18.106 -9.202 1.00 75.94 396 ALA A N 1
ATOM 3007 C CA . ALA A 1 396 ? -1.623 18.967 -10.127 1.00 75.94 396 ALA A CA 1
ATOM 3008 C C . ALA A 1 396 ? -3.121 18.628 -10.144 1.00 75.94 396 ALA A C 1
ATOM 3010 O O . ALA A 1 396 ? -3.945 19.532 -10.064 1.00 75.94 396 ALA A O 1
ATOM 3011 N N . TYR A 1 397 ? -3.481 17.342 -10.154 1.00 72.25 397 TYR A N 1
ATOM 3012 C CA . TYR A 1 397 ? -4.861 16.876 -10.039 1.00 72.25 397 TYR A CA 1
ATOM 3013 C C . TYR A 1 397 ? -5.516 17.376 -8.739 1.00 72.25 397 TYR A C 1
ATOM 3015 O O . TYR A 1 397 ? -6.571 18.009 -8.782 1.00 72.25 397 TYR A O 1
ATOM 3023 N N . GLY A 1 398 ? -4.869 17.189 -7.583 1.00 65.56 398 GLY A N 1
ATOM 3024 C CA . GLY A 1 398 ? -5.381 17.687 -6.298 1.00 65.56 398 GLY A CA 1
ATOM 3025 C C . GLY A 1 398 ? -5.615 19.206 -6.279 1.00 65.56 398 GLY A C 1
ATOM 3026 O O . GLY A 1 398 ? -6.648 19.678 -5.789 1.00 65.56 398 GLY A O 1
ATOM 3027 N N . LEU A 1 399 ? -4.693 19.974 -6.871 1.00 68.31 399 LEU A N 1
ATOM 3028 C CA . LEU A 1 399 ? -4.779 21.434 -6.972 1.00 68.31 399 LEU A CA 1
ATOM 3029 C C . LEU A 1 399 ? -5.876 21.897 -7.947 1.00 68.31 399 LEU A C 1
ATOM 3031 O O . LEU A 1 399 ? -6.688 22.754 -7.591 1.00 68.31 399 LEU A O 1
ATOM 3035 N N . VAL A 1 400 ? -5.937 21.322 -9.155 1.00 74.38 400 VAL A N 1
ATOM 3036 C CA . VAL A 1 400 ? -6.885 21.703 -10.222 1.00 74.38 400 VAL A CA 1
ATOM 3037 C C . VAL A 1 400 ? -8.325 21.446 -9.800 1.00 74.38 400 VAL A C 1
ATOM 3039 O O . VAL A 1 400 ? -9.186 22.308 -9.976 1.00 74.38 400 VAL A O 1
ATOM 3042 N N . PHE A 1 401 ? -8.599 20.303 -9.171 1.00 68.88 401 PHE A N 1
ATOM 3043 C CA . PHE A 1 401 ? -9.953 19.965 -8.734 1.00 68.88 401 PHE A CA 1
ATOM 3044 C C . PHE A 1 401 ? -10.364 20.660 -7.423 1.00 68.88 401 PHE A C 1
ATOM 3046 O O . PHE A 1 401 ? -11.365 20.274 -6.817 1.00 68.88 401 PHE A O 1
ATOM 3053 N N . LYS A 1 402 ? -9.625 21.707 -7.001 1.00 53.25 402 LYS A N 1
ATOM 3054 C CA . LYS A 1 402 ? -9.862 22.537 -5.802 1.00 53.25 402 LYS A CA 1
ATOM 3055 C C . LYS A 1 402 ? -10.123 21.714 -4.547 1.00 53.25 402 LYS A C 1
ATOM 3057 O O . LYS A 1 402 ? -10.926 22.090 -3.693 1.00 53.25 402 LYS A O 1
ATOM 3062 N N . ARG A 1 403 ? -9.433 20.586 -4.416 1.00 59.25 403 ARG A N 1
ATOM 3063 C CA . ARG A 1 403 ? -9.483 19.787 -3.199 1.00 59.25 403 ARG A CA 1
ATOM 3064 C C . ARG A 1 403 ? -8.060 19.674 -2.642 1.00 59.25 403 ARG A C 1
ATOM 3066 O O . ARG A 1 403 ? -7.482 18.597 -2.675 1.00 59.25 403 ARG A O 1
ATOM 3073 N N . PRO A 1 404 ? -7.472 20.782 -2.141 1.00 46.50 404 PRO A N 1
ATOM 3074 C CA . PRO A 1 404 ? -6.107 20.787 -1.605 1.00 46.50 404 PRO A CA 1
ATOM 3075 C C . PRO A 1 404 ? -5.954 19.896 -0.361 1.00 46.50 404 PRO A C 1
ATOM 3077 O O . PRO A 1 404 ? -4.864 19.413 -0.083 1.00 46.50 404 PRO A O 1
ATOM 3080 N N . SER A 1 405 ? -7.051 19.617 0.353 1.00 46.59 405 SER A N 1
ATOM 3081 C CA . SER A 1 405 ? -7.131 18.610 1.421 1.00 46.59 405 SER A CA 1
ATOM 3082 C C . SER A 1 405 ? -7.304 17.172 0.914 1.00 46.59 405 SER A C 1
ATOM 3084 O O . SER A 1 405 ? -7.329 16.242 1.710 1.00 46.59 405 SER A O 1
ATOM 3086 N N . ARG A 1 406 ? -7.428 16.994 -0.403 1.00 50.75 406 ARG A N 1
ATOM 3087 C CA . ARG A 1 406 ? -7.639 15.735 -1.119 1.00 50.75 406 ARG A CA 1
ATOM 3088 C C . ARG A 1 406 ? -6.365 15.410 -1.885 1.00 50.75 406 ARG A C 1
ATOM 3090 O O . ARG A 1 406 ? -6.341 15.349 -3.116 1.00 50.75 406 ARG A O 1
ATOM 3097 N N . LEU A 1 407 ? -5.293 15.176 -1.136 1.00 50.44 407 LEU A N 1
ATOM 3098 C CA . LEU A 1 407 ? -4.217 14.302 -1.600 1.00 50.44 407 LEU A CA 1
ATOM 3099 C C . LEU A 1 407 ? -4.841 12.899 -1.732 1.00 50.44 407 LEU A C 1
ATOM 3101 O O . LEU A 1 407 ? -4.724 12.085 -0.834 1.00 50.44 407 LEU A O 1
ATOM 3105 N N . VAL A 1 408 ? -5.650 12.747 -2.789 1.00 54.03 408 VAL A N 1
ATOM 3106 C CA . VAL A 1 408 ? -6.614 11.696 -3.154 1.00 54.03 408 VAL A CA 1
ATOM 3107 C C . VAL A 1 408 ? -6.986 10.758 -1.995 1.00 54.03 408 VAL A C 1
ATOM 3109 O O . VAL A 1 408 ? -6.239 9.821 -1.714 1.00 54.03 408 VAL A O 1
ATOM 3112 N N . SER A 1 409 ? -8.164 10.972 -1.377 1.00 56.72 409 SER A N 1
ATOM 3113 C CA . SER A 1 409 ? -8.822 9.979 -0.501 1.00 56.72 409 SER A CA 1
ATOM 3114 C C . SER A 1 409 ? -8.621 8.582 -1.068 1.00 56.72 409 SER A C 1
ATOM 3116 O O . SER A 1 409 ? -8.700 8.434 -2.285 1.00 56.72 409 SER A O 1
ATOM 3118 N N . GLU A 1 410 ? -8.386 7.578 -0.218 1.00 67.81 410 GLU A N 1
ATOM 3119 C CA . GLU A 1 410 ? -8.072 6.226 -0.687 1.00 67.81 410 GLU A CA 1
ATOM 3120 C C . GLU A 1 410 ? -9.072 5.760 -1.761 1.00 67.81 410 GLU A C 1
ATOM 3122 O O . GLU A 1 410 ? -10.230 5.491 -1.462 1.00 67.81 410 GLU A O 1
ATOM 3127 N N . ASP A 1 411 ? -8.646 5.687 -3.014 1.00 74.44 411 ASP A N 1
ATOM 3128 C CA . ASP A 1 411 ? -9.401 5.376 -4.211 1.00 74.44 411 ASP A CA 1
ATOM 3129 C C . ASP A 1 411 ? -8.463 4.688 -5.199 1.00 74.44 411 ASP A C 1
ATOM 3131 O O . ASP A 1 411 ? -7.922 5.275 -6.138 1.00 74.44 411 ASP A O 1
ATOM 3135 N N . TRP A 1 412 ? -8.220 3.412 -4.898 1.00 71.19 412 TRP A N 1
ATOM 3136 C CA . TRP A 1 412 ? -7.391 2.527 -5.699 1.00 71.19 412 TRP A CA 1
ATOM 3137 C C . TRP A 1 412 ? -7.706 2.639 -7.199 1.00 71.19 412 TRP A C 1
ATOM 3139 O O . TRP A 1 412 ? -8.878 2.692 -7.557 1.00 71.19 412 TRP A O 1
ATOM 3149 N N . PRO A 1 413 ? -6.711 2.577 -8.095 1.00 66.56 413 PRO A N 1
ATOM 3150 C CA . PRO A 1 413 ? -5.286 2.555 -7.787 1.00 66.56 413 PRO A CA 1
ATOM 3151 C C . PRO A 1 413 ? -4.729 3.939 -7.441 1.00 66.56 413 PRO A C 1
ATOM 3153 O O . PRO A 1 413 ? -3.747 4.012 -6.722 1.00 66.56 413 PRO A O 1
ATOM 3156 N N . PHE A 1 414 ? -5.395 5.026 -7.825 1.00 67.06 414 PHE A N 1
ATOM 3157 C CA . PHE A 1 414 ? -4.850 6.388 -7.918 1.00 67.06 414 PHE A CA 1
ATOM 3158 C C . PHE A 1 414 ? -4.479 7.097 -6.604 1.00 67.06 414 PHE A C 1
ATOM 3160 O O . PHE A 1 414 ? -4.190 8.297 -6.621 1.00 67.06 414 PHE A O 1
ATOM 3167 N N . SER A 1 415 ? -4.471 6.405 -5.469 1.00 64.50 415 SER A N 1
ATOM 3168 C CA . SER A 1 415 ? -4.151 7.033 -4.193 1.00 64.50 415 SER A CA 1
ATOM 3169 C C . SER A 1 415 ? -2.657 7.139 -3.932 1.00 64.50 415 SER A C 1
ATOM 3171 O O . SER A 1 415 ? -1.953 6.127 -4.001 1.00 64.50 415 SER A O 1
ATOM 3173 N N . PRO A 1 416 ? -2.175 8.336 -3.549 1.00 58.56 416 PRO A N 1
ATOM 3174 C CA . PRO A 1 416 ? -0.862 8.472 -2.958 1.00 58.56 416 PRO A CA 1
ATOM 3175 C C . PRO A 1 416 ? -0.834 7.681 -1.653 1.00 58.56 416 PRO A C 1
ATOM 3177 O O . PRO A 1 416 ? -1.733 7.784 -0.818 1.00 58.56 416 PRO A O 1
ATOM 3180 N N . MET A 1 417 ? 0.203 6.875 -1.476 1.00 62.34 417 MET A N 1
ATOM 3181 C CA . MET A 1 417 ? 0.406 6.182 -0.217 1.00 62.34 417 MET A CA 1
ATOM 3182 C C . MET A 1 417 ? 1.063 7.097 0.797 1.00 62.34 417 MET A C 1
ATOM 3184 O O . MET A 1 417 ? 2.015 7.802 0.483 1.00 62.34 417 MET A O 1
ATOM 3188 N N . ALA A 1 418 ? 0.633 6.979 2.048 1.00 62.97 418 ALA A N 1
ATOM 3189 C CA . ALA A 1 418 ? 1.393 7.468 3.181 1.00 62.97 418 ALA A CA 1
ATOM 3190 C C . ALA A 1 418 ? 1.712 6.296 4.097 1.00 62.97 418 ALA A C 1
ATOM 3192 O O . ALA A 1 418 ? 0.812 5.740 4.713 1.00 62.97 418 ALA A O 1
ATOM 3193 N N . LEU A 1 419 ? 2.978 5.912 4.219 1.00 72.44 419 LEU A N 1
ATOM 3194 C CA . LEU A 1 419 ? 3.378 5.025 5.307 1.00 72.44 419 LEU A CA 1
ATOM 3195 C C . LEU A 1 419 ? 3.577 5.861 6.561 1.00 72.44 419 LEU A C 1
ATOM 3197 O O . LEU A 1 419 ? 4.472 6.704 6.593 1.00 72.44 419 LEU A O 1
ATOM 3201 N N . PHE A 1 420 ? 2.771 5.595 7.589 1.00 81.00 420 PHE A N 1
ATOM 3202 C CA . PHE A 1 420 ? 2.858 6.279 8.881 1.00 81.00 420 PHE A CA 1
ATOM 3203 C C . PHE A 1 420 ? 2.713 7.804 8.755 1.00 81.00 420 PHE A C 1
ATOM 3205 O O . PHE A 1 420 ? 3.613 8.535 9.171 1.00 81.00 420 PHE A O 1
ATOM 3212 N N . PRO A 1 421 ? 1.595 8.316 8.206 1.00 86.75 421 PRO A N 1
ATOM 3213 C CA . PRO A 1 421 ? 1.401 9.761 8.065 1.00 86.75 421 PRO A CA 1
ATOM 3214 C C . PRO A 1 421 ? 1.323 10.488 9.415 1.00 86.75 421 PRO A C 1
ATOM 3216 O O . PRO A 1 421 ? 1.496 11.699 9.478 1.00 86.75 421 PRO A O 1
ATOM 3219 N N . TRP A 1 422 ? 1.041 9.753 10.488 1.00 91.06 422 TRP A N 1
ATOM 3220 C CA . TRP A 1 422 ? 0.737 10.277 11.811 1.00 91.06 422 TRP A CA 1
ATOM 3221 C C . TRP A 1 422 ? 1.999 10.670 12.584 1.00 91.06 422 TRP A C 1
ATOM 3223 O O . TRP A 1 422 ? 2.968 9.910 12.624 1.00 91.06 422 TRP A O 1
ATOM 3233 N N . ASN A 1 423 ? 1.961 11.807 13.280 1.00 92.19 423 ASN A N 1
ATOM 3234 C CA . ASN A 1 423 ? 2.952 12.103 14.317 1.00 92.19 423 ASN A CA 1
ATOM 3235 C C . ASN A 1 423 ? 2.678 11.306 15.603 1.00 92.19 423 ASN A C 1
ATOM 3237 O O . ASN A 1 423 ? 1.636 10.672 15.763 1.00 92.19 423 ASN A O 1
ATOM 3241 N N . ASN A 1 424 ? 3.598 11.368 16.562 1.00 91.12 424 ASN A N 1
ATOM 3242 C CA . ASN A 1 424 ? 3.494 10.663 17.839 1.00 91.12 424 ASN A CA 1
ATOM 3243 C C . ASN A 1 424 ? 2.217 10.957 18.642 1.00 91.12 424 ASN A C 1
ATOM 3245 O O . ASN A 1 424 ? 1.667 10.043 19.253 1.00 91.12 424 ASN A O 1
ATOM 3249 N N . VAL A 1 425 ? 1.753 12.209 18.667 1.00 89.50 425 VAL A N 1
ATOM 3250 C CA . VAL A 1 425 ? 0.563 12.611 19.432 1.00 89.50 425 VAL A CA 1
ATOM 3251 C C . VAL A 1 425 ? -0.695 12.040 18.787 1.00 89.50 425 VAL A C 1
ATOM 3253 O O . VAL A 1 425 ? -1.532 11.464 19.480 1.00 89.50 425 VAL A O 1
ATOM 3256 N N . GLN A 1 426 ? -0.818 12.172 17.467 1.00 90.69 426 GLN A N 1
ATOM 3257 C CA . GLN A 1 426 ? -1.910 11.592 16.687 1.00 90.69 426 GLN A CA 1
ATOM 3258 C C . GLN A 1 426 ? -1.908 10.070 16.813 1.00 90.69 426 GLN A C 1
ATOM 3260 O O . GLN A 1 426 ? -2.932 9.484 17.147 1.00 90.69 426 GLN A O 1
ATOM 3265 N N . TRP A 1 427 ? -0.748 9.441 16.614 1.00 89.88 427 TRP A N 1
ATOM 3266 C CA . TRP A 1 427 ? -0.581 7.996 16.687 1.00 89.88 427 TRP A CA 1
ATOM 3267 C C . TRP A 1 427 ? -0.981 7.441 18.049 1.00 89.88 427 TRP A C 1
ATOM 3269 O O . TRP A 1 427 ? -1.763 6.499 18.106 1.00 89.88 427 TRP A O 1
ATOM 3279 N N . ALA A 1 428 ? -0.498 8.043 19.141 1.00 86.88 428 ALA A N 1
ATOM 3280 C CA . ALA A 1 428 ? -0.861 7.632 20.493 1.00 86.88 428 ALA A CA 1
ATOM 3281 C C . ALA A 1 428 ? -2.369 7.772 20.731 1.00 86.88 428 ALA A C 1
ATOM 3283 O O . ALA A 1 428 ? -3.008 6.803 21.120 1.00 86.88 428 ALA A O 1
ATOM 3284 N N . LYS A 1 429 ? -2.958 8.932 20.406 1.00 86.00 429 LYS A N 1
ATOM 3285 C CA . LYS A 1 429 ? -4.403 9.168 20.566 1.00 86.00 429 LYS A CA 1
ATOM 3286 C C . LYS A 1 429 ? -5.245 8.170 19.775 1.00 86.00 429 LYS A C 1
ATOM 3288 O O . LYS A 1 429 ? -6.198 7.617 20.314 1.00 86.00 429 LYS A O 1
ATOM 3293 N N . LEU A 1 430 ? -4.902 7.941 18.508 1.00 87.50 430 LEU A N 1
ATOM 3294 C CA . LEU A 1 430 ? -5.624 7.015 17.642 1.00 87.50 430 LEU A CA 1
ATOM 3295 C C . LEU A 1 430 ? -5.467 5.572 18.121 1.00 87.50 430 LEU A C 1
ATOM 3297 O O . LEU A 1 430 ? -6.460 4.859 18.214 1.00 87.50 430 LEU A O 1
ATOM 3301 N N . HIS A 1 431 ? -4.256 5.149 18.489 1.00 86.38 431 HIS A N 1
ATOM 3302 C CA . HIS A 1 431 ? -4.041 3.809 19.023 1.00 86.38 431 HIS A CA 1
ATOM 3303 C C . HIS A 1 431 ? -4.737 3.598 20.363 1.00 86.38 431 HIS A C 1
ATOM 3305 O O . HIS A 1 431 ? -5.317 2.538 20.562 1.00 86.38 431 HIS A O 1
ATOM 3311 N N . ASP A 1 432 ? -4.709 4.565 21.272 1.00 84.19 432 ASP A N 1
ATOM 3312 C CA . ASP A 1 432 ? -5.378 4.436 22.567 1.00 84.19 432 ASP A CA 1
ATOM 3313 C C . ASP A 1 432 ? -6.900 4.359 22.394 1.00 84.19 432 ASP A C 1
ATOM 3315 O O . ASP A 1 432 ? -7.552 3.552 23.055 1.00 84.19 432 ASP A O 1
ATOM 3319 N N . LEU A 1 433 ? -7.454 5.138 21.457 1.00 85.38 433 LEU A N 1
ATOM 3320 C CA . LEU A 1 433 ? -8.888 5.178 21.180 1.00 85.38 433 LEU A CA 1
ATOM 3321 C C . LEU A 1 433 ? -9.389 3.953 20.397 1.00 85.38 433 LEU A C 1
ATOM 3323 O O . LEU A 1 433 ? -10.474 3.450 20.684 1.00 85.38 433 LEU A O 1
ATOM 3327 N N . LEU A 1 434 ? -8.633 3.496 19.396 1.00 86.50 434 LEU A N 1
ATOM 3328 C CA . LEU A 1 434 ? -9.119 2.557 18.376 1.00 86.50 434 LEU A CA 1
ATOM 3329 C C . LEU A 1 434 ? -8.427 1.188 18.410 1.00 86.50 434 LEU A C 1
ATOM 3331 O O . LEU A 1 434 ? -8.952 0.251 17.820 1.00 86.50 434 LEU A O 1
ATOM 3335 N N . VAL A 1 435 ? -7.276 1.046 19.083 1.00 84.81 435 VAL A N 1
ATOM 3336 C CA . VAL A 1 435 ? -6.437 -0.167 18.995 1.00 84.81 435 VAL A CA 1
ATOM 3337 C C . VAL A 1 435 ? -6.144 -0.802 20.362 1.00 84.81 435 VAL A C 1
ATOM 3339 O O . VAL A 1 435 ? -6.537 -1.932 20.616 1.00 84.81 435 VAL A O 1
ATOM 3342 N N . ARG A 1 436 ? -5.451 -0.104 21.270 1.00 79.06 436 ARG A N 1
ATOM 3343 C CA . ARG A 1 436 ? -4.894 -0.647 22.529 1.00 79.06 436 ARG A CA 1
ATOM 3344 C C . ARG A 1 436 ? -5.913 -0.716 23.682 1.00 79.06 436 ARG A C 1
ATOM 3346 O O . ARG A 1 436 ? -5.604 -1.266 24.744 1.00 79.06 436 ARG A O 1
ATOM 3353 N N . GLY A 1 437 ? -7.104 -0.143 23.496 1.00 80.62 437 GLY A N 1
ATOM 3354 C CA . GLY A 1 437 ? -8.189 -0.063 24.479 1.00 80.62 437 GLY A CA 1
ATOM 3355 C C . GLY A 1 437 ? -9.121 -1.278 24.498 1.00 80.62 437 GLY A C 1
ATOM 3356 O O . GLY A 1 437 ? -8.890 -2.281 23.831 1.00 80.62 437 GLY A O 1
ATOM 3357 N N . ASP A 1 438 ? -10.175 -1.196 25.301 1.00 87.69 438 ASP A N 1
ATOM 3358 C CA . ASP A 1 438 ? -11.401 -1.994 25.158 1.00 87.69 438 ASP A CA 1
ATOM 3359 C C . ASP A 1 438 ? -12.400 -1.325 24.198 1.00 87.69 438 ASP A C 1
ATOM 3361 O O . ASP A 1 438 ? -13.439 -1.890 23.899 1.00 87.69 438 ASP A O 1
ATOM 3365 N N . THR A 1 439 ? -12.096 -0.138 23.680 1.00 89.94 439 THR A N 1
ATOM 3366 C CA . THR A 1 439 ? -12.951 0.573 22.734 1.00 89.94 439 THR A CA 1
ATOM 3367 C C . THR A 1 439 ? -12.609 0.248 21.287 1.00 89.94 439 THR A C 1
ATOM 3369 O O . THR A 1 439 ? -11.436 0.086 20.942 1.00 89.94 439 THR A O 1
ATOM 3372 N N . ARG A 1 440 ? -13.624 0.153 20.426 1.00 91.31 440 ARG A N 1
ATOM 3373 C CA . ARG A 1 440 ? -13.481 -0.092 18.985 1.00 91.31 440 ARG A CA 1
ATOM 3374 C C . ARG A 1 440 ? -14.485 0.745 18.199 1.00 91.31 440 ARG A C 1
ATOM 3376 O O . ARG A 1 440 ? -15.615 0.936 18.640 1.00 91.31 440 ARG A O 1
ATOM 3383 N N . LEU A 1 441 ? -14.074 1.200 17.018 1.00 93.69 441 LEU A N 1
ATOM 3384 C CA . LEU A 1 441 ? -14.993 1.693 15.995 1.00 93.69 441 LEU A CA 1
ATOM 3385 C C . LEU A 1 441 ? -15.363 0.505 15.110 1.00 93.69 441 LEU A C 1
ATOM 3387 O O . LEU A 1 441 ? -14.502 -0.031 14.412 1.00 93.69 441 LEU A O 1
ATOM 3391 N N . VAL A 1 442 ? -16.623 0.086 15.165 1.00 94.69 442 VAL A N 1
ATOM 3392 C CA . VAL A 1 442 ? -17.104 -1.100 14.452 1.00 94.69 442 VAL A CA 1
ATOM 3393 C C . VAL A 1 442 ? -18.188 -0.751 13.447 1.00 94.69 442 VAL A C 1
ATOM 3395 O O . VAL A 1 442 ? -18.903 0.233 13.615 1.00 94.69 442 VAL A O 1
ATOM 3398 N N . VAL A 1 443 ? -18.334 -1.582 12.421 1.00 95.19 443 VAL A N 1
ATOM 3399 C CA . VAL A 1 443 ? -19.442 -1.543 11.458 1.00 95.19 443 VAL A CA 1
ATOM 3400 C C . VAL A 1 443 ? -20.243 -2.830 11.503 1.00 95.19 443 VAL A C 1
ATOM 3402 O O . VAL A 1 443 ? -19.706 -3.900 11.795 1.00 95.19 443 VAL A O 1
ATOM 3405 N N . VAL A 1 444 ? -21.528 -2.728 11.188 1.00 93.38 444 VAL A N 1
ATOM 3406 C CA . VAL A 1 444 ? -22.455 -3.864 11.137 1.00 93.38 444 VAL A CA 1
ATOM 3407 C C . VAL A 1 444 ? -23.262 -3.824 9.847 1.00 93.38 444 VAL A C 1
ATOM 3409 O O . VAL A 1 444 ? -23.439 -2.773 9.232 1.00 93.38 444 VAL A O 1
ATOM 3412 N N . VAL A 1 445 ? -23.751 -4.988 9.430 1.00 90.31 445 VAL A N 1
ATOM 3413 C CA . VAL A 1 445 ? -24.669 -5.093 8.295 1.00 90.31 445 VAL A CA 1
ATOM 3414 C C . VAL A 1 445 ? -26.035 -4.544 8.714 1.00 90.31 445 VAL A C 1
ATOM 3416 O O . VAL A 1 445 ? -26.625 -5.026 9.693 1.00 90.31 445 VAL A O 1
ATOM 3419 N N . ALA A 1 446 ? -26.539 -3.551 7.977 1.00 82.19 446 ALA A N 1
ATOM 3420 C CA . ALA A 1 446 ? -27.889 -3.030 8.165 1.00 82.19 446 ALA A CA 1
ATOM 3421 C C . ALA A 1 446 ? -28.905 -4.179 8.041 1.00 82.19 446 ALA A C 1
ATOM 3423 O O . ALA A 1 446 ? -28.837 -4.995 7.118 1.00 82.19 446 ALA A O 1
ATOM 3424 N N . SER A 1 447 ? -29.805 -4.306 9.014 1.00 69.62 447 SER A N 1
ATOM 3425 C CA . SER A 1 447 ? -30.843 -5.338 9.007 1.00 69.62 447 SER A CA 1
ATOM 3426 C C . SER A 1 447 ? -31.798 -5.078 7.845 1.00 69.62 447 SER A C 1
ATOM 3428 O O . SER A 1 447 ? -32.490 -4.069 7.842 1.00 69.62 447 SER A O 1
ATOM 3430 N N . GLN A 1 448 ? -31.917 -6.015 6.900 1.00 59.84 448 GLN A N 1
ATOM 3431 C CA . GLN A 1 448 ? -32.967 -5.948 5.869 1.00 59.84 448 GLN A CA 1
ATOM 3432 C C . GLN A 1 448 ? -34.390 -5.927 6.466 1.00 59.84 448 GLN A C 1
ATOM 3434 O O . GLN A 1 448 ? -35.332 -5.520 5.794 1.00 59.84 448 GLN A O 1
ATOM 3439 N N . GLU A 1 449 ? -34.555 -6.333 7.730 1.00 58.94 449 GLU A N 1
ATOM 3440 C CA . GLU A 1 449 ? -35.831 -6.263 8.457 1.00 58.94 449 GLU A CA 1
ATOM 3441 C C . GLU A 1 449 ? -36.336 -4.819 8.658 1.00 58.94 449 GLU A C 1
ATOM 3443 O O . GLU A 1 449 ? -37.542 -4.626 8.800 1.00 58.94 449 GLU A O 1
ATOM 3448 N N . ASP A 1 450 ? -35.464 -3.804 8.586 1.00 56.06 450 ASP A N 1
ATOM 3449 C CA . ASP A 1 450 ? -35.856 -2.393 8.714 1.00 56.06 450 ASP A CA 1
ATOM 3450 C C . ASP A 1 450 ? -36.430 -1.798 7.408 1.00 56.06 450 ASP A C 1
ATOM 3452 O O . ASP A 1 450 ? -37.022 -0.720 7.433 1.00 56.06 450 ASP A O 1
ATOM 3456 N N . GLU A 1 451 ? -36.318 -2.497 6.271 1.00 56.88 451 GLU A N 1
ATOM 3457 C CA . GLU A 1 451 ? -36.787 -2.014 4.962 1.00 56.88 451 GLU A CA 1
ATOM 3458 C C . GLU A 1 451 ? -38.178 -2.526 4.556 1.00 56.88 451 GLU A C 1
ATOM 3460 O O . GLU A 1 451 ? -38.628 -2.205 3.458 1.00 56.88 451 GLU A O 1
ATOM 3465 N N . GLN A 1 452 ? -38.908 -3.279 5.394 1.00 56.16 452 GLN A N 1
ATOM 3466 C CA . GLN A 1 452 ? -40.308 -3.601 5.074 1.00 56.16 452 GLN A CA 1
ATOM 3467 C C . GLN A 1 452 ? -41.192 -2.343 5.215 1.00 56.16 452 GLN A C 1
ATOM 3469 O O . GLN A 1 452 ? -41.523 -1.961 6.341 1.00 56.16 452 GLN A O 1
ATOM 3474 N N . PRO A 1 453 ? -41.658 -1.710 4.113 1.00 57.28 453 PRO A N 1
ATOM 3475 C CA . PRO A 1 453 ? -42.254 -0.366 4.141 1.00 57.28 453 PRO A CA 1
ATOM 3476 C C . PRO A 1 453 ? -43.689 -0.316 4.699 1.00 57.28 453 PRO A C 1
ATOM 3478 O O . PRO A 1 453 ? -44.397 0.664 4.491 1.00 57.28 453 PRO A O 1
ATOM 3481 N N . GLY A 1 454 ? -44.161 -1.380 5.358 1.00 63.72 454 GLY A N 1
ATOM 3482 C CA . GLY A 1 454 ? -45.580 -1.588 5.670 1.00 63.72 454 GLY A CA 1
ATOM 3483 C C . GLY A 1 454 ? -45.949 -1.678 7.152 1.00 63.72 454 GLY A C 1
ATOM 3484 O O . GLY A 1 454 ? -47.124 -1.854 7.451 1.00 63.72 454 GLY A O 1
ATOM 3485 N N . LEU A 1 455 ? -44.992 -1.588 8.085 1.00 56.66 455 LEU A N 1
ATOM 3486 C CA . LEU A 1 455 ? -45.246 -1.819 9.523 1.00 56.66 455 LEU A CA 1
ATOM 3487 C C . LEU A 1 455 ? -44.599 -0.786 10.468 1.00 56.66 455 LEU A C 1
ATOM 3489 O O . LEU A 1 455 ? -44.522 -1.011 11.675 1.00 56.66 455 LEU A O 1
ATOM 3493 N N . GLN A 1 456 ? -44.152 0.363 9.948 1.00 51.91 456 GLN A N 1
ATOM 3494 C CA . GLN A 1 456 ? -43.335 1.332 10.699 1.00 51.91 456 GLN A CA 1
ATOM 3495 C C . GLN A 1 456 ? -44.095 2.422 11.485 1.00 51.91 456 GLN A C 1
ATOM 3497 O O . GLN A 1 456 ? -43.454 3.212 12.176 1.00 51.91 456 GLN A O 1
ATOM 3502 N N . GLU A 1 457 ? -45.429 2.500 11.462 1.00 56.69 457 GLU A N 1
ATOM 3503 C CA . GLU A 1 457 ? -46.098 3.720 11.958 1.00 56.69 457 GLU A CA 1
ATOM 3504 C C . GLU A 1 457 ? -46.250 3.886 13.484 1.00 56.69 457 GLU A C 1
ATOM 3506 O O . GLU A 1 457 ? -46.616 4.976 13.917 1.00 56.69 457 GLU A O 1
ATOM 3511 N N . THR A 1 458 ? -45.929 2.913 14.348 1.00 52.84 458 THR A N 1
ATOM 3512 C CA . THR A 1 458 ? -46.301 3.053 15.781 1.00 52.84 458 THR A CA 1
ATOM 3513 C C . THR A 1 458 ? -45.216 2.845 16.835 1.00 52.84 458 THR A C 1
ATOM 3515 O O . THR A 1 458 ? -45.531 2.895 18.023 1.00 52.84 458 THR A O 1
ATOM 3518 N N . LYS A 1 459 ? -43.931 2.693 16.490 1.00 50.72 459 LYS A N 1
ATOM 3519 C CA . LYS A 1 459 ? -42.862 2.655 17.513 1.00 50.72 459 LYS A CA 1
ATOM 3520 C C . LYS A 1 459 ? -41.707 3.595 17.195 1.00 50.72 459 LYS A C 1
ATOM 3522 O O . LYS A 1 459 ? -40.597 3.185 16.891 1.00 50.72 459 LYS A O 1
ATOM 3527 N N . LYS A 1 460 ? -41.962 4.886 17.405 1.00 51.31 460 LYS A N 1
ATOM 3528 C CA . LYS A 1 460 ? -40.959 5.964 17.487 1.00 51.31 460 LYS A CA 1
ATOM 3529 C C . LYS A 1 460 ? -40.135 5.913 18.792 1.00 51.31 460 LYS A C 1
ATOM 3531 O O . LYS A 1 460 ? -39.764 6.947 19.339 1.00 51.31 460 LYS A O 1
ATOM 3536 N N . GLY A 1 461 ? -39.908 4.713 19.321 1.00 51.12 461 GLY A N 1
ATOM 3537 C CA . GLY A 1 461 ? -39.113 4.458 20.514 1.00 51.12 461 GLY A CA 1
ATOM 3538 C C . GLY A 1 461 ? -37.969 3.542 20.124 1.00 51.12 461 GLY A C 1
ATOM 3539 O O . GLY A 1 461 ? -38.224 2.372 19.863 1.00 51.12 461 GLY A O 1
ATOM 3540 N N . THR A 1 462 ? -36.768 4.119 20.021 1.00 51.41 462 THR A N 1
ATOM 3541 C CA . THR A 1 462 ? -35.458 3.449 20.094 1.00 51.41 462 THR A CA 1
ATOM 3542 C C . THR A 1 462 ? -35.525 1.938 19.871 1.00 51.41 462 THR A C 1
ATOM 3544 O O . THR A 1 462 ? -35.535 1.150 20.818 1.00 51.41 462 THR A O 1
ATOM 3547 N N . THR A 1 463 ? -35.567 1.512 18.607 1.00 49.47 463 THR A N 1
ATOM 3548 C CA . THR A 1 463 ? -35.251 0.133 18.230 1.00 49.47 463 THR A CA 1
ATOM 3549 C C . THR A 1 463 ? -33.750 -0.066 18.432 1.00 49.47 463 THR A C 1
ATOM 3551 O O . THR A 1 463 ? -32.959 -0.098 17.496 1.00 49.47 463 THR A O 1
ATOM 3554 N N . ASN A 1 464 ? -33.343 -0.150 19.702 1.00 56.41 464 ASN A N 1
ATOM 3555 C CA . ASN A 1 464 ? -32.023 -0.603 20.104 1.00 56.41 464 ASN A CA 1
ATOM 3556 C C . ASN A 1 464 ? -31.908 -2.054 19.648 1.00 56.41 464 ASN A C 1
ATOM 3558 O O . ASN A 1 464 ? -32.283 -2.979 20.369 1.00 56.41 464 ASN A O 1
ATOM 3562 N N . ARG A 1 465 ? -31.416 -2.263 18.426 1.00 63.72 465 ARG A N 1
ATOM 3563 C CA . ARG A 1 465 ? -30.891 -3.566 18.039 1.00 63.72 465 ARG A CA 1
ATOM 3564 C C . ARG A 1 465 ? -29.839 -3.915 19.099 1.00 63.72 465 ARG A C 1
ATOM 3566 O O . ARG A 1 465 ? -28.959 -3.083 19.337 1.00 63.72 465 ARG A O 1
ATOM 3573 N N . PRO A 1 466 ? -29.931 -5.065 19.786 1.00 83.06 466 PRO A N 1
ATOM 3574 C CA . PRO A 1 466 ? -28.957 -5.405 20.809 1.00 83.06 466 PRO A CA 1
ATOM 3575 C C . PRO A 1 466 ? -27.624 -5.700 20.115 1.00 83.06 466 PRO A C 1
ATOM 3577 O O . PRO A 1 466 ? -27.382 -6.805 19.640 1.00 83.06 466 PRO A O 1
ATOM 3580 N N . LEU A 1 467 ? -26.785 -4.668 19.982 1.00 92.38 467 LEU A N 1
ATOM 3581 C CA . LEU A 1 467 ? -25.391 -4.804 19.560 1.00 92.38 467 LEU A CA 1
ATOM 3582 C C . LEU A 1 467 ? -24.577 -5.498 20.654 1.00 92.38 467 LEU A C 1
ATOM 3584 O O . LEU A 1 467 ? -23.595 -6.173 20.358 1.00 92.38 467 LEU A O 1
ATOM 3588 N N . GLU A 1 468 ? -25.003 -5.354 21.910 1.00 94.31 468 GLU A N 1
ATOM 3589 C CA . GLU A 1 468 ? -24.445 -6.062 23.055 1.00 94.31 468 GLU A CA 1
ATOM 3590 C C . GLU A 1 468 ? -24.466 -7.575 22.824 1.00 94.31 468 GLU A C 1
ATOM 3592 O O . GLU A 1 468 ? -25.454 -8.167 22.390 1.00 94.31 468 GLU A O 1
ATOM 3597 N N . GLY A 1 469 ? -23.328 -8.206 23.090 1.00 93.69 469 GLY A N 1
ATOM 3598 C CA . GLY A 1 469 ? -23.104 -9.622 22.856 1.00 93.69 469 GLY A CA 1
ATOM 3599 C C . GLY A 1 469 ? -22.671 -9.973 21.434 1.00 93.69 469 GLY A C 1
ATOM 3600 O O . GLY A 1 469 ? -22.175 -11.086 21.252 1.00 93.69 469 GLY A O 1
ATOM 3601 N N . LEU A 1 470 ? -22.768 -9.081 20.437 1.00 95.00 470 LEU A N 1
ATOM 3602 C CA . LEU A 1 470 ? -22.236 -9.374 19.101 1.00 95.00 470 LEU A CA 1
ATOM 3603 C C . LEU A 1 470 ? -20.721 -9.559 19.154 1.00 95.00 470 LEU A C 1
ATOM 3605 O O . LEU A 1 470 ? -20.004 -8.823 19.835 1.00 95.00 470 LEU A O 1
ATOM 3609 N N . ARG A 1 471 ? -20.228 -10.547 18.408 1.00 94.62 471 ARG A N 1
ATOM 3610 C CA . ARG A 1 471 ? -18.794 -10.779 18.258 1.00 94.62 471 ARG A CA 1
ATOM 3611 C C . ARG A 1 471 ? -18.199 -9.732 17.321 1.00 94.62 471 ARG A C 1
ATOM 3613 O O . ARG A 1 471 ? -18.724 -9.493 16.234 1.00 94.62 471 ARG A O 1
ATOM 3620 N N . VAL A 1 472 ? -17.096 -9.141 17.752 1.00 92.38 472 VAL A N 1
ATOM 3621 C CA . VAL A 1 472 ? -16.265 -8.221 16.986 1.00 92.38 472 VAL A CA 1
ATOM 3622 C C . VAL A 1 472 ? -15.170 -9.022 16.298 1.00 92.38 472 VAL A C 1
ATOM 3624 O O . VAL A 1 472 ? -14.446 -9.789 16.931 1.00 92.38 472 VAL A O 1
ATOM 3627 N N . ILE A 1 473 ? -15.043 -8.836 14.992 1.00 91.00 473 ILE A N 1
ATOM 3628 C CA . ILE A 1 473 ? -13.974 -9.398 14.177 1.00 91.00 473 ILE A CA 1
ATOM 3629 C C . ILE A 1 473 ? -12.873 -8.334 14.105 1.00 91.00 473 ILE A C 1
ATOM 3631 O O . ILE A 1 473 ? -13.065 -7.316 13.432 1.00 91.00 473 ILE A O 1
ATOM 3635 N N . PRO A 1 474 ? -11.758 -8.513 14.839 1.00 84.81 474 PRO A N 1
ATOM 3636 C CA . PRO A 1 474 ? -10.710 -7.507 14.926 1.00 84.81 474 PRO A CA 1
ATOM 3637 C C . PRO A 1 474 ? -9.934 -7.421 13.612 1.00 84.81 474 PRO A C 1
ATOM 3639 O O . PRO A 1 474 ? -9.738 -8.431 12.929 1.00 84.81 474 PRO A O 1
ATOM 3642 N N . ILE A 1 475 ? -9.413 -6.235 13.293 1.00 72.31 475 ILE A N 1
ATOM 3643 C CA . ILE A 1 475 ? -8.431 -6.100 12.216 1.00 72.31 475 ILE A CA 1
ATOM 3644 C C . ILE A 1 475 ? -7.021 -6.370 12.761 1.00 72.31 475 ILE A C 1
ATOM 3646 O O . ILE A 1 475 ? -6.679 -5.972 13.869 1.00 72.31 475 ILE A O 1
ATOM 3650 N N . GLU A 1 476 ? -6.221 -7.047 11.933 1.00 63.97 476 GLU A N 1
ATOM 3651 C CA . GLU A 1 476 ? -4.836 -7.536 12.017 1.00 63.97 476 GLU A CA 1
ATOM 3652 C C . GLU A 1 476 ? -3.855 -7.106 13.123 1.00 63.97 476 GLU A C 1
ATOM 3654 O O . GLU A 1 476 ? -2.893 -7.843 13.365 1.00 63.97 476 GLU A O 1
ATOM 3659 N N . TYR A 1 477 ? -4.016 -5.959 13.780 1.00 55.91 477 TYR A N 1
ATOM 3660 C CA . TYR A 1 477 ? -2.958 -5.343 14.574 1.00 55.91 477 TYR A CA 1
ATOM 3661 C C . TYR A 1 477 ? -2.797 -5.867 16.003 1.00 55.91 477 TYR A C 1
ATOM 3663 O O . TYR A 1 477 ? -1.675 -5.782 16.504 1.00 55.91 477 TYR A O 1
ATOM 3671 N N . ASP A 1 478 ? -3.816 -6.486 16.603 1.00 54.25 478 ASP A N 1
ATOM 3672 C CA . ASP A 1 478 ? -3.678 -7.198 17.884 1.00 54.25 478 ASP A CA 1
ATOM 3673 C C . ASP A 1 478 ? -3.334 -8.673 17.628 1.00 54.25 478 ASP A C 1
ATOM 3675 O O . ASP A 1 478 ? -4.176 -9.565 17.517 1.00 54.25 478 ASP A O 1
ATOM 3679 N N . ALA A 1 479 ? -2.041 -8.917 17.435 1.00 48.91 479 ALA A N 1
ATOM 3680 C CA . ALA A 1 479 ? -1.480 -10.195 17.016 1.00 48.91 479 ALA A CA 1
ATOM 3681 C C . ALA A 1 479 ? -1.318 -11.229 18.150 1.00 48.91 479 ALA A C 1
ATOM 3683 O O . ALA A 1 479 ? -0.417 -12.066 18.085 1.00 48.91 479 ALA A O 1
ATOM 3684 N N . GLU A 1 480 ? -2.163 -11.187 19.182 1.00 56.69 480 GLU A N 1
ATOM 3685 C CA . GLU A 1 480 ? -2.198 -12.270 20.173 1.00 56.69 480 GLU A CA 1
ATOM 3686 C C . GLU A 1 480 ? -2.859 -13.529 19.598 1.00 56.69 480 GLU A C 1
ATOM 3688 O O . GLU A 1 480 ? -2.427 -14.637 19.908 1.00 56.69 480 GLU A O 1
ATOM 3693 N N . VAL A 1 481 ? -3.834 -13.374 18.693 1.00 58.81 481 VAL A N 1
ATOM 3694 C CA . VAL A 1 481 ? -4.492 -14.507 18.025 1.00 58.81 481 VAL A CA 1
ATOM 3695 C C . VAL A 1 481 ? -3.726 -14.885 16.750 1.00 58.81 481 VAL A C 1
ATOM 3697 O O . VAL A 1 481 ? -3.626 -14.040 15.844 1.00 58.81 481 VAL A O 1
ATOM 3700 N N . PRO A 1 482 ? -3.210 -16.128 16.638 1.00 63.25 482 PRO A N 1
ATOM 3701 C CA . PRO A 1 482 ? -2.563 -16.625 15.428 1.00 63.25 482 PRO A CA 1
ATOM 3702 C C . PRO A 1 482 ? -3.445 -16.444 14.189 1.00 63.25 482 PRO A C 1
ATOM 3704 O O . PRO A 1 482 ? -4.645 -16.704 14.223 1.00 63.25 482 PRO A O 1
ATOM 3707 N N . LEU A 1 483 ? -2.839 -16.047 13.065 1.00 65.56 483 LEU A N 1
ATOM 3708 C CA . LEU A 1 483 ? -3.537 -15.806 11.791 1.00 65.56 483 LEU A CA 1
ATOM 3709 C C . LEU A 1 483 ? -4.425 -16.978 11.342 1.00 65.56 483 LEU A C 1
ATOM 3711 O O . LEU A 1 483 ? -5.489 -16.752 10.778 1.00 65.56 483 LEU A O 1
ATOM 3715 N N . MET A 1 484 ? -4.002 -18.215 11.611 1.00 58.62 484 MET A N 1
ATOM 3716 C CA . MET A 1 484 ? -4.704 -19.438 11.205 1.00 58.62 484 MET A CA 1
ATOM 3717 C C . MET A 1 484 ? -6.007 -19.712 11.946 1.00 58.62 484 MET A C 1
ATOM 3719 O O . MET A 1 484 ? -6.855 -20.434 11.434 1.00 58.62 484 MET A O 1
ATOM 3723 N N . GLU A 1 485 ? -6.163 -19.154 13.141 1.00 69.81 485 GLU A N 1
ATOM 3724 C CA . GLU A 1 485 ? -7.316 -19.410 14.007 1.00 69.81 485 GLU A CA 1
ATOM 3725 C C . GLU A 1 485 ? -8.383 -18.317 13.863 1.00 69.81 485 GLU A C 1
ATOM 3727 O O . GLU A 1 485 ? -9.443 -18.375 14.487 1.00 69.81 485 GLU A O 1
ATOM 3732 N N . ARG A 1 486 ? -8.121 -17.302 13.028 1.00 75.31 486 ARG A N 1
ATOM 3733 C CA . ARG A 1 486 ? -9.017 -16.161 12.861 1.00 75.31 486 ARG A CA 1
ATOM 3734 C C . ARG A 1 486 ? -10.230 -16.537 12.026 1.00 75.31 486 ARG A C 1
ATOM 3736 O O . ARG A 1 486 ? -10.130 -16.922 10.865 1.00 75.31 486 ARG A O 1
ATOM 3743 N N . GLN A 1 487 ? -11.398 -16.331 12.615 1.00 84.81 487 GLN A N 1
ATOM 3744 C CA . GLN A 1 487 ? -12.670 -16.397 11.913 1.00 84.81 487 GLN A CA 1
ATOM 3745 C C . GLN A 1 487 ? -13.026 -15.014 11.380 1.00 84.81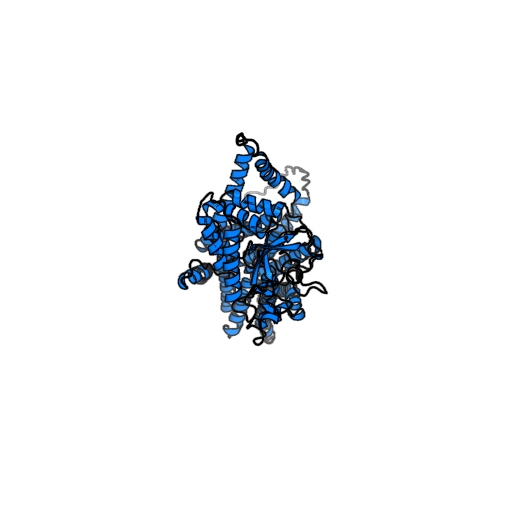 487 GLN A C 1
ATOM 3747 O O . GLN A 1 487 ? -13.274 -14.086 12.151 1.00 84.81 487 GLN A O 1
ATOM 3752 N N . THR A 1 488 ? -13.053 -14.885 10.056 1.00 86.06 488 THR A N 1
ATOM 3753 C CA . THR A 1 488 ? -13.294 -13.615 9.357 1.00 86.06 488 THR A CA 1
ATOM 3754 C C . THR A 1 488 ? -14.764 -13.301 9.125 1.00 86.06 488 THR A C 1
ATOM 3756 O O . THR A 1 488 ? -15.082 -12.171 8.767 1.00 86.06 488 THR A O 1
ATOM 3759 N N . GLY A 1 489 ? -15.664 -14.259 9.349 1.00 87.88 489 GLY A N 1
ATOM 3760 C CA . GLY A 1 489 ? -17.108 -14.093 9.191 1.00 87.88 489 GLY A CA 1
ATOM 3761 C C . GLY A 1 489 ? -17.909 -14.592 10.398 1.00 87.88 489 GLY A C 1
ATOM 3762 O O . GLY A 1 489 ? -17.318 -15.001 11.405 1.00 87.88 489 GLY A O 1
ATOM 3763 N N . PRO A 1 490 ? -19.250 -14.549 10.309 1.00 89.06 490 PRO A N 1
ATOM 3764 C CA . PRO A 1 490 ? -20.150 -15.134 11.301 1.00 89.06 490 PRO A CA 1
ATOM 3765 C C . PRO A 1 490 ? -19.908 -16.634 11.507 1.00 89.06 490 PRO A C 1
ATOM 3767 O O . PRO A 1 490 ? -19.615 -17.364 10.560 1.00 89.06 490 PRO A O 1
ATOM 3770 N N . LEU A 1 491 ? -20.042 -17.096 12.751 1.00 91.00 491 LEU A N 1
ATOM 3771 C CA . LEU A 1 491 ? -20.054 -18.522 13.080 1.00 91.00 491 LEU A CA 1
ATOM 3772 C C . LEU A 1 491 ? -21.398 -19.170 12.714 1.00 91.00 491 LEU A C 1
ATOM 3774 O O . LEU A 1 491 ? -22.410 -18.469 12.653 1.00 91.00 491 LEU A O 1
ATOM 3778 N N . PRO A 1 492 ? -21.466 -20.508 12.556 1.00 91.19 492 PRO A N 1
ATOM 3779 C CA . PRO A 1 492 ? -22.743 -21.209 12.488 1.00 91.19 492 PRO A CA 1
ATOM 3780 C C . PRO A 1 492 ? -23.631 -20.840 13.687 1.00 91.19 492 PRO A C 1
ATOM 3782 O O . PRO A 1 492 ? -23.248 -21.038 14.838 1.00 91.19 492 PRO A O 1
ATOM 3785 N N . GLY A 1 493 ? -24.808 -20.275 13.408 1.00 90.75 493 GLY A N 1
ATOM 3786 C CA . GLY A 1 493 ? -25.759 -19.798 14.420 1.00 90.75 493 GLY A CA 1
ATOM 3787 C C . GLY A 1 493 ? -25.653 -18.307 14.772 1.00 90.75 493 GLY A C 1
ATOM 3788 O O . GLY A 1 493 ? -26.597 -17.760 15.340 1.00 90.75 493 GLY A O 1
ATOM 3789 N N . GLU A 1 494 ? -24.575 -17.615 14.396 1.00 90.50 494 GLU A N 1
ATOM 3790 C CA . GLU A 1 494 ? -24.496 -16.155 14.509 1.00 90.50 494 GLU A CA 1
ATOM 3791 C C . GLU A 1 494 ? -25.191 -15.506 13.304 1.00 90.50 494 GLU A C 1
ATOM 3793 O O . GLU A 1 494 ? -24.799 -15.710 12.158 1.00 90.50 494 GLU A O 1
ATOM 3798 N N . ARG A 1 495 ? -26.230 -14.699 13.559 1.00 86.62 495 ARG A N 1
ATOM 3799 C CA . ARG A 1 495 ? -26.934 -13.955 12.496 1.00 86.62 495 ARG A CA 1
ATOM 3800 C C . ARG A 1 495 ? -26.104 -12.797 11.942 1.00 86.62 495 ARG A C 1
ATOM 3802 O O . ARG A 1 495 ? -26.246 -12.446 10.778 1.00 86.62 495 ARG A O 1
ATOM 3809 N N . SER A 1 496 ? -25.288 -12.180 12.791 1.00 91.06 496 SER A N 1
ATOM 3810 C CA . SER A 1 496 ? -24.492 -11.003 12.457 1.00 91.06 496 SER A CA 1
ATOM 3811 C C . SER A 1 496 ? -23.253 -10.919 13.334 1.00 91.06 496 SER A C 1
ATOM 3813 O O . SER A 1 496 ? -23.210 -11.456 14.442 1.00 91.06 496 SER A O 1
ATOM 3815 N N . VAL A 1 497 ? -22.267 -10.183 12.842 1.00 94.50 497 VAL A N 1
ATOM 3816 C CA . VAL A 1 497 ? -21.032 -9.835 13.543 1.00 94.50 497 VAL A CA 1
ATOM 3817 C C . VAL A 1 497 ? -20.756 -8.351 13.342 1.00 94.50 497 VAL A C 1
ATOM 3819 O O . VAL A 1 497 ? -21.313 -7.722 12.440 1.00 94.50 497 VAL A O 1
ATOM 3822 N N . ALA A 1 498 ? -19.906 -7.797 14.194 1.00 95.06 498 ALA A N 1
ATOM 3823 C CA . ALA A 1 498 ? -19.382 -6.454 14.034 1.00 95.06 498 ALA A CA 1
ATOM 3824 C C . ALA A 1 498 ? -17.953 -6.536 13.490 1.00 95.06 498 ALA A C 1
ATOM 3826 O O . ALA A 1 498 ? -17.159 -7.358 13.941 1.00 95.06 498 ALA A O 1
ATOM 3827 N N . TYR A 1 499 ? -17.611 -5.692 12.528 1.00 93.81 499 TYR A N 1
ATOM 3828 C CA . TYR A 1 499 ? -16.264 -5.622 11.971 1.00 93.81 499 TYR A CA 1
ATOM 3829 C C . TYR A 1 499 ? -15.555 -4.403 12.529 1.00 93.81 499 TYR A C 1
ATOM 3831 O O . TYR A 1 499 ? -16.074 -3.296 12.416 1.00 93.81 499 TYR A O 1
ATOM 3839 N N . ASP A 1 500 ? -14.372 -4.591 13.104 1.00 92.38 500 ASP A N 1
ATOM 3840 C CA . ASP A 1 500 ? -13.485 -3.468 13.400 1.00 92.38 500 ASP A CA 1
ATOM 3841 C C . ASP A 1 500 ? -13.172 -2.719 12.094 1.00 92.38 500 ASP A C 1
ATOM 3843 O O . ASP A 1 500 ? -13.036 -3.335 11.034 1.00 92.38 500 ASP A O 1
ATOM 3847 N N . LEU A 1 501 ? -13.124 -1.390 12.154 1.00 88.94 501 LEU A N 1
ATOM 3848 C CA . LEU A 1 501 ? -12.974 -0.529 10.988 1.00 88.94 501 LEU A CA 1
ATOM 3849 C C . LEU A 1 501 ? -11.625 0.196 10.937 1.00 88.94 501 LEU A C 1
ATOM 3851 O O . LEU A 1 501 ? -11.331 0.774 9.891 1.00 88.94 501 LEU A O 1
ATOM 3855 N N . TRP A 1 502 ? -10.797 0.146 11.998 1.00 86.19 502 TRP A N 1
ATOM 3856 C CA . TRP A 1 502 ? -9.517 0.873 12.094 1.00 86.19 502 TRP A CA 1
ATOM 3857 C C . TRP A 1 502 ? -8.742 0.798 10.777 1.00 86.19 502 TRP A C 1
ATOM 3859 O O . TRP A 1 502 ? -8.773 1.732 9.985 1.00 86.19 502 TRP A O 1
ATOM 3869 N N . SER A 1 503 ? -8.169 -0.347 10.415 1.00 78.44 503 SER A N 1
ATOM 3870 C CA . SER A 1 503 ? -7.315 -0.394 9.221 1.00 78.44 503 SER A CA 1
ATOM 3871 C C . SER A 1 503 ? -8.054 -0.308 7.880 1.00 78.44 503 SER A C 1
ATOM 3873 O O . SER A 1 503 ? -7.377 -0.310 6.864 1.00 78.44 503 SER A O 1
ATOM 3875 N N . ARG A 1 504 ? -9.393 -0.210 7.849 1.00 84.88 504 ARG A N 1
ATOM 3876 C CA . ARG A 1 504 ? -10.193 -0.091 6.612 1.00 84.88 504 ARG A CA 1
ATOM 3877 C C . ARG A 1 504 ? -10.476 1.341 6.199 1.00 84.88 504 ARG A C 1
ATOM 3879 O O . ARG A 1 504 ? -10.585 1.608 5.008 1.00 84.88 504 ARG A O 1
ATOM 3886 N N . VAL A 1 505 ? -10.653 2.233 7.170 1.00 85.19 505 VAL A N 1
ATOM 3887 C CA . VAL A 1 505 ? -10.983 3.642 6.900 1.00 85.19 505 VAL A CA 1
ATOM 3888 C C . VAL A 1 505 ? -10.011 4.620 7.558 1.00 85.19 505 VAL A C 1
ATOM 3890 O O . VAL A 1 505 ? -9.908 5.755 7.099 1.00 85.19 505 VAL A O 1
ATOM 3893 N N . ILE A 1 506 ? -9.270 4.192 8.590 1.00 84.69 506 ILE A N 1
ATOM 3894 C CA . ILE A 1 506 ? -8.224 4.969 9.280 1.00 84.69 506 ILE A CA 1
ATOM 3895 C C . ILE A 1 506 ? -7.080 4.027 9.693 1.00 84.69 506 ILE A C 1
ATOM 3897 O O . ILE A 1 506 ? -7.032 3.496 10.796 1.00 84.69 506 ILE A O 1
ATOM 3901 N N . GLY A 1 507 ? -6.136 3.785 8.803 1.00 83.62 507 GLY A N 1
ATOM 3902 C CA . GLY A 1 507 ? -5.022 2.883 9.030 1.00 83.62 507 GLY A CA 1
ATOM 3903 C C . GLY A 1 507 ? -3.661 3.562 9.075 1.00 83.62 507 GLY A C 1
ATOM 3904 O O . GLY A 1 507 ? -3.485 4.778 9.100 1.00 83.62 507 GLY A O 1
ATOM 3905 N N . ILE A 1 508 ? -2.656 2.700 9.030 1.00 82.50 508 ILE A N 1
ATOM 3906 C CA . ILE A 1 508 ? -1.251 3.080 8.878 1.00 82.50 508 ILE A CA 1
ATOM 3907 C C . ILE A 1 508 ? -0.980 3.652 7.486 1.00 82.50 508 ILE A C 1
ATOM 3909 O O . ILE A 1 508 ? -0.118 4.514 7.338 1.00 82.50 508 ILE A O 1
ATOM 3913 N N . THR A 1 509 ? -1.712 3.139 6.498 1.00 79.75 509 THR A N 1
ATOM 3914 C CA . THR A 1 509 ? -1.587 3.445 5.069 1.00 79.75 509 THR A CA 1
ATOM 3915 C C . THR A 1 509 ? -2.848 4.036 4.459 1.00 79.75 509 THR A C 1
ATOM 3917 O O . THR A 1 509 ? -2.843 4.384 3.285 1.00 79.75 509 THR A O 1
ATOM 3920 N N . THR A 1 510 ? -3.910 4.161 5.250 1.00 80.81 510 THR A N 1
ATOM 3921 C CA . THR A 1 510 ? -5.274 4.416 4.789 1.00 80.81 510 THR A CA 1
ATOM 3922 C C . THR A 1 510 ? -5.865 5.558 5.592 1.00 80.81 510 THR A C 1
ATOM 3924 O O . THR A 1 510 ? -5.761 5.572 6.814 1.00 80.81 510 THR A O 1
ATOM 3927 N N . PHE A 1 511 ? -6.529 6.498 4.940 1.00 84.31 511 PHE A N 1
ATOM 3928 C CA . PHE A 1 511 ? -7.389 7.460 5.618 1.00 84.31 511 PHE A CA 1
ATOM 3929 C C . PHE A 1 511 ? -8.421 8.000 4.633 1.00 84.31 511 PHE A C 1
ATOM 3931 O O . PHE A 1 511 ? -8.154 8.151 3.440 1.00 84.31 511 PHE A O 1
ATOM 3938 N N . GLN A 1 512 ? -9.611 8.297 5.146 1.00 87.75 512 GLN A N 1
ATOM 3939 C CA . GLN A 1 512 ? -10.672 8.951 4.387 1.00 87.75 512 GLN A CA 1
ATOM 3940 C C . GLN A 1 512 ? -10.722 10.428 4.765 1.00 87.75 512 GLN A C 1
ATOM 3942 O O . GLN A 1 512 ? -10.728 10.751 5.952 1.00 87.75 512 GLN A O 1
ATOM 3947 N N . ASP A 1 513 ? -10.790 11.319 3.772 1.00 85.00 513 ASP A N 1
ATOM 3948 C CA . ASP A 1 513 ? -10.651 12.768 3.980 1.00 85.00 513 ASP A CA 1
ATOM 3949 C C . ASP A 1 513 ? -11.585 13.301 5.068 1.00 85.00 513 ASP A C 1
ATOM 3951 O O . ASP A 1 513 ? -11.141 14.010 5.967 1.00 85.00 513 ASP A O 1
ATOM 3955 N N . VAL A 1 514 ? -12.868 12.923 5.026 1.00 89.69 514 VAL A N 1
ATOM 3956 C CA . VAL A 1 514 ? -13.873 13.392 5.996 1.00 89.69 514 VAL A CA 1
ATOM 3957 C C . VAL A 1 514 ? -13.533 12.987 7.428 1.00 89.69 514 VAL A C 1
ATOM 3959 O O . VAL A 1 514 ? -13.830 13.728 8.357 1.00 89.69 514 VAL A O 1
ATOM 3962 N N . ILE A 1 515 ? -12.863 11.849 7.609 1.00 91.00 515 ILE A N 1
ATOM 3963 C CA . ILE A 1 515 ? -12.437 11.367 8.920 1.00 91.00 515 ILE A CA 1
ATOM 3964 C C . ILE A 1 515 ? -11.113 12.022 9.328 1.00 91.00 515 ILE A C 1
ATOM 3966 O O . ILE A 1 515 ? -10.951 12.449 10.471 1.00 91.00 515 ILE A O 1
ATOM 3970 N N . LEU A 1 516 ? -10.178 12.160 8.383 1.00 88.69 516 LEU A N 1
ATOM 3971 C CA . LEU A 1 516 ? -8.901 12.836 8.595 1.00 88.69 516 LEU A CA 1
ATOM 3972 C C . LEU A 1 516 ? -9.106 14.278 9.075 1.00 88.69 516 LEU A C 1
ATOM 3974 O O . LEU A 1 516 ? -8.427 14.703 10.008 1.00 88.69 516 LEU A O 1
ATOM 3978 N N . GLN A 1 517 ? -10.061 15.016 8.499 1.00 89.19 517 GLN A N 1
ATOM 3979 C CA . GLN A 1 517 ? -10.357 16.385 8.932 1.00 89.19 517 GLN A CA 1
ATOM 3980 C C . GLN A 1 517 ? -10.756 16.458 10.411 1.00 89.19 517 GLN A C 1
ATOM 3982 O O . GLN A 1 517 ? -10.278 17.338 11.125 1.00 89.19 517 GLN A O 1
ATOM 3987 N N . GLU A 1 518 ? -11.544 15.503 10.910 1.00 91.12 518 GLU A N 1
ATOM 3988 C CA . GLU A 1 518 ? -11.917 15.454 12.330 1.00 91.12 518 GLU A CA 1
ATOM 3989 C C . GLU A 1 518 ? -10.714 15.165 13.241 1.00 91.12 518 GLU A C 1
ATOM 3991 O O . GLU A 1 518 ? -10.585 15.747 14.326 1.00 91.12 518 GLU A O 1
ATOM 3996 N N . ILE A 1 519 ? -9.789 14.306 12.796 1.00 88.25 519 ILE A N 1
ATOM 3997 C CA . ILE A 1 519 ? -8.542 13.998 13.516 1.00 88.25 519 ILE A CA 1
ATOM 3998 C C . ILE A 1 519 ? -7.637 15.237 13.577 1.00 88.25 519 ILE A C 1
ATOM 4000 O O . ILE A 1 519 ? -7.113 15.583 14.644 1.00 88.25 519 ILE A O 1
ATOM 4004 N N . LEU A 1 520 ? -7.467 15.930 12.448 1.00 87.75 520 LEU A N 1
ATOM 4005 C CA . LEU A 1 520 ? -6.631 17.127 12.346 1.00 87.75 520 LEU A CA 1
ATOM 4006 C C . LEU A 1 520 ? -7.219 18.292 13.149 1.00 87.75 520 LEU A C 1
ATOM 4008 O O . LEU A 1 520 ? -6.502 18.904 13.943 1.00 87.75 520 LEU A O 1
ATOM 4012 N N . ALA A 1 521 ? -8.527 18.539 13.041 1.00 87.81 521 ALA A N 1
ATOM 4013 C CA . ALA A 1 521 ? -9.224 19.557 13.826 1.00 87.81 521 ALA A CA 1
ATOM 4014 C C . ALA A 1 521 ? -9.086 19.308 15.337 1.00 87.81 521 ALA A C 1
ATOM 4016 O O . ALA A 1 521 ? -8.901 20.242 16.120 1.00 87.81 521 ALA A O 1
ATOM 4017 N N . SER A 1 522 ? -9.107 18.039 15.751 1.00 83.19 522 SER A N 1
ATOM 4018 C CA . SER A 1 522 ? -8.913 17.652 17.153 1.00 83.19 522 SER A CA 1
ATOM 4019 C C . SER A 1 522 ? -7.458 17.808 17.618 1.00 83.19 522 SER A C 1
ATOM 4021 O O . SER A 1 522 ? -7.199 18.021 18.803 1.00 83.19 522 SER A O 1
ATOM 4023 N N . SER A 1 523 ? -6.496 17.729 16.696 1.00 82.19 523 SER A N 1
ATOM 4024 C CA . SER A 1 523 ? -5.067 17.919 16.978 1.00 82.19 523 SER A CA 1
ATOM 4025 C C . SER A 1 523 ? -4.685 19.401 17.072 1.00 82.19 523 SER A C 1
ATOM 4027 O O . SER A 1 523 ? -3.891 19.769 17.935 1.00 82.19 523 SER A O 1
ATOM 4029 N N . ALA A 1 524 ? -5.291 20.257 16.244 1.00 81.62 524 ALA A N 1
ATOM 4030 C CA . ALA A 1 524 ? -4.985 21.687 16.168 1.00 81.62 524 ALA A CA 1
ATOM 4031 C C . ALA A 1 524 ? -5.360 22.481 17.431 1.00 81.62 524 ALA A C 1
ATOM 4033 O O . ALA A 1 524 ? -4.752 23.508 17.716 1.00 81.62 524 ALA A O 1
ATOM 4034 N N . LYS A 1 525 ? -6.334 22.010 18.222 1.00 78.06 525 LYS A N 1
ATOM 4035 C CA . LYS A 1 525 ? -6.831 22.744 19.400 1.00 78.06 525 LYS A CA 1
ATOM 4036 C C . LYS A 1 525 ? -5.850 22.831 20.578 1.00 78.06 525 LYS A C 1
ATOM 4038 O O . LYS A 1 525 ? -6.207 23.449 21.570 1.00 78.06 525 LYS A O 1
ATOM 4043 N N . GLY A 1 526 ? -4.643 22.254 20.483 1.00 63.66 526 GLY A N 1
ATOM 4044 C CA . GLY A 1 526 ? -3.449 22.588 21.291 1.00 63.66 526 GLY A CA 1
ATOM 4045 C C . GLY A 1 526 ? -3.540 22.502 22.825 1.00 63.66 526 GLY A C 1
ATOM 4046 O O . GLY A 1 526 ? -2.547 22.735 23.505 1.00 63.66 526 GLY A O 1
ATOM 4047 N N . GLY A 1 527 ? -4.702 22.184 23.388 1.00 54.47 527 GLY A N 1
ATOM 4048 C CA . GLY A 1 527 ? -4.990 22.357 24.801 1.00 54.47 527 GLY A CA 1
ATOM 4049 C C . GLY A 1 527 ? -4.925 21.056 25.582 1.00 54.47 527 GLY A C 1
ATOM 4050 O O . GLY A 1 527 ? -5.397 20.016 25.126 1.00 54.47 527 GLY A O 1
ATOM 4051 N N . ASN A 1 528 ? -4.464 21.175 26.827 1.00 52.28 528 ASN A N 1
ATOM 4052 C CA . ASN A 1 528 ? -4.687 20.262 27.958 1.00 52.28 528 ASN A CA 1
ATOM 4053 C C . ASN A 1 528 ? -6.175 19.984 28.260 1.00 52.28 528 ASN A C 1
ATOM 4055 O O . ASN A 1 528 ? -6.501 19.456 29.325 1.00 52.28 528 ASN A O 1
ATOM 4059 N N . GLU A 1 529 ? -7.088 20.352 27.358 1.00 48.41 529 GLU A N 1
ATOM 4060 C CA . GLU A 1 529 ? -8.457 19.887 27.400 1.00 48.41 529 GLU A CA 1
ATOM 4061 C C . GLU A 1 529 ? -8.363 18.363 27.404 1.00 48.41 529 GLU A C 1
ATOM 4063 O O . GLU A 1 529 ? -7.905 17.743 26.437 1.00 48.41 529 GLU A O 1
ATOM 4068 N N . LYS A 1 530 ? -8.710 17.762 28.549 1.00 49.69 530 LYS A N 1
ATOM 4069 C CA . LYS A 1 530 ? -9.015 16.342 28.633 1.00 49.69 530 LYS A CA 1
ATOM 4070 C C . LYS A 1 530 ? -10.175 16.155 27.676 1.00 49.69 530 LYS A C 1
ATOM 4072 O O . LYS A 1 530 ? -11.328 16.253 28.081 1.00 49.69 530 LYS A O 1
ATOM 4077 N N . TYR A 1 531 ? -9.860 15.947 26.403 1.00 49.38 531 TYR A N 1
ATOM 4078 C CA . TYR A 1 531 ? -10.777 15.380 25.449 1.00 49.38 531 TYR A CA 1
ATOM 4079 C C . TYR A 1 531 ? -11.304 14.146 26.145 1.00 49.38 531 TYR A C 1
ATOM 4081 O O . TYR A 1 531 ? -10.589 13.156 26.316 1.00 49.38 531 TYR A O 1
ATOM 4089 N N . THR A 1 532 ? -12.535 14.234 26.628 1.00 57.34 532 THR A N 1
ATOM 4090 C CA . THR A 1 532 ? -13.248 13.032 26.981 1.00 57.34 532 THR A CA 1
ATOM 4091 C C . THR A 1 532 ? -13.264 12.238 25.687 1.00 57.34 532 THR A C 1
ATOM 4093 O O . THR A 1 532 ? -13.619 12.762 24.623 1.00 57.34 532 THR A O 1
ATOM 4096 N N . SER A 1 533 ? -12.772 11.005 25.761 1.00 65.50 533 SER A N 1
ATOM 4097 C CA . SER A 1 533 ? -12.739 10.072 24.635 1.00 65.50 533 SER A CA 1
ATOM 4098 C C . SER A 1 533 ? -14.078 10.049 23.889 1.00 65.50 533 SER A C 1
ATOM 4100 O O . SER A 1 533 ? -14.081 9.892 22.674 1.00 65.50 533 SER A O 1
ATOM 4102 N N . SER A 1 534 ? -15.184 10.339 24.586 1.00 80.06 534 SER A N 1
ATOM 4103 C CA . SER A 1 534 ? -16.529 10.489 24.035 1.00 80.06 534 SER A CA 1
ATOM 4104 C C . SER A 1 534 ? -16.671 11.558 22.944 1.00 80.06 534 SER A C 1
ATOM 4106 O O . SER A 1 534 ? -17.182 11.254 21.874 1.00 80.06 534 SER A O 1
ATOM 4108 N N . SER A 1 535 ? -16.192 12.796 23.125 1.00 85.94 535 SER A N 1
ATOM 4109 C CA . SER A 1 535 ? -16.437 13.856 22.123 1.00 85.94 535 SER A CA 1
ATOM 4110 C C . SER A 1 535 ? -15.729 13.594 20.787 1.00 85.94 535 SER A C 1
ATOM 4112 O O . SER A 1 535 ? -16.278 13.877 19.722 1.00 85.94 535 SER A O 1
ATOM 4114 N N . LEU A 1 536 ? -14.506 13.052 20.831 1.00 86.56 536 LEU A N 1
ATOM 4115 C CA . LEU A 1 536 ? -13.773 12.648 19.633 1.00 86.56 536 LEU A CA 1
ATOM 4116 C C . LEU A 1 536 ? -14.393 11.387 19.027 1.00 86.56 536 LEU A C 1
ATOM 4118 O O . LEU A 1 536 ? -14.601 11.353 17.819 1.00 86.56 536 LEU A O 1
ATOM 4122 N N . ALA A 1 537 ? -14.734 10.390 19.848 1.00 89.38 537 ALA A N 1
ATOM 4123 C CA . ALA A 1 537 ? -15.405 9.179 19.390 1.00 89.38 537 ALA A CA 1
ATOM 4124 C C . ALA A 1 537 ? -16.715 9.494 18.657 1.00 89.38 537 ALA A C 1
ATOM 4126 O O . ALA A 1 537 ? -16.938 8.965 17.572 1.00 89.38 537 ALA A O 1
ATOM 4127 N N . GLN A 1 538 ? -17.536 10.406 19.180 1.00 92.44 538 GLN A N 1
ATOM 4128 C CA . GLN A 1 538 ? -18.775 10.839 18.536 1.00 92.44 538 GLN A CA 1
ATOM 4129 C C . GLN A 1 538 ? -18.514 11.490 17.170 1.00 92.44 538 GLN A C 1
ATOM 4131 O O . GLN A 1 538 ? -19.142 11.109 16.184 1.00 92.44 538 GLN A O 1
ATOM 4136 N N . ARG A 1 539 ? -17.565 12.436 17.082 1.00 92.12 539 ARG A N 1
ATOM 4137 C CA . ARG A 1 539 ? -17.218 13.091 15.804 1.00 92.12 539 ARG A CA 1
ATOM 4138 C C . ARG A 1 539 ? -16.664 12.102 14.782 1.00 92.12 539 ARG A C 1
ATOM 4140 O O . ARG A 1 539 ? -17.061 12.146 13.622 1.00 92.12 539 ARG A O 1
ATOM 4147 N N . LEU A 1 540 ? -15.794 11.186 15.211 1.00 92.31 540 LEU A N 1
ATOM 4148 C CA . LEU A 1 540 ? -15.256 10.136 14.344 1.00 92.31 540 LEU A CA 1
ATOM 4149 C C . LEU A 1 540 ? -16.345 9.171 13.877 1.00 92.31 540 LEU A C 1
ATOM 4151 O O . LEU A 1 540 ? -16.354 8.806 12.705 1.00 92.31 540 LEU A O 1
ATOM 4155 N N . THR A 1 541 ? -17.269 8.788 14.758 1.00 94.19 541 THR A N 1
ATOM 4156 C CA . THR A 1 541 ? -18.407 7.924 14.412 1.00 94.19 541 THR A CA 1
ATOM 4157 C C . THR A 1 541 ? -19.288 8.606 13.374 1.00 94.19 541 THR A C 1
ATOM 4159 O O . THR A 1 541 ? -19.614 8.006 12.357 1.00 94.19 541 THR A O 1
ATOM 4162 N N . GLU A 1 542 ? -19.603 9.887 13.557 1.00 95.38 542 GLU A N 1
ATOM 4163 C CA . GLU A 1 542 ? -20.428 10.629 12.604 1.00 95.38 542 GLU A CA 1
ATOM 4164 C C . GLU A 1 542 ? -19.729 10.844 11.253 1.00 95.38 542 GLU A C 1
ATOM 4166 O O . GLU A 1 542 ? -20.324 10.617 10.200 1.00 95.38 542 GLU A O 1
ATOM 4171 N N . ALA A 1 543 ? -18.444 11.208 11.254 1.00 94.88 543 ALA A N 1
ATOM 4172 C CA . ALA A 1 543 ? -17.668 11.331 10.020 1.00 94.88 543 ALA A CA 1
ATOM 4173 C C . ALA A 1 543 ? -17.535 9.991 9.281 1.00 94.88 543 ALA A C 1
ATOM 4175 O O . ALA A 1 543 ? -17.612 9.946 8.052 1.00 94.88 543 ALA A O 1
ATOM 4176 N N . THR A 1 544 ? -17.378 8.894 10.025 1.00 94.88 544 THR A N 1
ATOM 4177 C CA . THR A 1 544 ? -17.323 7.539 9.469 1.00 94.88 544 THR A CA 1
ATOM 4178 C C . THR A 1 544 ? -18.667 7.142 8.874 1.00 94.88 544 THR A C 1
ATOM 4180 O O . THR A 1 544 ? -18.708 6.697 7.732 1.00 94.88 544 THR A O 1
ATOM 4183 N N . ARG A 1 545 ? -19.776 7.361 9.587 1.00 95.50 545 ARG A N 1
ATOM 4184 C CA . ARG A 1 545 ? -21.130 7.095 9.087 1.00 95.50 545 ARG A CA 1
ATOM 4185 C C . ARG A 1 545 ? -21.399 7.858 7.795 1.00 95.50 545 ARG A C 1
ATOM 4187 O O . ARG A 1 545 ? -21.827 7.261 6.811 1.00 95.50 545 ARG A O 1
ATOM 4194 N N . ARG A 1 546 ? -21.063 9.152 7.762 1.00 95.19 546 ARG A N 1
ATOM 4195 C CA . ARG A 1 546 ? -21.164 9.975 6.551 1.00 95.19 546 ARG A CA 1
ATOM 4196 C C . ARG A 1 546 ? -20.381 9.362 5.391 1.00 95.19 546 ARG A C 1
ATOM 4198 O O . ARG A 1 546 ? -20.941 9.180 4.316 1.00 95.19 546 ARG A O 1
ATOM 4205 N N . PHE A 1 547 ? -19.125 8.973 5.617 1.00 94.62 547 PHE A N 1
ATOM 4206 C CA . PHE A 1 547 ? -18.314 8.290 4.607 1.00 94.62 547 PHE A CA 1
ATOM 4207 C C . PHE A 1 547 ? -18.964 6.993 4.100 1.00 94.62 547 PHE A C 1
ATOM 4209 O O . PHE A 1 547 ? -19.018 6.763 2.889 1.00 94.62 547 PHE A O 1
ATOM 4216 N N . LEU A 1 548 ? -19.450 6.143 5.005 1.00 94.75 548 LEU A N 1
ATOM 4217 C CA . LEU A 1 548 ? -20.057 4.856 4.665 1.00 94.75 548 LEU A CA 1
ATOM 4218 C C . LEU A 1 548 ? -21.319 5.034 3.810 1.00 94.75 548 LEU A C 1
ATOM 4220 O O . LEU A 1 548 ? -21.452 4.381 2.774 1.00 94.75 548 LEU A O 1
ATOM 4224 N N . VAL A 1 549 ? -22.198 5.960 4.202 1.00 94.56 549 VAL A N 1
ATOM 4225 C CA . VAL A 1 549 ? -23.454 6.259 3.501 1.00 94.56 549 VAL A CA 1
ATOM 4226 C C . VAL A 1 549 ? -23.201 6.919 2.147 1.00 94.56 549 VAL A C 1
ATOM 4228 O O . VAL A 1 549 ? -23.750 6.471 1.144 1.00 94.56 549 VAL A O 1
ATOM 4231 N N . GLU A 1 550 ? -22.364 7.958 2.098 1.00 93.88 550 GLU A N 1
ATOM 4232 C CA . GLU A 1 550 ? -22.125 8.725 0.869 1.00 93.88 550 GLU A CA 1
ATOM 4233 C C . GLU A 1 550 ? -21.376 7.911 -0.185 1.00 93.88 550 GLU A C 1
ATOM 4235 O O . GLU A 1 550 ? -21.653 8.027 -1.379 1.00 93.88 550 GLU A O 1
ATOM 4240 N N . THR A 1 551 ? -20.403 7.098 0.235 1.00 92.12 551 THR A N 1
ATOM 4241 C CA . THR A 1 551 ? -19.536 6.397 -0.716 1.00 92.12 551 THR A CA 1
ATOM 4242 C C . THR A 1 551 ? -20.015 4.988 -1.029 1.00 92.12 551 THR A C 1
ATOM 4244 O O . THR A 1 551 ? -19.787 4.504 -2.138 1.00 92.12 551 THR A O 1
ATOM 4247 N N . GLN A 1 552 ? -20.655 4.310 -0.072 1.00 94.81 552 GLN A N 1
ATOM 4248 C CA . GLN A 1 552 ? -21.055 2.907 -0.190 1.00 94.81 552 GLN A CA 1
ATOM 4249 C C . GLN A 1 552 ? -19.907 1.976 -0.626 1.00 94.81 552 GLN A C 1
ATOM 4251 O O . GLN A 1 552 ? -20.099 1.017 -1.381 1.00 94.81 552 GLN A O 1
ATOM 4256 N N . ARG A 1 553 ? -18.679 2.280 -0.185 1.00 93.69 553 ARG A N 1
ATOM 4257 C CA . ARG A 1 553 ? -17.463 1.577 -0.627 1.00 93.69 553 ARG A CA 1
ATOM 4258 C C . ARG A 1 553 ? -17.038 0.438 0.286 1.00 93.69 553 ARG A C 1
ATOM 4260 O O . ARG A 1 553 ? -16.338 -0.450 -0.187 1.00 93.69 553 ARG A O 1
ATOM 4267 N N . VAL A 1 554 ? -17.438 0.437 1.554 1.00 94.62 554 VAL A N 1
ATOM 4268 C CA . VAL A 1 554 ? -17.112 -0.659 2.475 1.00 94.62 554 VAL A CA 1
ATOM 4269 C C . VAL A 1 554 ? -18.159 -1.754 2.322 1.00 94.62 554 VAL A C 1
ATOM 4271 O O . VAL A 1 554 ? -19.351 -1.514 2.505 1.00 94.62 554 VAL A O 1
ATOM 4274 N N . ILE A 1 555 ? -17.718 -2.949 1.940 1.00 94.94 555 ILE A N 1
ATOM 4275 C CA . ILE A 1 555 ? -18.596 -4.067 1.591 1.00 94.94 555 ILE A CA 1
ATOM 4276 C C . ILE A 1 555 ? -18.213 -5.291 2.413 1.00 94.94 555 ILE A C 1
ATOM 4278 O O . ILE A 1 555 ? -17.030 -5.611 2.538 1.00 94.94 555 ILE A O 1
ATOM 4282 N N . GLU A 1 556 ? -19.215 -5.997 2.929 1.00 94.75 556 GLU A N 1
ATOM 4283 C CA . GLU A 1 556 ? -19.050 -7.360 3.422 1.00 94.75 556 GLU A CA 1
ATOM 4284 C C . GLU A 1 556 ? -19.005 -8.317 2.224 1.00 94.75 556 GLU A C 1
ATOM 4286 O O . GLU A 1 556 ? -19.970 -8.452 1.473 1.00 94.75 556 GLU A O 1
ATOM 4291 N N . VAL A 1 557 ? -17.861 -8.960 2.011 1.00 93.44 557 VAL A N 1
ATOM 4292 C CA . VAL A 1 557 ? -17.567 -9.776 0.830 1.00 93.44 557 VAL A CA 1
ATOM 4293 C C . VAL A 1 557 ? -18.499 -10.979 0.735 1.00 93.44 557 VAL A C 1
ATOM 4295 O O . VAL A 1 557 ? -18.960 -11.277 -0.363 1.00 93.44 557 VAL A O 1
ATOM 4298 N N . SER A 1 558 ? -18.803 -11.657 1.844 1.00 91.62 558 SER A N 1
ATOM 4299 C CA . SER A 1 558 ? -19.651 -12.857 1.831 1.00 91.62 558 SER A CA 1
ATOM 4300 C C . SER A 1 558 ? -21.080 -12.576 1.360 1.00 91.62 558 SER A C 1
ATOM 4302 O O . SER A 1 558 ? -21.601 -13.321 0.537 1.00 91.62 558 SER A O 1
ATOM 4304 N N . SER A 1 559 ? -21.712 -11.505 1.847 1.00 92.69 559 SER A N 1
ATOM 4305 C CA . SER A 1 559 ? -23.094 -11.155 1.488 1.00 92.69 559 SER A CA 1
ATOM 4306 C C . SER A 1 559 ? -23.184 -10.204 0.296 1.00 92.69 559 SER A C 1
ATOM 4308 O O . SER A 1 559 ? -24.242 -10.051 -0.309 1.00 92.69 559 SER A O 1
ATOM 4310 N N . GLY A 1 560 ? -22.087 -9.520 -0.030 1.00 94.06 560 GLY A N 1
ATOM 4311 C CA . GLY A 1 560 ? -22.107 -8.390 -0.942 1.00 94.06 560 GLY A CA 1
ATOM 4312 C C . GLY A 1 560 ? -22.832 -7.173 -0.375 1.00 94.06 560 GLY A C 1
ATOM 4313 O O . GLY A 1 560 ? -23.123 -6.254 -1.135 1.00 94.06 560 GLY A O 1
ATOM 4314 N N . THR A 1 561 ? -23.153 -7.119 0.916 1.00 94.38 561 THR A N 1
ATOM 4315 C CA . THR A 1 561 ? -23.895 -5.994 1.500 1.00 94.38 561 THR A CA 1
ATOM 4316 C C . THR A 1 561 ? -22.975 -4.804 1.740 1.00 94.38 561 THR A C 1
ATOM 4318 O O . THR A 1 561 ? -21.820 -4.956 2.136 1.00 94.38 561 THR A O 1
ATOM 4321 N N . THR A 1 562 ? -23.476 -3.600 1.462 1.00 94.75 562 THR A N 1
ATOM 4322 C CA . THR A 1 562 ? -22.754 -2.366 1.788 1.00 94.75 562 THR A CA 1
ATOM 4323 C C . THR A 1 562 ? -22.911 -2.094 3.279 1.00 94.75 562 THR A C 1
ATOM 4325 O O . THR A 1 562 ? -24.022 -2.151 3.794 1.00 94.75 562 THR A O 1
ATOM 4328 N N . LEU A 1 563 ? -21.814 -1.782 3.960 1.00 94.56 563 LEU A N 1
ATOM 4329 C CA . LEU A 1 563 ? -21.833 -1.405 5.368 1.00 94.56 563 LEU A CA 1
ATOM 4330 C C . LEU A 1 563 ? -22.072 0.102 5.463 1.00 94.56 563 LEU A C 1
ATOM 4332 O O . LEU A 1 563 ? -21.265 0.882 4.963 1.00 94.56 563 LEU A O 1
ATOM 4336 N N . THR A 1 564 ? -23.196 0.495 6.057 1.00 94.12 564 THR A N 1
ATOM 4337 C CA . THR A 1 564 ? -23.648 1.895 6.155 1.00 94.12 564 THR A CA 1
ATOM 4338 C C . THR A 1 564 ? -23.607 2.434 7.578 1.00 94.12 564 THR A C 1
ATOM 4340 O O . THR A 1 564 ? -23.470 3.641 7.766 1.00 94.12 564 THR A O 1
ATOM 4343 N N . ASP A 1 565 ? -23.670 1.546 8.569 1.00 93.25 565 ASP A N 1
ATOM 4344 C CA . ASP A 1 565 ? -23.736 1.907 9.979 1.00 93.25 565 ASP A CA 1
ATOM 4345 C C . ASP A 1 565 ? -22.437 1.582 10.702 1.00 93.25 565 ASP A C 1
ATOM 4347 O O . ASP A 1 565 ? -21.840 0.514 10.526 1.00 93.25 565 ASP A O 1
ATOM 4351 N N . CYS A 1 566 ? -22.023 2.514 11.556 1.00 95.38 566 CYS A N 1
ATOM 4352 C CA . CYS A 1 566 ? -20.902 2.346 12.461 1.00 95.38 566 CYS A CA 1
ATOM 4353 C C . CYS A 1 566 ? -21.255 2.801 13.874 1.00 95.38 566 CYS A C 1
ATOM 4355 O O . CYS A 1 566 ? -22.074 3.708 14.062 1.00 95.38 566 CYS A O 1
ATOM 4357 N N . TYR A 1 567 ? -20.571 2.197 14.840 1.00 94.62 567 TYR A N 1
ATOM 4358 C CA . TYR A 1 567 ? -20.760 2.428 16.263 1.00 94.62 567 TYR A CA 1
ATOM 4359 C C . TYR A 1 567 ? -19.417 2.482 16.967 1.00 94.62 567 TYR A C 1
ATOM 4361 O O . TYR A 1 567 ? -18.481 1.754 16.618 1.00 94.62 567 TYR A O 1
ATOM 4369 N N . PHE A 1 568 ? -19.343 3.313 17.998 1.00 93.44 568 PHE A N 1
ATOM 4370 C CA . PHE A 1 568 ? -18.233 3.267 18.932 1.00 93.44 568 PHE A CA 1
ATOM 4371 C C . PHE A 1 568 ? -18.632 2.380 20.104 1.00 93.44 568 PHE A C 1
ATOM 4373 O O . PHE A 1 568 ? -19.627 2.648 20.770 1.00 93.44 568 PHE A O 1
ATOM 4380 N N . VAL A 1 569 ? -17.891 1.305 20.350 1.00 93.94 569 VAL A N 1
ATOM 4381 C CA . VAL A 1 569 ? -18.304 0.253 21.289 1.00 93.94 569 VAL A CA 1
ATOM 4382 C C . VAL A 1 569 ? -17.197 -0.082 22.271 1.00 93.94 569 VAL A C 1
ATOM 4384 O O . VAL A 1 569 ? -16.019 0.042 21.943 1.00 93.94 569 VAL A O 1
ATOM 4387 N N . ARG A 1 570 ? -17.572 -0.546 23.463 1.00 92.88 570 ARG A N 1
ATOM 4388 C CA . ARG A 1 570 ? -16.679 -1.251 24.384 1.00 92.88 570 ARG A CA 1
ATOM 4389 C C . ARG A 1 570 ? -16.771 -2.751 24.123 1.00 92.88 570 ARG A C 1
ATOM 4391 O O . ARG A 1 570 ? -17.861 -3.286 23.938 1.00 92.88 570 ARG A O 1
ATOM 4398 N N . VAL A 1 571 ? -15.635 -3.429 24.132 1.00 92.50 571 VAL A N 1
ATOM 4399 C CA . VAL A 1 571 ? -15.462 -4.832 23.770 1.00 92.50 571 VAL A CA 1
ATOM 4400 C C . VAL A 1 571 ? -14.732 -5.551 24.897 1.00 92.50 571 VAL A C 1
ATOM 4402 O O . VAL A 1 571 ? -13.703 -5.087 25.391 1.00 92.50 571 VAL A O 1
ATOM 4405 N N . ASP A 1 572 ? -15.235 -6.716 25.286 1.00 91.75 572 ASP A N 1
ATOM 4406 C CA . ASP A 1 572 ? -14.530 -7.603 26.202 1.00 91.75 572 ASP A CA 1
ATOM 4407 C C . ASP A 1 572 ? -13.284 -8.170 25.507 1.00 91.75 572 ASP A C 1
ATOM 4409 O O . ASP A 1 572 ? -13.375 -8.821 24.469 1.00 91.75 572 ASP A O 1
ATOM 4413 N N . ARG A 1 573 ? -12.097 -7.936 26.074 1.00 85.56 573 ARG A N 1
ATOM 4414 C CA . ARG A 1 573 ? -10.823 -8.296 25.426 1.00 85.56 573 ARG A CA 1
ATOM 4415 C C . ARG A 1 573 ? -10.616 -9.798 25.240 1.00 85.56 573 ARG A C 1
ATOM 4417 O O . ARG A 1 573 ? -9.853 -10.187 24.365 1.00 85.56 573 ARG A O 1
ATOM 4424 N N . LYS A 1 574 ? -11.239 -10.634 26.074 1.00 86.19 574 LYS A N 1
ATOM 4425 C CA . LYS A 1 574 ? -11.035 -12.090 26.041 1.00 86.19 574 LYS A CA 1
ATOM 4426 C C . LYS A 1 574 ? -11.950 -12.755 25.023 1.00 86.19 574 LYS A C 1
ATOM 4428 O O . LYS A 1 574 ? -11.537 -13.669 24.323 1.00 86.19 574 LYS A O 1
ATOM 4433 N N . THR A 1 575 ? -13.197 -12.309 24.972 1.00 89.69 575 THR A N 1
ATOM 4434 C CA . THR A 1 575 ? -14.253 -12.890 24.134 1.00 89.69 575 THR A CA 1
ATOM 4435 C C . THR A 1 575 ? -14.459 -12.131 22.829 1.00 89.69 575 THR A C 1
ATOM 4437 O O . THR A 1 575 ? -15.119 -12.644 21.928 1.00 89.69 575 THR A O 1
ATOM 4440 N N . LEU A 1 576 ? -13.910 -10.916 22.732 1.00 91.06 576 LEU A N 1
ATOM 4441 C CA . LEU A 1 576 ? -14.124 -9.970 21.642 1.00 91.06 576 LEU A CA 1
ATOM 4442 C C . LEU A 1 576 ? -15.612 -9.719 21.374 1.00 91.06 576 LEU A C 1
ATOM 4444 O O . LEU A 1 576 ? -16.019 -9.566 20.229 1.00 91.06 576 LEU A O 1
ATOM 4448 N N . ARG A 1 577 ? -16.448 -9.696 22.417 1.00 93.81 577 ARG A N 1
ATOM 4449 C CA . ARG A 1 577 ? -17.878 -9.374 22.301 1.00 93.81 577 ARG A CA 1
ATOM 4450 C C . ARG A 1 577 ? -18.158 -7.950 22.759 1.00 93.81 577 ARG A C 1
ATOM 4452 O O . ARG A 1 577 ? -17.518 -7.462 23.688 1.00 93.81 577 ARG A O 1
ATOM 4459 N N . ILE A 1 578 ? -19.111 -7.291 22.104 1.00 95.19 578 ILE A N 1
ATOM 4460 C CA . ILE A 1 578 ? -19.569 -5.950 22.477 1.00 95.19 578 ILE A CA 1
ATOM 4461 C C . ILE A 1 578 ? -20.210 -6.017 23.865 1.00 95.19 578 ILE A C 1
ATOM 4463 O O . ILE A 1 578 ? -21.126 -6.804 24.091 1.00 95.19 578 ILE A O 1
ATOM 4467 N N . VAL A 1 579 ? -19.720 -5.190 24.781 1.00 95.56 579 VAL A N 1
ATOM 4468 C CA . VAL A 1 579 ? -20.229 -5.051 26.152 1.00 95.56 579 VAL A CA 1
ATOM 4469 C C . VAL A 1 579 ? -21.153 -3.845 26.264 1.00 95.56 579 VAL A C 1
ATOM 4471 O O . VAL A 1 579 ? -22.142 -3.906 26.978 1.00 95.56 579 VAL A O 1
ATOM 4474 N N . GLU A 1 580 ? -20.823 -2.754 25.574 1.00 94.12 580 GLU A N 1
ATOM 4475 C CA . GLU A 1 580 ? -21.544 -1.483 25.667 1.00 94.12 580 GLU A CA 1
ATOM 4476 C C . GLU A 1 580 ? -21.433 -0.734 24.336 1.00 94.12 580 GLU A C 1
ATOM 4478 O O . GLU A 1 580 ? -20.364 -0.707 23.718 1.00 94.12 580 GLU A O 1
ATOM 4483 N N . VAL A 1 581 ? -22.521 -0.094 23.911 1.00 92.94 581 VAL A N 1
ATOM 4484 C CA . VAL A 1 581 ? -22.516 0.858 22.793 1.00 92.94 581 VAL A CA 1
ATOM 4485 C C . VAL A 1 581 ? -22.347 2.260 23.361 1.00 92.94 581 VAL A C 1
ATOM 4487 O O . VAL A 1 581 ? -23.180 2.727 24.129 1.00 92.94 581 VAL A O 1
ATOM 4490 N N . ILE A 1 582 ? -21.260 2.927 22.989 1.00 91.62 582 ILE A N 1
ATOM 4491 C CA . ILE A 1 582 ? -20.903 4.253 23.497 1.00 91.62 582 ILE A CA 1
ATOM 4492 C C . ILE A 1 582 ? -21.565 5.343 22.637 1.00 91.62 582 ILE A C 1
ATOM 4494 O O . ILE A 1 582 ? -22.111 6.299 23.189 1.00 91.62 582 ILE A O 1
ATOM 4498 N N . HIS A 1 583 ? -21.516 5.204 21.302 1.00 88.12 583 HIS A N 1
ATOM 4499 C CA . HIS A 1 583 ? -22.046 6.168 20.322 1.00 88.12 583 HIS A CA 1
ATOM 4500 C C . HIS A 1 583 ? -22.570 5.514 19.045 1.00 88.12 583 HIS A C 1
ATOM 4502 O O . HIS A 1 583 ? -22.008 4.465 18.647 1.00 88.12 583 HIS A O 1
#

Foldseek 3Di:
DDDDDDDDDDDDDDPDPPPPPPPVPPVVVVVVCVVVVVVQFQLLLLLLLLLLVLVVVLQVCLCVLFVDRPLCLLVLFALKFFFFLPDDLVRLLCLQVVCVNSVVLSVVLNVLSNVLSVLRNPVSVVVVVVVVVVVDDPDPDPPPVVPSLPVNLVSLVSNLVSVVSSCSNRCRRQVDLLQLLVSLLSVLSNVLSVCCVPPVPPNDVVSNLVSSLLSLLLLLLSVLLQLQLQLVLLCVQANLVLQLFLLFVLLQLVLQLPFDLLLQHAPQNVVLCVLNVVVVVVVVPVVPPDDPDCDPVNVVSRVVSSVVRNCSNCLRNPLSVVCLVCVVPLVSLVVNLVVQLVVLVCCRHRRGVSSSSSNSSCSSSSSRNSHRDPDDPPVNPVSSVVSVCSSCVLVVVCVVVVNVLPCPAPRPPSHRWHQQSHGSVLSVLCCCQDNPALKFKWFKFDDPVVVPPPPPDPDPDDPPPCLFFAAEQERSSPSPDRSVVGDNADDVVGPIHIYGCCSNDPYSTHHGSLLSVLSVVVVVVPDPPPPPSLVSQVSNQVSVLCCQQVSLRIASSVVSTRTRHIFIFRADPPRNGTHGTRD

Sequence (583 aa):
MSPPSQDELSGHSPAGDSSTSPESSTLDSAATFLLHFTATLPPASIFYLLQALTLLLLWIAVFAGSGVDFLRLGQKLSNTALKPSWLSKRGFLFVLQSEWLYLACAYSIVPLMFVAGWVENSEGAFSTAENYEISSTKSRTSTSASFSTYARPILRLLIAVAVTIFHLGDSCRTSSHRDYLMLYNCWVLAFAGLFVVFFSPNDLPEYEVLASATSQWIAFGLCIWYIFTCGVSKVVIGGAKEWACNGTLLAILETFSRKSPRGGGPVLGVVTRSLVKPLLDGRSSEKSSAPPAPGYLDSAKRFFLNAAATFTLLFECVAAPLCLVFPSIFYLRVLLGAGMIFLHLAIGALQSGAIGAFFLPCAASYAYGLTPVTQDANESLSLYYLSIIVAISPVAYGLVFKRPSRLVSEDWPFSPMALFPWNNVQWAKLHDLLVRGDTRLVVVVASQEDEQPGLQETKKGTTNRPLEGLRVIPIEYDAEVPLMERQTGPLPGERSVAYDLWSRVIGITTFQDVILQEILASSAKGGNEKYTSSSLAQRLTEATRRFLVETQRVIEVSSGTTLTDCYFVRVDRKTLRIVEVIH